Protein AF-A0A6J8B125-F1 (afdb_monomer)

Mean predicted aligned error: 13.73 Å

Structure (mmCIF, N/CA/C/O backbone):
data_AF-A0A6J8B125-F1
#
_entry.id   AF-A0A6J8B125-F1
#
loop_
_atom_site.group_PDB
_atom_site.id
_atom_site.type_symbol
_atom_site.label_atom_id
_atom_site.label_alt_id
_atom_site.label_comp_id
_atom_site.label_asym_id
_atom_site.label_entity_id
_atom_site.label_seq_id
_atom_site.pdbx_PDB_ins_code
_atom_site.Cartn_x
_atom_site.Cartn_y
_atom_site.Cartn_z
_atom_site.occupancy
_atom_site.B_iso_or_equiv
_atom_site.auth_seq_id
_atom_site.auth_comp_id
_atom_site.auth_asym_id
_atom_site.auth_atom_id
_atom_site.pdbx_PDB_model_num
ATOM 1 N N . MET A 1 1 ? -8.987 -16.196 17.591 1.00 28.66 1 MET A N 1
ATOM 2 C CA . MET A 1 1 ? -10.262 -15.625 17.096 1.00 28.66 1 MET A CA 1
ATOM 3 C C . MET A 1 1 ? -11.174 -16.755 16.632 1.00 28.66 1 MET A C 1
ATOM 5 O O . MET A 1 1 ? -11.034 -17.199 15.494 1.00 28.66 1 MET A O 1
ATOM 9 N N . ALA A 1 2 ? -12.038 -17.257 17.519 1.00 24.39 2 ALA A N 1
ATOM 10 C CA . ALA A 1 2 ? -13.106 -18.194 17.165 1.00 24.39 2 ALA A CA 1
ATOM 11 C C . ALA A 1 2 ? -14.279 -17.399 16.570 1.00 24.39 2 ALA A C 1
ATOM 13 O O . ALA A 1 2 ? -14.595 -16.312 17.055 1.00 24.39 2 ALA A O 1
ATOM 14 N N . ILE A 1 3 ? -14.826 -17.885 15.457 1.00 36.28 3 ILE A N 1
ATOM 15 C CA . ILE A 1 3 ? -15.785 -17.162 14.619 1.00 36.28 3 ILE A CA 1
ATOM 16 C C . ILE A 1 3 ? -17.214 -17.410 15.097 1.00 36.28 3 ILE A C 1
ATOM 18 O O . ILE A 1 3 ? -17.615 -18.524 15.412 1.00 36.28 3 ILE A O 1
ATOM 22 N N . VAL A 1 4 ? -17.960 -16.315 15.073 1.00 31.30 4 VAL A N 1
ATOM 23 C CA . VAL A 1 4 ? -19.402 -16.172 15.236 1.00 31.30 4 VAL A CA 1
ATOM 24 C C . VAL A 1 4 ? -20.141 -16.649 13.980 1.00 31.30 4 VAL A C 1
ATOM 26 O O . VAL A 1 4 ? -19.882 -16.142 12.886 1.00 31.30 4 VAL A O 1
ATOM 29 N N . SER A 1 5 ? -21.118 -17.549 14.126 1.00 31.08 5 SER A N 1
ATOM 30 C CA . SER A 1 5 ? -22.136 -17.819 13.094 1.00 31.08 5 SER A CA 1
ATOM 31 C C . SER A 1 5 ? -23.516 -18.044 13.741 1.00 31.08 5 SER A C 1
ATOM 33 O O . SER A 1 5 ? -23.588 -18.548 14.856 1.00 31.08 5 SER A O 1
ATOM 35 N N . ARG A 1 6 ? -24.581 -17.525 13.103 1.00 40.84 6 ARG A N 1
ATOM 36 C CA . ARG A 1 6 ? -25.879 -17.117 13.703 1.00 40.84 6 ARG A CA 1
ATOM 37 C C . ARG A 1 6 ? -27.047 -18.101 13.493 1.00 40.84 6 ARG A C 1
ATOM 39 O O . ARG A 1 6 ? -27.084 -18.773 12.464 1.00 40.84 6 ARG A O 1
ATOM 46 N N . TYR A 1 7 ? -28.053 -18.003 14.377 1.00 28.73 7 TYR A N 1
ATOM 47 C CA . TYR A 1 7 ? -29.488 -18.274 14.135 1.00 28.73 7 TYR A CA 1
ATOM 48 C C . TYR A 1 7 ? -30.240 -16.971 13.757 1.00 28.73 7 TYR A C 1
ATOM 50 O O . TYR A 1 7 ? -29.773 -15.877 14.079 1.00 28.73 7 TYR A O 1
ATOM 58 N N . LEU A 1 8 ? -31.393 -17.088 13.082 1.00 29.03 8 LEU A N 1
ATOM 59 C CA . LEU A 1 8 ? -32.349 -16.003 12.787 1.00 29.03 8 LEU A CA 1
ATOM 60 C C . LEU A 1 8 ? -33.582 -16.124 13.697 1.00 29.03 8 LEU A C 1
ATOM 62 O O . LEU A 1 8 ? -34.089 -17.225 13.885 1.00 29.03 8 LEU A O 1
ATOM 66 N N . SER A 1 9 ? -34.082 -14.992 14.188 1.00 28.72 9 SER A N 1
ATOM 67 C CA . SER A 1 9 ? -35.443 -14.806 14.704 1.00 28.72 9 SER A CA 1
ATOM 68 C C . SER A 1 9 ? -35.996 -13.559 14.019 1.00 28.72 9 SER A C 1
ATOM 70 O O . SER A 1 9 ? -35.243 -12.603 13.841 1.00 28.72 9 SER A O 1
ATOM 72 N N . GLY A 1 10 ? -37.253 -13.605 13.575 1.00 30.61 10 GLY A N 1
ATOM 73 C CA . GLY A 1 10 ? -37.905 -12.532 12.818 1.00 30.61 10 GLY A CA 1
ATOM 74 C C . GLY A 1 10 ? -37.852 -11.169 13.516 1.00 30.61 10 GLY A C 1
ATOM 75 O O . GLY A 1 10 ? -37.759 -11.109 14.739 1.00 30.61 10 GLY A O 1
ATOM 76 N N . ASP A 1 11 ? -37.920 -10.123 12.688 1.00 29.98 11 ASP A N 1
ATOM 77 C CA . ASP A 1 11 ? -37.755 -8.686 12.965 1.00 29.98 11 ASP A CA 1
ATOM 78 C C . ASP A 1 11 ? -36.318 -8.228 13.240 1.00 29.98 11 ASP A C 1
ATOM 80 O O . ASP A 1 11 ? -35.873 -8.231 14.382 1.00 29.98 11 ASP A O 1
ATOM 84 N N . ASP A 1 12 ? -35.607 -7.830 12.166 1.00 32.47 12 ASP A N 1
ATOM 85 C CA . ASP A 1 12 ? -34.405 -6.960 12.076 1.00 32.47 12 ASP A CA 1
ATOM 86 C C . ASP A 1 12 ? -33.351 -7.009 13.207 1.00 32.47 12 ASP A C 1
ATOM 88 O O . ASP A 1 12 ? -32.531 -6.104 13.390 1.00 32.47 12 ASP A O 1
ATOM 92 N N . THR A 1 13 ? -33.292 -8.116 13.932 1.00 28.55 13 THR A 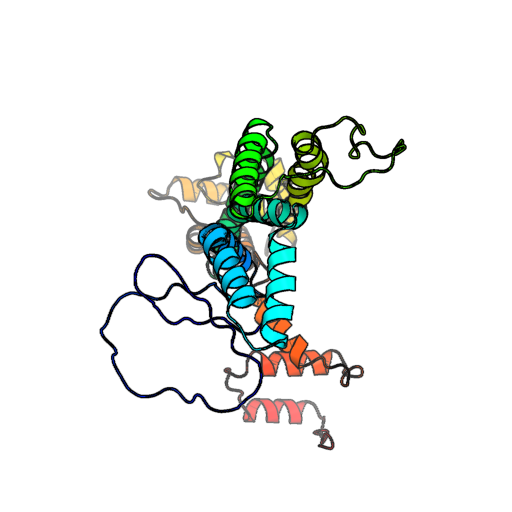N 1
ATOM 93 C CA . THR A 1 13 ? -32.411 -8.344 15.065 1.00 28.55 13 THR A CA 1
ATOM 94 C C . THR A 1 13 ? -31.529 -9.531 14.748 1.00 28.55 13 THR A C 1
ATOM 96 O O . THR A 1 13 ? -31.955 -10.609 14.333 1.00 28.55 13 THR A O 1
ATOM 99 N N . TYR A 1 14 ? -30.228 -9.320 14.894 1.00 33.59 14 TYR A N 1
ATOM 100 C CA . TYR A 1 14 ? -29.256 -10.348 14.606 1.00 33.59 14 TYR A CA 1
ATOM 101 C C . TYR A 1 14 ? -28.655 -10.883 15.906 1.00 33.59 14 TYR A C 1
ATOM 103 O O . TYR A 1 14 ? -27.796 -10.225 16.489 1.00 33.59 14 TYR A O 1
ATOM 111 N N . LYS A 1 15 ? -29.008 -12.105 16.314 1.00 31.30 15 LYS A N 1
ATOM 112 C CA . LYS A 1 15 ? -28.330 -12.784 17.429 1.00 31.30 15 LYS A CA 1
ATOM 113 C C . LYS A 1 15 ? -27.024 -13.427 16.960 1.00 31.30 15 LYS A C 1
ATOM 115 O O . LYS A 1 15 ? -26.988 -14.166 15.977 1.00 31.30 15 LYS A O 1
ATOM 120 N N . ILE A 1 16 ? -25.924 -13.110 17.638 1.00 35.91 16 ILE A N 1
ATOM 121 C CA . ILE A 1 16 ? -24.595 -13.700 17.428 1.00 35.91 16 ILE A CA 1
ATOM 122 C C . ILE A 1 16 ? -24.405 -14.814 18.457 1.00 35.91 16 ILE A C 1
ATOM 124 O O . ILE A 1 16 ? -24.471 -14.558 19.650 1.00 35.91 16 ILE A O 1
ATOM 128 N N . VAL A 1 17 ? -24.130 -16.038 18.002 1.00 32.31 17 VAL A N 1
ATOM 129 C CA . VAL A 1 17 ? -23.714 -17.141 18.880 1.00 32.31 17 VAL A CA 1
ATOM 130 C C . VAL A 1 17 ? -22.191 -17.264 18.811 1.00 32.31 17 VAL A C 1
ATOM 132 O O . VAL A 1 17 ? -21.610 -17.321 17.723 1.00 32.31 17 VAL A O 1
ATOM 135 N N . ILE A 1 18 ? -21.538 -17.261 19.975 1.00 32.06 18 ILE A N 1
ATOM 136 C CA . ILE A 1 18 ? -20.093 -17.476 20.120 1.00 32.06 18 ILE A CA 1
ATOM 137 C C . ILE A 1 18 ? -19.874 -18.968 20.388 1.00 32.06 18 ILE A C 1
ATOM 139 O O . ILE A 1 18 ? -20.187 -19.442 21.477 1.00 32.06 18 ILE A O 1
ATOM 143 N N . ALA A 1 19 ? -19.315 -19.700 19.421 1.00 30.91 19 ALA A N 1
ATOM 144 C CA . ALA A 1 19 ? -18.859 -21.067 19.658 1.00 30.91 19 ALA A CA 1
ATOM 145 C C . ALA A 1 19 ? -17.641 -21.043 20.599 1.00 30.91 19 ALA A C 1
ATOM 147 O O . ALA A 1 19 ? -16.635 -20.374 20.330 1.00 30.91 19 ALA A O 1
ATOM 148 N N . GLY A 1 20 ? -17.753 -21.733 21.733 1.00 27.06 20 GLY A N 1
ATOM 149 C CA . GLY A 1 20 ? -16.622 -22.015 22.607 1.00 27.06 20 GLY A CA 1
ATOM 150 C C . GLY A 1 20 ? -15.680 -23.007 21.931 1.00 27.06 20 GLY A C 1
ATOM 151 O O . GLY A 1 20 ? -16.131 -23.943 21.285 1.00 27.06 20 GLY A O 1
ATOM 152 N N . ASN A 1 21 ? -14.370 -22.799 22.072 1.00 29.66 21 ASN A N 1
ATOM 153 C CA . ASN A 1 21 ? -13.395 -23.852 21.807 1.00 29.66 21 ASN A CA 1
ATOM 154 C C . ASN A 1 21 ? -13.658 -24.967 22.823 1.00 29.66 21 ASN A C 1
ATOM 156 O O . ASN A 1 21 ? -13.294 -24.771 23.978 1.00 29.66 21 ASN A O 1
ATOM 160 N N . ASN A 1 22 ? -14.340 -26.034 22.424 1.00 30.44 22 ASN A N 1
ATOM 161 C CA . ASN A 1 22 ? -14.208 -27.396 22.937 1.00 30.44 22 ASN A CA 1
ATOM 162 C C . ASN A 1 22 ? -14.988 -28.307 21.981 1.00 30.44 22 ASN A C 1
ATOM 164 O O . ASN A 1 22 ? -16.115 -27.988 21.605 1.00 30.44 22 ASN A O 1
ATOM 168 N N . ASP A 1 23 ? -14.340 -29.385 21.555 1.00 33.09 23 ASP A N 1
ATOM 169 C CA . ASP A 1 23 ? -14.832 -30.378 20.602 1.00 33.09 23 ASP A CA 1
ATOM 170 C C . ASP A 1 23 ? -15.900 -31.297 21.229 1.00 33.09 23 ASP A C 1
ATOM 172 O O . ASP A 1 23 ? -15.680 -32.497 21.320 1.00 33.09 23 ASP A O 1
ATOM 176 N N . ASP A 1 24 ? -17.050 -30.758 21.649 1.00 31.30 24 ASP A N 1
ATOM 177 C CA . ASP A 1 24 ? -18.193 -31.570 22.092 1.00 31.30 24 ASP A CA 1
ATOM 178 C C . ASP A 1 24 ? -19.485 -31.173 21.345 1.00 31.30 24 ASP A C 1
ATOM 180 O O . ASP A 1 24 ? -19.774 -29.996 21.122 1.00 31.30 24 ASP A O 1
ATOM 184 N N . GLU A 1 25 ? -20.208 -32.203 20.900 1.00 29.05 25 GLU A N 1
ATOM 185 C CA . GLU A 1 25 ? -21.255 -32.258 19.866 1.00 29.05 25 GLU A CA 1
ATOM 186 C C . GLU A 1 25 ? -22.379 -31.196 19.909 1.00 29.05 25 GLU A C 1
ATOM 188 O O . GLU A 1 25 ? -22.825 -30.779 20.982 1.00 29.05 25 GLU A O 1
ATOM 193 N N . PRO A 1 26 ? -22.964 -30.824 18.747 1.00 31.64 26 PRO A N 1
ATOM 194 C CA . PRO A 1 26 ? -24.178 -30.026 18.713 1.00 31.64 26 PRO A CA 1
ATOM 195 C C . PRO A 1 26 ? -25.414 -30.921 18.890 1.00 31.64 26 PRO A C 1
ATOM 197 O O . PRO A 1 26 ? -25.858 -31.592 17.963 1.00 31.64 26 PRO A O 1
ATOM 200 N N . MET A 1 27 ? -26.031 -30.868 20.067 1.00 31.19 27 MET A N 1
ATOM 201 C CA . MET A 1 27 ? -27.439 -31.233 20.237 1.00 31.19 27 MET A CA 1
ATOM 202 C C . MET A 1 27 ? -28.306 -30.058 19.776 1.00 31.19 27 MET A C 1
ATOM 204 O O . MET A 1 27 ? -28.405 -29.066 20.492 1.00 31.19 27 MET A O 1
ATOM 208 N N . LEU A 1 28 ? -28.929 -30.150 18.597 1.00 29.59 28 LEU A N 1
ATOM 209 C CA . LEU A 1 28 ? -30.140 -29.390 18.265 1.00 29.59 28 LEU A CA 1
ATOM 210 C C . LEU A 1 28 ? -30.933 -30.104 17.164 1.00 29.59 28 LEU A C 1
ATOM 212 O O . LEU A 1 28 ? -30.423 -30.412 16.092 1.00 29.59 28 LEU A O 1
ATOM 216 N N . SER A 1 29 ? -32.183 -30.379 17.518 1.00 24.97 29 SER A N 1
ATOM 217 C CA . SER A 1 29 ? -33.208 -31.141 16.817 1.00 24.97 29 SER A CA 1
ATOM 218 C C . SER A 1 29 ? -33.551 -30.614 15.425 1.00 24.97 29 SER A C 1
ATOM 220 O O . SER A 1 29 ? -33.713 -29.409 15.229 1.00 24.97 29 SER A O 1
ATOM 222 N N . ASP A 1 30 ? -33.780 -31.555 14.509 1.00 26.84 30 ASP A N 1
ATOM 223 C CA . ASP A 1 30 ? -34.422 -31.361 13.213 1.00 26.84 30 ASP A CA 1
ATOM 224 C C . ASP A 1 30 ? -35.761 -30.639 13.368 1.00 26.84 30 ASP A C 1
ATOM 226 O O . ASP A 1 30 ? -36.723 -31.214 13.869 1.00 26.84 30 ASP A O 1
ATOM 230 N N . THR A 1 31 ? -35.861 -29.383 12.937 1.00 26.34 31 THR A N 1
ATOM 231 C CA . THR A 1 31 ? -37.096 -28.844 12.347 1.00 26.34 31 THR A CA 1
ATOM 232 C C . THR A 1 31 ? -36.856 -27.469 11.715 1.00 26.34 31 THR A C 1
ATOM 234 O O . THR A 1 31 ? -36.348 -26.553 12.350 1.00 26.34 31 THR A O 1
ATOM 237 N N . LEU A 1 32 ? -37.315 -27.346 10.460 1.00 26.14 32 LEU A N 1
ATOM 238 C CA . LEU A 1 32 ? -37.626 -26.113 9.716 1.00 26.14 32 LEU A CA 1
ATOM 239 C C . LEU A 1 32 ? -36.439 -25.328 9.117 1.00 26.14 32 LEU A C 1
ATOM 241 O O . LEU A 1 32 ? -35.976 -24.323 9.650 1.00 26.14 32 LEU A O 1
ATOM 245 N N . ILE A 1 33 ? -36.025 -25.734 7.910 1.00 25.50 33 ILE A N 1
ATOM 246 C CA . ILE A 1 33 ? -35.224 -24.906 6.994 1.00 25.50 33 ILE A CA 1
ATOM 247 C C . ILE A 1 33 ? -36.111 -24.492 5.812 1.00 25.50 33 ILE A C 1
ATOM 249 O O . ILE A 1 33 ? -36.265 -25.249 4.856 1.00 25.50 33 ILE A O 1
ATOM 253 N N . GLU A 1 34 ? -36.640 -23.267 5.843 1.00 23.72 34 GLU A N 1
ATOM 254 C CA . GLU A 1 34 ? -37.057 -22.553 4.631 1.00 23.72 34 GLU A CA 1
ATOM 255 C C . GLU A 1 34 ? -35.977 -21.548 4.199 1.00 23.72 34 GLU A C 1
ATOM 257 O O . GLU A 1 34 ? -35.346 -20.855 4.999 1.00 23.72 34 GLU A O 1
ATOM 262 N N . LYS A 1 35 ? -35.718 -21.534 2.888 1.00 35.72 35 LYS A N 1
ATOM 263 C CA . LYS A 1 35 ? -34.648 -20.798 2.203 1.00 35.72 35 LYS A CA 1
ATOM 264 C C . LYS A 1 35 ? -34.870 -19.281 2.248 1.00 35.72 35 LYS A C 1
ATOM 266 O O . LYS A 1 35 ? -35.669 -18.786 1.462 1.00 35.72 35 LYS A O 1
ATOM 271 N N . VAL A 1 36 ? -34.070 -18.520 3.008 1.00 26.28 36 VAL A N 1
ATOM 272 C CA . VAL A 1 36 ? -33.952 -17.057 2.807 1.00 26.28 36 VAL A CA 1
ATOM 273 C C . VAL A 1 36 ? -32.524 -16.531 3.079 1.00 26.28 36 VAL A C 1
ATOM 275 O O . VAL A 1 36 ? -32.018 -16.613 4.193 1.00 26.28 36 VAL A O 1
ATOM 278 N N . GLY A 1 37 ? -31.899 -15.939 2.046 1.00 29.59 37 GLY A N 1
ATOM 279 C CA . GLY A 1 37 ? -30.872 -14.880 2.145 1.00 29.59 37 GLY A CA 1
ATOM 280 C C . GLY A 1 37 ? -29.387 -15.270 2.312 1.00 29.59 37 GLY A C 1
ATOM 281 O O . GLY A 1 37 ? -29.001 -16.009 3.214 1.00 29.59 37 GLY A O 1
ATOM 282 N N . LYS A 1 38 ? -28.496 -14.694 1.479 1.00 32.03 38 LYS A N 1
ATOM 283 C CA . LYS A 1 38 ? -27.025 -14.804 1.619 1.00 32.03 38 LYS A CA 1
ATOM 284 C C . LYS A 1 38 ? -26.555 -14.201 2.957 1.00 32.03 38 LYS A C 1
ATOM 286 O O . LYS A 1 38 ? -26.651 -12.996 3.183 1.00 32.03 38 LYS A O 1
ATOM 291 N N . ARG A 1 39 ? -25.995 -15.046 3.828 1.00 39.94 39 ARG A N 1
ATOM 292 C CA . ARG A 1 39 ? -25.402 -14.684 5.128 1.00 39.94 39 ARG A CA 1
ATOM 293 C C . ARG A 1 39 ? -24.131 -13.843 4.930 1.00 39.94 39 ARG A C 1
ATOM 295 O O . ARG A 1 39 ? -23.147 -14.345 4.398 1.00 39.94 39 ARG A O 1
ATOM 302 N N . HIS A 1 40 ? -24.108 -12.597 5.402 1.00 46.53 40 HIS A N 1
ATOM 303 C CA . HIS A 1 40 ? -22.898 -11.761 5.387 1.00 46.53 40 HIS A CA 1
ATOM 304 C C . HIS A 1 40 ? -22.179 -11.848 6.743 1.00 46.53 40 HIS A C 1
ATOM 306 O O . HIS A 1 40 ? -22.463 -11.063 7.653 1.00 46.53 40 HIS A O 1
ATOM 312 N N . SER A 1 41 ? -21.243 -12.788 6.904 1.00 56.97 41 SER A N 1
ATOM 313 C CA . SER A 1 41 ? -20.406 -12.873 8.112 1.00 56.97 41 SER A CA 1
ATOM 314 C C . SER A 1 41 ? -19.467 -11.663 8.242 1.00 56.97 41 SER A C 1
ATOM 316 O O . SER A 1 41 ? -19.256 -10.903 7.292 1.00 56.97 41 SER A O 1
ATOM 318 N N . ILE A 1 42 ? -18.935 -11.427 9.443 1.00 63.03 42 ILE A N 1
ATOM 319 C CA . ILE A 1 42 ? -17.784 -10.531 9.617 1.00 63.03 42 ILE A CA 1
ATOM 320 C C . ILE A 1 42 ? -16.577 -11.270 9.042 1.00 63.03 42 ILE A C 1
ATOM 322 O O . ILE A 1 42 ? -16.336 -12.429 9.392 1.00 63.03 42 ILE A O 1
ATOM 326 N N . GLN A 1 43 ? -15.842 -10.627 8.138 1.00 65.69 43 GLN A N 1
ATOM 327 C CA . GLN A 1 43 ? -14.628 -11.220 7.593 1.00 65.69 43 GLN A CA 1
ATOM 328 C C . GLN A 1 43 ? -13.599 -11.415 8.711 1.00 65.69 43 GLN A C 1
ATOM 330 O O . GLN A 1 43 ? -13.412 -10.551 9.569 1.00 65.69 43 GLN A O 1
ATOM 335 N N . LYS A 1 44 ? -12.921 -12.564 8.712 1.00 67.81 44 LYS A N 1
ATOM 336 C CA . LYS A 1 44 ? -11.815 -12.802 9.641 1.00 67.81 44 LYS A CA 1
ATOM 337 C C . LYS A 1 44 ? -10.671 -11.860 9.273 1.00 67.81 44 LYS A C 1
ATOM 339 O O . LYS A 1 44 ? -10.275 -11.814 8.109 1.00 67.81 44 LYS A O 1
ATOM 344 N N . LEU A 1 45 ? -10.117 -11.156 10.262 1.00 69.62 45 LEU A N 1
ATOM 345 C CA . LEU A 1 45 ? -8.891 -10.389 10.064 1.00 69.62 45 LEU A CA 1
ATOM 346 C C . LEU A 1 45 ? -7.789 -11.340 9.593 1.00 69.62 45 LEU A C 1
ATOM 348 O O . LEU A 1 45 ? -7.418 -12.282 10.295 1.00 69.62 45 LEU A O 1
ATOM 352 N N . CYS A 1 46 ? -7.295 -11.110 8.381 1.00 68.25 46 CYS A N 1
ATOM 353 C CA . CYS A 1 46 ? -6.137 -11.820 7.872 1.00 68.25 46 CYS A CA 1
ATOM 354 C C . CYS A 1 46 ? -4.888 -11.061 8.319 1.00 68.25 46 CYS A C 1
ATOM 356 O O . CYS A 1 46 ? -4.629 -9.951 7.856 1.00 68.25 46 CYS A O 1
ATOM 358 N N . GLU A 1 47 ? -4.113 -11.654 9.225 1.00 61.19 47 GLU A N 1
ATOM 359 C CA . GLU A 1 47 ? -2.894 -11.029 9.750 1.00 61.19 47 GLU A CA 1
ATOM 360 C C . GLU A 1 47 ? -1.880 -10.729 8.639 1.00 61.19 47 GLU A C 1
ATOM 362 O O . GLU A 1 47 ? -1.189 -9.711 8.693 1.00 61.19 47 GLU A O 1
ATOM 367 N N . THR A 1 48 ? -1.841 -11.576 7.607 1.00 62.03 48 THR A N 1
ATOM 368 C CA . THR A 1 48 ? -0.843 -11.543 6.533 1.00 62.03 48 THR A CA 1
ATOM 369 C C . THR A 1 48 ? -1.264 -10.753 5.296 1.00 62.03 48 THR A C 1
ATOM 371 O O . THR A 1 48 ? -0.403 -10.428 4.487 1.00 62.03 48 THR A O 1
ATOM 374 N N . ARG A 1 49 ? -2.551 -10.414 5.122 1.00 67.00 49 ARG A N 1
ATOM 375 C CA . ARG A 1 49 ? -3.035 -9.690 3.931 1.00 67.00 49 ARG A CA 1
ATOM 376 C C . ARG A 1 49 ? -3.494 -8.286 4.287 1.00 67.00 49 ARG A C 1
ATOM 378 O O . ARG A 1 49 ? -4.565 -8.106 4.861 1.00 67.00 49 ARG A O 1
ATOM 385 N N . TRP A 1 50 ? -2.706 -7.293 3.886 1.00 70.50 50 TRP A N 1
ATOM 386 C CA . TRP A 1 50 ? -3.001 -5.876 4.114 1.00 70.50 50 TRP A CA 1
ATOM 387 C C . TRP A 1 50 ? -4.379 -5.451 3.587 1.00 70.50 50 TRP A C 1
ATOM 389 O O . TRP A 1 50 ? -5.147 -4.821 4.306 1.00 70.50 50 TRP A O 1
ATOM 399 N N . THR A 1 51 ? -4.745 -5.870 2.375 1.00 70.38 51 THR A N 1
ATOM 400 C CA . THR A 1 51 ? -6.035 -5.535 1.741 1.00 70.38 51 THR A CA 1
ATOM 401 C C . THR A 1 51 ? -7.240 -6.037 2.536 1.00 70.38 51 THR A C 1
ATOM 403 O O . THR A 1 51 ? -8.224 -5.315 2.683 1.00 70.38 51 THR A O 1
ATOM 406 N N . ALA A 1 52 ? -7.133 -7.220 3.150 1.00 68.38 52 ALA A N 1
ATOM 407 C CA . ALA A 1 52 ? -8.176 -7.762 4.018 1.00 68.38 52 ALA A CA 1
ATOM 408 C C . ALA A 1 52 ? -8.389 -6.912 5.283 1.00 68.38 52 ALA A C 1
ATOM 410 O O . ALA A 1 52 ? -9.457 -6.962 5.889 1.00 68.38 52 ALA A O 1
ATOM 411 N N . ARG A 1 53 ? -7.404 -6.102 5.697 1.00 78.94 53 ARG A N 1
ATOM 412 C CA . ARG A 1 53 ? -7.555 -5.189 6.839 1.00 78.94 53 ARG A CA 1
ATOM 413 C C . ARG A 1 53 ? -8.533 -4.061 6.519 1.00 78.94 53 ARG A C 1
ATOM 415 O O . ARG A 1 53 ? -9.389 -3.760 7.336 1.00 78.94 53 ARG A O 1
ATOM 422 N N . VAL A 1 54 ? -8.487 -3.495 5.315 1.00 84.25 54 VAL A N 1
ATOM 423 C CA . VAL A 1 54 ? -9.418 -2.422 4.916 1.00 84.25 54 VAL A CA 1
ATOM 424 C C . VAL A 1 54 ? -10.853 -2.936 4.834 1.00 84.25 54 VAL A C 1
ATOM 426 O O . VAL A 1 54 ? -11.772 -2.306 5.363 1.00 84.25 54 VAL A O 1
ATOM 429 N N . ASP A 1 55 ? -11.039 -4.112 4.231 1.00 83.69 55 ASP A N 1
ATOM 430 C CA . ASP A 1 55 ? -12.359 -4.730 4.081 1.00 83.69 55 ASP A CA 1
ATOM 431 C C . ASP A 1 55 ? -12.953 -5.121 5.4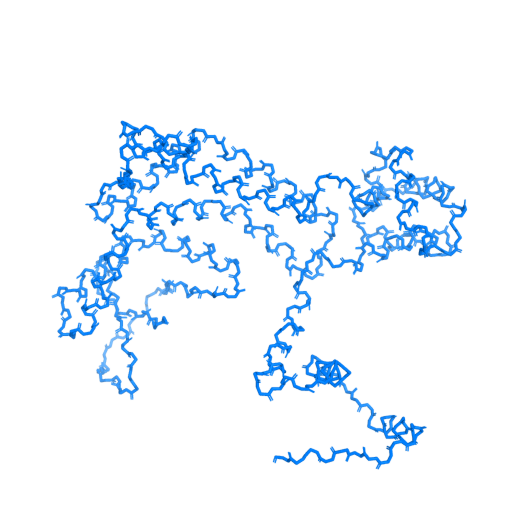51 1.00 83.69 55 ASP A C 1
ATOM 433 O O . ASP A 1 55 ? -14.137 -4.901 5.717 1.00 83.69 55 ASP A O 1
ATOM 437 N N . THR A 1 56 ? -12.120 -5.622 6.370 1.00 85.38 56 THR A N 1
ATOM 438 C CA . THR A 1 56 ? -12.552 -5.973 7.734 1.00 85.38 56 THR A CA 1
ATOM 439 C C . THR A 1 56 ? -12.895 -4.754 8.578 1.00 85.38 56 THR A C 1
ATOM 441 O O . THR A 1 56 ? -13.933 -4.772 9.240 1.00 85.38 56 THR A O 1
ATOM 444 N N . LEU A 1 57 ? -12.099 -3.680 8.523 1.00 88.75 57 LEU A N 1
ATOM 445 C CA . LEU A 1 57 ? -12.420 -2.419 9.201 1.00 88.75 57 LEU A CA 1
ATOM 446 C C . LEU A 1 57 ? -13.724 -1.821 8.657 1.00 88.75 57 LEU A C 1
ATOM 448 O O . LEU A 1 57 ? -14.598 -1.442 9.433 1.00 88.75 57 LEU A O 1
ATOM 452 N N . SER A 1 58 ? -13.901 -1.817 7.333 1.00 88.88 58 SER A N 1
ATOM 453 C CA . SER A 1 58 ? -15.123 -1.317 6.690 1.00 88.88 58 SER A CA 1
ATOM 454 C C . SER A 1 58 ? -16.350 -2.146 7.088 1.00 88.88 58 SER A C 1
ATOM 456 O O . SER A 1 58 ? -17.387 -1.589 7.447 1.00 88.88 58 SER A O 1
ATOM 458 N N . SER A 1 59 ? -16.232 -3.481 7.117 1.00 87.62 59 SER A N 1
ATOM 459 C CA . SER A 1 59 ? -17.310 -4.354 7.596 1.00 87.62 59 SER A CA 1
ATOM 460 C C . SER A 1 59 ? -17.593 -4.179 9.089 1.00 87.62 59 SER A C 1
ATOM 462 O O . SER A 1 59 ? -18.742 -4.370 9.492 1.00 87.62 59 SER A O 1
ATOM 464 N N . LEU A 1 60 ? -16.579 -3.889 9.909 1.00 88.25 60 LEU A N 1
ATOM 465 C CA . LEU A 1 60 ? -16.745 -3.648 11.341 1.00 88.25 60 LEU A CA 1
ATOM 466 C C . LEU A 1 60 ? -17.509 -2.345 11.580 1.00 88.25 60 LEU A C 1
ATOM 468 O O . LEU A 1 60 ? -18.465 -2.362 12.346 1.00 88.25 60 LEU A O 1
ATOM 472 N N . ILE A 1 61 ? -17.148 -1.262 10.884 1.00 90.62 61 ILE A N 1
ATOM 473 C CA . ILE A 1 61 ? -17.862 0.024 10.946 1.00 90.62 61 ILE A CA 1
ATOM 474 C C . ILE A 1 61 ? -19.317 -0.149 10.498 1.00 90.62 61 ILE A C 1
ATOM 476 O O . ILE A 1 61 ? -20.234 0.239 11.217 1.00 90.62 61 ILE A O 1
ATOM 480 N N . ALA A 1 62 ? -19.548 -0.796 9.352 1.00 89.75 62 ALA A N 1
ATOM 481 C CA . ALA A 1 62 ? -20.895 -0.978 8.808 1.00 89.75 62 ALA A CA 1
ATOM 482 C C . ALA A 1 62 ? -21.816 -1.798 9.730 1.00 89.75 62 ALA A C 1
ATOM 484 O O . ALA A 1 62 ? -23.022 -1.570 9.771 1.00 89.75 62 ALA A O 1
ATOM 485 N N . LYS A 1 63 ? -21.259 -2.762 10.472 1.00 88.56 63 LYS A N 1
ATOM 486 C CA . LYS A 1 63 ? -22.012 -3.656 11.370 1.00 88.56 63 LYS A CA 1
ATOM 487 C C . LYS A 1 63 ? -21.860 -3.285 12.842 1.00 88.56 63 LYS A C 1
ATOM 489 O O . LYS A 1 63 ? -22.256 -4.072 13.699 1.00 88.56 63 LYS A O 1
ATOM 494 N N . TYR A 1 64 ? -21.291 -2.121 13.143 1.00 90.12 64 TYR A N 1
ATOM 495 C CA . TYR A 1 64 ? -20.840 -1.773 14.485 1.00 90.12 64 TYR A CA 1
ATOM 496 C C . TYR A 1 64 ? -21.973 -1.859 15.516 1.00 90.12 64 TYR A C 1
ATOM 498 O O . TYR A 1 64 ? -21.851 -2.603 16.486 1.00 90.12 64 TYR A O 1
ATOM 506 N N . LYS A 1 65 ? -23.121 -1.224 15.230 1.00 88.81 65 LYS A N 1
ATOM 507 C CA . LYS A 1 65 ? -24.329 -1.277 16.073 1.00 88.81 65 LYS A CA 1
ATOM 508 C C . LYS A 1 65 ? -24.847 -2.702 16.284 1.00 88.81 65 LYS A C 1
ATOM 510 O O . LYS A 1 65 ? -25.200 -3.080 17.394 1.00 88.81 65 LYS A O 1
ATOM 515 N N . SER A 1 66 ? -24.900 -3.512 15.226 1.00 87.38 66 SER A N 1
ATOM 516 C CA . SER A 1 66 ? -25.368 -4.896 15.348 1.00 87.38 66 SER A CA 1
ATOM 517 C C . SER A 1 66 ? -24.421 -5.736 16.201 1.00 87.38 66 SER A C 1
ATOM 519 O O . SER A 1 66 ? -24.880 -6.577 16.958 1.00 87.38 66 SER A O 1
ATOM 521 N N . ILE A 1 67 ? -23.108 -5.521 16.087 1.00 88.81 67 ILE A N 1
ATOM 522 C CA . ILE A 1 67 ? -22.100 -6.250 16.866 1.00 88.81 67 ILE A CA 1
ATOM 523 C C . ILE A 1 67 ? -22.198 -5.889 18.346 1.00 88.81 67 ILE A C 1
ATOM 525 O O . ILE A 1 67 ? -22.163 -6.782 19.189 1.00 88.81 67 ILE A O 1
ATOM 529 N N . THR A 1 68 ? -22.319 -4.601 18.664 1.00 89.50 68 THR A N 1
ATOM 530 C CA . THR A 1 68 ? -22.418 -4.136 20.051 1.00 89.50 68 THR A CA 1
ATOM 531 C C . THR A 1 68 ? -23.710 -4.618 20.697 1.00 89.50 68 THR A C 1
ATOM 533 O O . THR A 1 68 ? -23.651 -5.131 21.811 1.00 89.50 68 THR A O 1
ATOM 536 N N . GLN A 1 69 ? -24.835 -4.568 19.974 1.00 89.00 69 GLN A N 1
ATOM 537 C CA . GLN A 1 69 ? -26.105 -5.113 20.454 1.00 89.00 69 GLN A CA 1
ATOM 538 C C . GLN A 1 69 ? -26.002 -6.611 20.730 1.00 89.00 69 GLN A C 1
ATOM 540 O O . GLN A 1 69 ? -26.338 -7.048 21.820 1.00 89.00 69 GLN A O 1
ATOM 545 N N . SER A 1 70 ? -25.455 -7.406 19.805 1.00 86.81 70 SER A N 1
ATOM 546 C CA . SER A 1 70 ? -25.377 -8.844 20.060 1.00 86.81 70 SER A CA 1
ATOM 547 C C . SER A 1 70 ? -24.449 -9.204 21.226 1.00 86.81 70 SER A C 1
ATOM 549 O O . SER A 1 70 ? -24.661 -10.216 21.885 1.00 86.81 70 SER A O 1
ATOM 551 N N . LEU A 1 71 ? -23.392 -8.421 21.477 1.00 87.38 71 LEU A N 1
ATOM 552 C CA . LEU A 1 71 ? -22.538 -8.621 22.652 1.00 87.38 71 LEU A CA 1
ATOM 553 C C . LEU A 1 71 ? -23.270 -8.272 23.952 1.00 87.38 71 LEU A C 1
ATOM 555 O O . LEU A 1 71 ? -23.033 -8.935 24.961 1.00 87.38 71 LEU A O 1
ATOM 559 N N . GLN A 1 72 ? -24.155 -7.274 23.913 1.00 89.44 72 GLN A N 1
ATOM 560 C CA . GLN A 1 72 ? -25.043 -6.941 25.020 1.00 89.44 72 GLN A CA 1
ATOM 561 C C . GLN A 1 72 ? -26.049 -8.074 25.268 1.00 89.44 72 GLN A C 1
ATOM 563 O O . GLN A 1 72 ? -26.124 -8.574 26.384 1.00 89.44 72 GLN A O 1
ATOM 568 N N . ASP A 1 73 ? -26.695 -8.588 24.217 1.00 87.44 73 ASP A N 1
ATOM 569 C CA . ASP A 1 73 ? -27.633 -9.713 24.321 1.00 87.44 73 ASP A CA 1
ATOM 570 C C . ASP A 1 73 ? -26.961 -10.955 24.942 1.00 87.44 73 ASP A C 1
ATOM 572 O O . ASP A 1 73 ? -27.538 -11.627 25.789 1.00 87.44 73 ASP A O 1
ATOM 576 N N . ILE A 1 74 ? -25.701 -11.252 24.589 1.00 86.69 74 ILE A N 1
ATOM 577 C CA . ILE A 1 74 ? -24.942 -12.358 25.208 1.00 86.69 74 ILE A CA 1
ATOM 578 C C . ILE A 1 74 ? -24.688 -12.103 26.698 1.00 86.69 74 ILE A C 1
ATOM 580 O O . ILE A 1 74 ? -24.689 -13.045 27.490 1.00 86.69 74 ILE A O 1
ATOM 584 N N . LEU A 1 75 ? -24.419 -10.857 27.089 1.00 88.00 75 LEU A N 1
ATOM 585 C CA . LEU A 1 75 ? -24.184 -10.500 28.486 1.00 88.00 75 LEU A CA 1
ATOM 586 C C . LEU A 1 75 ? -25.435 -10.743 29.347 1.00 88.00 75 LEU A C 1
ATOM 588 O O . LEU A 1 75 ? -25.302 -11.184 30.498 1.00 88.00 75 LEU A O 1
ATOM 592 N N . ASP A 1 76 ? -26.599 -10.465 28.759 1.00 86.25 76 ASP A N 1
ATOM 593 C CA . ASP A 1 76 ? -27.908 -10.479 29.405 1.00 86.25 76 ASP A CA 1
ATOM 594 C C . ASP A 1 76 ? -28.551 -11.878 29.388 1.00 86.25 76 ASP A C 1
ATOM 596 O O . ASP A 1 76 ? -29.093 -12.316 30.400 1.00 86.25 76 ASP A O 1
ATOM 600 N N . GLU A 1 77 ? -28.440 -12.615 28.277 1.00 88.50 77 GLU A N 1
ATOM 601 C CA . GLU A 1 77 ? -29.139 -13.894 28.065 1.00 88.50 77 GLU A CA 1
ATOM 602 C C . GLU A 1 77 ? -28.278 -15.141 28.339 1.00 88.50 77 GLU A C 1
ATOM 604 O O . GLU A 1 77 ? -28.813 -16.223 28.592 1.00 88.50 77 GLU A O 1
ATOM 609 N N . SER A 1 78 ? -26.943 -15.052 28.265 1.00 84.38 78 SER A N 1
ATOM 610 C CA . SER A 1 78 ? -26.091 -16.245 28.366 1.00 84.38 78 SER A CA 1
ATOM 611 C C . SER A 1 78 ? -25.951 -16.733 29.806 1.00 84.38 78 SER A C 1
ATOM 613 O O . SER A 1 78 ? -25.551 -15.988 30.696 1.00 84.38 78 SER A O 1
ATOM 615 N N . SER A 1 79 ? -26.169 -18.029 30.031 1.00 82.38 79 SER A N 1
ATOM 616 C CA . SER A 1 79 ? -25.868 -18.697 31.305 1.00 82.38 79 SER A CA 1
ATOM 617 C C . SER A 1 79 ? -24.384 -19.066 31.455 1.00 82.38 79 SER A C 1
ATOM 619 O O . SER A 1 79 ? -23.901 -19.299 32.565 1.00 82.38 79 SER A O 1
ATOM 621 N N . ALA A 1 80 ? -23.622 -19.089 30.356 1.00 88.19 80 ALA A N 1
ATOM 622 C CA . ALA A 1 80 ? -22.225 -19.503 30.352 1.00 88.19 80 ALA A CA 1
ATOM 623 C C . ALA A 1 80 ? -21.293 -18.361 30.792 1.00 88.19 80 ALA A C 1
ATOM 625 O O . ALA A 1 80 ? -21.010 -17.437 30.026 1.00 88.19 80 ALA A O 1
ATOM 626 N N . SER A 1 81 ? -20.729 -18.469 32.000 1.00 85.31 81 SER A N 1
ATOM 627 C CA . SER A 1 81 ? -19.810 -17.470 32.581 1.00 85.31 81 SER A CA 1
ATOM 628 C C . SER A 1 81 ? -18.680 -17.051 31.622 1.00 85.31 81 SER A C 1
ATOM 630 O O . SER A 1 81 ? -18.456 -15.863 31.390 1.00 85.31 81 SER A O 1
ATOM 632 N N . ASN A 1 82 ? -18.036 -18.015 30.954 1.00 85.50 82 ASN A N 1
ATOM 633 C CA . 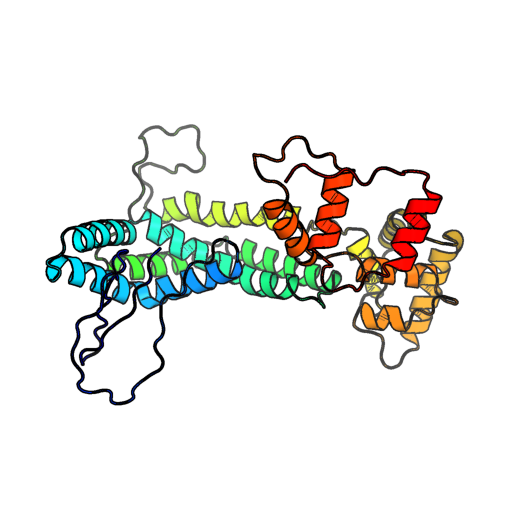ASN A 1 82 ? -16.964 -17.740 29.992 1.00 85.50 82 ASN A CA 1
ATOM 634 C C . ASN A 1 82 ? -17.415 -16.900 28.785 1.00 85.50 82 ASN A C 1
ATOM 636 O O . ASN A 1 82 ? -16.644 -16.073 28.294 1.00 85.50 82 ASN A O 1
ATOM 640 N N . ALA A 1 83 ? -18.638 -17.108 28.288 1.00 81.19 83 ALA A N 1
ATOM 641 C CA . ALA A 1 83 ? -19.179 -16.332 27.174 1.00 81.19 83 ALA A CA 1
ATOM 642 C C . ALA A 1 83 ? -19.465 -14.889 27.608 1.00 81.19 83 ALA A C 1
ATOM 644 O O . ALA A 1 83 ? -19.058 -13.956 26.916 1.00 81.19 83 ALA A O 1
ATOM 645 N N . ARG A 1 84 ? -20.057 -14.707 28.795 1.00 84.69 84 ARG A N 1
ATOM 646 C CA . ARG A 1 84 ? -20.335 -13.386 29.379 1.00 84.69 84 ARG A CA 1
ATOM 647 C C . ARG A 1 84 ? -19.062 -12.583 29.634 1.00 84.69 84 ARG A C 1
ATOM 649 O O . ARG A 1 84 ? -19.003 -11.412 29.273 1.00 84.69 84 ARG A O 1
ATOM 656 N N . ILE A 1 85 ? -18.021 -13.209 30.194 1.00 86.12 85 ILE A N 1
ATOM 657 C CA . ILE A 1 85 ? -16.727 -12.552 30.452 1.00 86.12 85 ILE A CA 1
ATOM 658 C C . ILE A 1 85 ? -16.108 -12.050 29.141 1.00 86.12 85 ILE A C 1
ATOM 660 O O . ILE A 1 85 ? -15.693 -10.893 29.049 1.00 86.12 85 ILE A O 1
ATOM 664 N N . LYS A 1 86 ? -16.075 -12.897 28.101 1.00 86.75 86 LYS A N 1
ATOM 665 C CA . LYS A 1 86 ? -15.547 -12.514 26.781 1.00 86.75 86 LYS A CA 1
ATOM 666 C C . LYS A 1 86 ? -16.383 -11.411 26.135 1.00 86.75 86 LYS A C 1
ATOM 668 O O . LYS A 1 86 ? -15.813 -10.459 25.604 1.00 86.75 86 LYS A O 1
ATOM 673 N N . ALA A 1 87 ? -17.710 -11.522 26.194 1.00 86.62 87 ALA A N 1
ATOM 674 C CA . ALA A 1 87 ? -18.614 -10.522 25.641 1.00 86.62 87 ALA A CA 1
ATOM 675 C C . ALA A 1 87 ? -18.431 -9.161 26.325 1.00 86.62 87 ALA A C 1
ATOM 677 O O . ALA A 1 87 ? -18.228 -8.164 25.637 1.00 86.62 87 ALA A O 1
ATOM 678 N N . SER A 1 88 ? -18.371 -9.140 27.660 1.00 90.06 88 SER A N 1
ATOM 679 C CA . SER A 1 88 ? -18.097 -7.939 28.455 1.00 90.06 88 SER A CA 1
ATOM 680 C C . SER A 1 88 ? -16.770 -7.278 28.071 1.00 90.06 88 SER A C 1
ATOM 682 O O . SER A 1 88 ? -16.722 -6.073 27.820 1.00 90.06 88 SER A O 1
ATOM 684 N N . ALA A 1 89 ? -15.692 -8.061 27.957 1.00 90.94 89 ALA A N 1
ATOM 685 C CA . ALA A 1 89 ? -14.379 -7.540 27.586 1.00 90.94 89 ALA A CA 1
ATOM 686 C C . ALA A 1 89 ? -14.374 -6.914 26.178 1.00 90.94 89 ALA A C 1
ATOM 688 O O . ALA A 1 89 ? -13.843 -5.817 25.987 1.00 90.94 89 ALA A O 1
ATOM 689 N N . HIS A 1 90 ? -14.986 -7.579 25.194 1.00 90.25 90 HIS A N 1
ATOM 690 C CA . HIS A 1 90 ? -15.077 -7.063 23.827 1.00 90.25 90 HIS A CA 1
ATOM 691 C C . HIS A 1 90 ? -15.989 -5.842 23.715 1.00 90.25 90 HIS A C 1
ATOM 693 O O . HIS A 1 90 ? -15.636 -4.890 23.021 1.00 90.25 90 HIS A O 1
ATOM 699 N N . LEU A 1 91 ? -17.121 -5.839 24.417 1.00 91.56 91 LEU A N 1
ATOM 700 C CA . LEU A 1 91 ? -18.050 -4.715 24.450 1.00 91.56 91 LEU A CA 1
ATOM 701 C C . LEU A 1 91 ? -17.386 -3.477 25.062 1.00 91.56 91 LEU A C 1
ATOM 703 O O . LEU A 1 91 ? -17.432 -2.407 24.461 1.00 91.56 91 LEU A O 1
ATOM 707 N N . ARG A 1 92 ? -16.644 -3.640 26.164 1.00 91.38 92 ARG A N 1
ATOM 708 C CA . ARG A 1 92 ? -15.850 -2.559 26.767 1.00 91.38 92 ARG A CA 1
ATOM 709 C C . ARG A 1 92 ? -14.786 -2.008 25.817 1.00 91.38 92 ARG A C 1
ATOM 711 O O . ARG A 1 92 ? -14.535 -0.807 25.802 1.00 91.38 92 ARG A O 1
ATOM 718 N N . MET A 1 93 ? -14.147 -2.874 25.030 1.00 91.19 93 MET A N 1
ATOM 719 C CA . MET A 1 93 ? -13.169 -2.456 24.024 1.00 91.19 93 MET A CA 1
ATOM 720 C C . MET A 1 93 ? -13.839 -1.653 22.902 1.00 91.19 93 MET A C 1
ATOM 722 O O . MET A 1 93 ? -13.328 -0.598 22.525 1.00 91.19 93 MET A O 1
ATOM 726 N N . LEU A 1 94 ? -14.990 -2.121 22.404 1.00 91.12 94 LEU A N 1
ATOM 727 C CA . LEU A 1 94 ? -15.779 -1.414 21.394 1.00 91.12 94 LEU A CA 1
ATOM 728 C C . LEU A 1 94 ? -16.240 -0.048 21.911 1.00 91.12 94 LEU A C 1
ATOM 730 O O . LEU A 1 94 ? -16.062 0.936 21.209 1.00 91.12 94 LEU A O 1
ATOM 734 N N . GLN A 1 95 ? -16.680 0.037 23.165 1.00 91.50 95 GLN A N 1
ATOM 735 C CA . GLN A 1 95 ? -17.062 1.272 23.861 1.00 91.50 95 GLN A CA 1
ATOM 736 C C . GLN A 1 95 ? -15.894 2.208 24.218 1.00 91.50 95 GLN A C 1
ATOM 738 O O . GLN A 1 95 ? -16.083 3.185 24.940 1.00 91.50 95 GLN A O 1
ATOM 743 N N . SER A 1 96 ? -14.673 1.942 23.755 1.00 91.31 96 SER A N 1
ATOM 744 C CA . SER A 1 96 ? -13.539 2.819 24.037 1.00 91.31 96 SER A CA 1
ATOM 745 C C . SER A 1 96 ? -13.385 3.898 22.960 1.00 91.31 96 SER A C 1
ATOM 747 O O . SER A 1 96 ? -13.259 3.597 21.771 1.00 91.31 96 SER A O 1
ATOM 749 N N . SER A 1 97 ? -13.320 5.166 23.384 1.00 90.44 97 SER A N 1
ATOM 750 C CA . SER A 1 97 ? -13.025 6.306 22.497 1.00 90.44 97 SER A CA 1
ATOM 751 C C . SER A 1 97 ? -11.768 6.073 21.631 1.00 90.44 97 SER A C 1
ATOM 753 O O . SER A 1 97 ? -11.862 6.218 20.410 1.00 90.44 97 SER A O 1
ATOM 755 N N . PRO A 1 98 ? -10.623 5.597 22.178 1.00 91.19 98 PRO A N 1
ATOM 756 C CA . PRO A 1 98 ? -9.432 5.329 21.370 1.00 91.19 98 PRO A CA 1
ATOM 757 C C . PRO A 1 98 ? -9.654 4.326 20.234 1.00 91.19 98 PRO A C 1
ATOM 759 O O . PRO A 1 98 ? -9.089 4.506 19.156 1.00 91.19 98 PRO A O 1
ATOM 762 N N . LEU A 1 99 ? -10.473 3.285 20.444 1.00 91.69 99 LEU A N 1
ATOM 763 C CA . LEU A 1 99 ? -10.759 2.317 19.388 1.00 91.69 99 LEU A CA 1
ATOM 764 C C . LEU A 1 99 ? -11.597 2.945 18.276 1.00 91.69 99 LEU A C 1
ATOM 766 O O . LEU A 1 99 ? -11.279 2.729 17.112 1.00 91.69 99 LEU A O 1
ATOM 770 N N . ILE A 1 100 ? -12.639 3.714 18.610 1.00 93.94 100 ILE A N 1
ATOM 771 C CA . ILE A 1 100 ? -13.488 4.373 17.604 1.00 93.94 100 ILE A CA 1
ATOM 772 C C . ILE A 1 100 ? -12.647 5.313 16.742 1.00 93.94 100 ILE A C 1
ATOM 774 O O . ILE A 1 100 ? -12.701 5.234 15.515 1.00 93.94 100 ILE A O 1
ATOM 778 N N . VAL A 1 101 ? -11.813 6.142 17.378 1.00 93.56 101 VAL A N 1
ATOM 779 C CA . VAL A 1 101 ? -10.897 7.043 16.670 1.00 93.56 101 VAL A CA 1
ATOM 780 C C . VAL A 1 101 ? -9.977 6.247 15.745 1.00 93.56 101 VAL A C 1
ATOM 782 O O . VAL A 1 101 ? -9.916 6.532 14.549 1.00 93.56 101 VAL A O 1
ATOM 785 N N . ALA A 1 102 ? -9.286 5.229 16.270 1.00 92.81 102 ALA A N 1
ATOM 786 C CA . ALA A 1 102 ? -8.355 4.428 15.482 1.00 92.81 102 ALA A CA 1
ATOM 787 C C . ALA A 1 102 ? -9.054 3.727 14.310 1.00 92.81 102 ALA A C 1
ATOM 789 O O . ALA A 1 102 ? -8.529 3.729 13.200 1.00 92.81 102 ALA A O 1
ATOM 790 N N . LEU A 1 103 ? -10.243 3.164 14.537 1.00 93.00 103 LEU A N 1
ATOM 791 C CA . LEU A 1 103 ? -11.042 2.462 13.537 1.00 93.00 103 LEU A CA 1
ATOM 792 C C . LEU A 1 103 ? -11.425 3.387 12.375 1.00 93.00 103 LEU A C 1
ATOM 794 O O . LEU A 1 103 ? -11.182 3.033 11.223 1.00 93.00 103 LEU A O 1
ATOM 798 N N . VAL A 1 104 ? -11.976 4.568 12.669 1.00 94.75 104 VAL A N 1
ATOM 799 C CA . VAL A 1 104 ? -12.438 5.519 11.645 1.00 94.75 104 VAL A CA 1
ATOM 800 C C . VAL A 1 104 ? -11.264 6.133 10.885 1.00 94.75 104 VAL A C 1
ATOM 802 O O . VAL A 1 104 ? -11.269 6.130 9.655 1.00 94.75 104 VAL A O 1
ATOM 805 N N . VAL A 1 105 ? -10.235 6.617 11.591 1.00 94.56 105 VAL A N 1
ATOM 806 C CA . VAL A 1 105 ? -9.058 7.244 10.961 1.00 94.56 105 VAL A CA 1
ATOM 807 C C . VAL A 1 105 ? -8.313 6.241 10.082 1.00 94.56 105 VAL A C 1
ATOM 809 O O . VAL A 1 105 ? -7.996 6.535 8.929 1.00 94.56 105 VAL A O 1
ATOM 812 N N . THR A 1 106 ? -8.077 5.033 10.603 1.00 92.62 106 THR A N 1
ATOM 813 C CA . THR A 1 106 ? -7.356 3.991 9.865 1.00 92.62 106 THR A CA 1
ATOM 814 C C . THR A 1 106 ? -8.160 3.541 8.652 1.00 92.62 106 THR A C 1
ATOM 816 O O . THR A 1 106 ? -7.610 3.451 7.561 1.00 92.62 106 THR A O 1
ATOM 819 N N . GLN A 1 107 ? -9.467 3.297 8.794 1.00 92.88 107 GLN A N 1
ATOM 820 C CA . GLN A 1 107 ? -10.294 2.892 7.657 1.00 92.88 107 GLN A CA 1
ATOM 821 C C . GLN A 1 107 ? -10.322 3.963 6.558 1.00 92.88 107 GLN A C 1
ATOM 823 O O . GLN A 1 107 ? -10.199 3.608 5.384 1.00 92.88 107 GLN A O 1
ATOM 828 N N . HIS A 1 108 ? -10.420 5.247 6.921 1.00 93.12 108 HIS A N 1
ATOM 829 C CA . HIS A 1 108 ? -10.438 6.357 5.963 1.00 93.12 108 HIS A CA 1
ATOM 830 C C . HIS A 1 108 ? -9.156 6.403 5.128 1.00 93.12 108 HIS A C 1
ATOM 832 O O . HIS A 1 108 ? -9.208 6.300 3.906 1.00 93.12 108 HIS A O 1
ATOM 838 N N . ILE A 1 109 ? -7.994 6.471 5.781 1.00 91.38 109 ILE A N 1
ATOM 839 C CA . ILE A 1 109 ? -6.708 6.590 5.080 1.00 91.38 109 ILE A CA 1
ATOM 840 C C . ILE A 1 109 ? -6.358 5.312 4.313 1.00 91.38 109 ILE A C 1
ATOM 842 O O . ILE A 1 109 ? -5.944 5.372 3.155 1.00 91.38 109 ILE A O 1
ATOM 846 N N . LEU A 1 110 ? -6.580 4.132 4.905 1.00 88.75 110 LEU A N 1
ATOM 847 C CA . LEU A 1 110 ? -6.262 2.881 4.220 1.00 88.75 110 LEU A CA 1
ATOM 848 C C . LEU A 1 110 ? -7.129 2.642 2.979 1.00 88.75 110 LEU A C 1
ATOM 850 O O . LEU A 1 110 ? -6.680 1.954 2.058 1.00 88.75 110 LEU A O 1
ATOM 854 N N . SER A 1 111 ? -8.326 3.231 2.912 1.00 90.56 111 SER A N 1
ATOM 855 C CA . SER A 1 111 ? -9.188 3.138 1.730 1.00 90.56 111 SER A CA 1
ATOM 856 C C . SER A 1 111 ? -8.538 3.741 0.479 1.00 90.56 111 SER A C 1
ATOM 858 O O . SER A 1 111 ? -8.723 3.185 -0.602 1.00 90.56 111 SER A O 1
ATOM 860 N N . PHE A 1 112 ? -7.702 4.779 0.612 1.00 90.25 112 PHE A N 1
ATOM 861 C CA . PHE A 1 112 ? -6.922 5.330 -0.509 1.00 90.25 112 PHE A CA 1
ATOM 862 C C . PHE A 1 112 ? -5.809 4.385 -0.972 1.00 90.25 112 PHE A C 1
ATOM 864 O O . PHE A 1 112 ? -5.540 4.272 -2.164 1.00 90.25 112 PHE A O 1
ATOM 871 N N . THR A 1 113 ? -5.186 3.656 -0.042 1.00 87.94 113 THR A N 1
ATOM 872 C CA . THR A 1 113 ? -4.084 2.727 -0.360 1.00 87.94 113 THR A CA 1
ATOM 873 C C . THR A 1 113 ? -4.561 1.398 -0.953 1.00 87.94 113 THR A C 1
ATOM 875 O O . THR A 1 113 ? -3.769 0.648 -1.530 1.00 87.94 113 THR A O 1
ATOM 878 N N . ARG A 1 114 ? -5.854 1.072 -0.811 1.00 87.94 114 ARG A N 1
ATOM 879 C CA . ARG A 1 114 ? -6.415 -0.225 -1.214 1.00 87.94 114 ARG A CA 1
ATOM 880 C C . ARG A 1 114 ? -6.293 -0.488 -2.723 1.00 87.94 114 ARG A C 1
ATOM 882 O O . ARG A 1 114 ? -5.776 -1.557 -3.054 1.00 87.94 114 ARG A O 1
ATOM 889 N N . PRO A 1 115 ? -6.712 0.416 -3.635 1.00 88.00 115 PRO A N 1
ATOM 890 C CA . PRO A 1 115 ? -6.573 0.190 -5.075 1.00 88.00 115 PRO A CA 1
ATOM 891 C C . PRO A 1 115 ? -5.110 0.051 -5.495 1.00 88.00 115 PRO A C 1
ATOM 893 O O . PRO A 1 115 ? -4.768 -0.895 -6.200 1.00 88.00 115 PRO A O 1
ATOM 896 N N . LEU A 1 116 ? -4.238 0.925 -4.977 1.00 87.56 116 LEU A N 1
ATOM 897 C CA . LEU A 1 116 ? -2.802 0.871 -5.240 1.00 87.56 116 LEU A CA 1
ATOM 898 C C . LEU A 1 116 ? -2.222 -0.489 -4.832 1.00 87.56 116 LEU A C 1
ATOM 900 O O . LEU A 1 116 ? -1.572 -1.154 -5.630 1.00 87.56 116 LEU A O 1
ATOM 904 N N . THR A 1 117 ? -2.535 -0.961 -3.623 1.00 85.69 117 THR A N 1
ATOM 905 C CA . THR A 1 117 ? -2.067 -2.271 -3.141 1.00 85.69 117 THR A CA 1
ATOM 906 C C . THR A 1 117 ? -2.509 -3.413 -4.061 1.00 85.69 117 THR A C 1
ATOM 908 O O . THR A 1 117 ? -1.741 -4.340 -4.297 1.00 85.69 117 THR A O 1
ATOM 911 N N . GLN A 1 118 ? -3.738 -3.366 -4.585 1.00 84.81 118 GLN A N 1
ATOM 912 C CA . GLN A 1 118 ? -4.249 -4.397 -5.491 1.00 84.81 118 GLN A CA 1
ATOM 913 C C . GLN A 1 118 ? -3.544 -4.379 -6.847 1.00 84.81 118 GLN A C 1
ATOM 915 O O . GLN A 1 118 ? -3.257 -5.447 -7.376 1.00 84.81 118 GLN A O 1
ATOM 920 N N . VAL A 1 119 ? -3.260 -3.195 -7.396 1.00 84.56 119 VAL A N 1
ATOM 921 C CA . VAL A 1 119 ? -2.539 -3.045 -8.670 1.00 84.56 119 VAL A CA 1
ATOM 922 C C . VAL A 1 119 ? -1.098 -3.534 -8.539 1.00 84.56 119 VAL A C 1
ATOM 924 O O . VAL A 1 119 ? -0.673 -4.360 -9.338 1.00 84.56 119 VAL A O 1
ATOM 927 N N . LEU A 1 120 ? -0.393 -3.127 -7.479 1.00 82.12 120 LEU A N 1
ATOM 928 C CA . LEU A 1 120 ? 0.998 -3.524 -7.220 1.00 82.12 120 LEU A CA 1
ATOM 929 C C . LEU A 1 120 ? 1.181 -5.031 -6.964 1.00 82.12 120 LEU A C 1
ATOM 931 O O . LEU A 1 120 ? 2.301 -5.533 -7.003 1.00 82.12 120 LEU A O 1
ATOM 935 N N . GLN A 1 121 ? 0.099 -5.750 -6.653 1.00 79.88 121 GLN A N 1
ATOM 936 C CA . GLN A 1 121 ? 0.105 -7.201 -6.444 1.00 79.88 121 GLN A CA 1
ATOM 937 C C . GLN A 1 121 ? -0.180 -8.009 -7.710 1.00 79.88 121 GLN A C 1
ATOM 939 O O . GLN A 1 121 ? -0.078 -9.237 -7.670 1.00 79.88 121 GLN A O 1
ATOM 944 N N . LYS A 1 122 ? -0.552 -7.362 -8.818 1.00 81.00 122 LYS A N 1
ATOM 945 C CA . LYS A 1 122 ? -0.790 -8.074 -10.071 1.00 81.00 122 LYS A CA 1
ATOM 946 C C . LYS A 1 122 ? 0.527 -8.500 -10.715 1.00 81.00 122 LYS A C 1
ATOM 948 O O . LYS A 1 122 ? 1.552 -7.840 -10.574 1.00 81.00 122 LYS A O 1
ATOM 953 N N . THR A 1 123 ? 0.483 -9.610 -11.442 1.00 72.19 123 THR A N 1
ATOM 954 C CA . THR A 1 123 ? 1.642 -10.168 -12.153 1.00 72.19 123 THR A CA 1
ATOM 955 C C . THR A 1 123 ? 2.028 -9.365 -13.394 1.00 72.19 123 THR A C 1
ATOM 957 O O . THR A 1 123 ? 3.160 -9.463 -13.842 1.00 72.19 123 THR A O 1
ATOM 960 N N . ASP A 1 124 ? 1.098 -8.583 -13.940 1.00 73.06 124 ASP A N 1
ATOM 961 C CA . ASP A 1 124 ? 1.242 -7.736 -15.128 1.00 73.06 124 ASP A CA 1
ATOM 962 C C . ASP A 1 124 ? 1.480 -6.254 -14.771 1.00 73.06 124 ASP A C 1
ATOM 964 O O . ASP A 1 124 ? 1.155 -5.351 -15.540 1.00 73.06 124 ASP A O 1
ATOM 968 N N . CYS A 1 125 ? 2.008 -5.980 -13.574 1.00 72.94 125 CYS A N 1
ATOM 969 C CA . CYS A 1 125 ? 2.194 -4.615 -13.096 1.00 72.94 125 CYS A CA 1
ATOM 970 C C . CYS A 1 125 ? 3.358 -3.912 -13.821 1.00 72.94 125 CYS A C 1
ATOM 972 O O . CYS A 1 125 ? 4.522 -4.191 -13.546 1.00 72.94 125 CYS A O 1
ATOM 974 N N . ASP A 1 126 ? 3.040 -2.946 -14.688 1.00 74.56 126 ASP A N 1
ATOM 975 C CA . ASP A 1 126 ? 4.015 -2.025 -15.290 1.00 74.56 126 ASP A CA 1
ATOM 976 C C . ASP A 1 126 ? 4.585 -1.079 -14.219 1.00 74.56 126 ASP A C 1
ATOM 978 O O . ASP A 1 126 ? 3.839 -0.389 -13.514 1.00 74.56 126 ASP A O 1
ATOM 982 N N . ILE A 1 127 ? 5.914 -1.032 -14.105 1.00 77.00 127 ILE A N 1
ATOM 983 C CA . ILE A 1 127 ? 6.621 -0.220 -13.113 1.00 77.00 127 ILE A CA 1
ATOM 984 C C . ILE A 1 127 ? 6.373 1.280 -13.268 1.00 77.00 127 ILE A C 1
ATOM 986 O O . ILE A 1 127 ? 6.259 2.000 -12.277 1.00 77.00 127 ILE A O 1
ATOM 990 N N . THR A 1 128 ? 6.215 1.752 -14.501 1.00 75.50 128 THR A N 1
ATOM 991 C CA . THR A 1 128 ? 5.931 3.153 -14.809 1.00 75.50 128 THR A CA 1
ATOM 992 C C . THR A 1 128 ? 4.553 3.539 -14.301 1.00 75.50 128 THR A C 1
ATOM 994 O O . THR A 1 128 ? 4.384 4.573 -13.651 1.00 75.50 128 THR A O 1
ATOM 997 N N . LYS A 1 129 ? 3.562 2.691 -14.590 1.00 78.50 129 LYS A N 1
ATOM 998 C CA . LYS A 1 129 ? 2.177 2.901 -14.174 1.00 78.50 129 LYS A CA 1
ATOM 999 C C . LYS A 1 129 ? 2.042 2.814 -12.658 1.00 78.50 129 LYS A C 1
ATOM 1001 O O . LYS A 1 129 ? 1.432 3.686 -12.051 1.00 78.50 129 LYS A O 1
ATOM 1006 N N . ALA A 1 130 ? 2.687 1.827 -12.042 1.00 81.31 130 ALA A N 1
ATOM 1007 C CA . ALA A 1 130 ? 2.762 1.692 -10.592 1.00 81.31 130 ALA A CA 1
ATOM 1008 C C . ALA A 1 130 ? 3.280 2.963 -9.912 1.00 81.31 130 ALA A C 1
ATOM 1010 O O . ALA A 1 130 ? 2.737 3.390 -8.895 1.00 81.31 130 ALA A O 1
ATOM 1011 N N . TYR A 1 131 ? 4.303 3.584 -10.498 1.00 81.50 131 TYR A N 1
ATOM 1012 C CA . TYR A 1 131 ? 4.880 4.822 -9.996 1.00 81.50 131 TYR A CA 1
ATOM 1013 C C . TYR A 1 131 ? 3.916 6.009 -10.087 1.00 81.50 131 TYR A C 1
ATOM 1015 O O . TYR A 1 131 ? 3.774 6.788 -9.145 1.00 81.50 131 TYR A O 1
ATOM 1023 N N . GLN A 1 132 ? 3.223 6.134 -11.220 1.00 81.00 132 GLN A N 1
ATOM 1024 C CA . GLN A 1 132 ? 2.207 7.166 -11.439 1.00 81.00 132 GLN A CA 1
ATOM 1025 C C . GLN A 1 132 ? 1.019 7.003 -10.482 1.00 81.00 132 GLN A C 1
ATOM 1027 O O . GLN A 1 132 ? 0.596 7.975 -9.850 1.00 81.00 132 GLN A O 1
ATOM 1032 N N . ASP A 1 133 ? 0.524 5.775 -10.323 1.00 86.75 133 ASP A N 1
ATOM 1033 C CA . ASP A 1 133 ? -0.564 5.443 -9.402 1.00 86.75 133 ASP A CA 1
ATOM 1034 C C . ASP A 1 133 ? -0.148 5.711 -7.944 1.00 86.75 133 ASP A C 1
ATOM 1036 O O . ASP A 1 133 ? -0.927 6.262 -7.162 1.00 86.75 133 ASP A O 1
ATOM 1040 N N . ALA A 1 134 ? 1.098 5.385 -7.573 1.00 87.50 134 ALA A N 1
ATOM 1041 C CA . ALA A 1 134 ? 1.645 5.672 -6.249 1.00 87.50 134 ALA A CA 1
ATOM 1042 C C . ALA A 1 134 ? 1.757 7.179 -5.985 1.00 87.50 134 ALA A C 1
ATOM 1044 O O . ALA A 1 134 ? 1.336 7.639 -4.925 1.00 87.50 134 ALA A O 1
ATOM 1045 N N . ASN A 1 135 ? 2.261 7.959 -6.948 1.00 86.12 135 ASN A N 1
ATOM 1046 C CA . ASN A 1 135 ? 2.323 9.419 -6.847 1.00 86.12 135 ASN A CA 1
ATOM 1047 C C . ASN A 1 135 ? 0.933 10.037 -6.686 1.00 86.12 135 ASN A C 1
ATOM 1049 O O . ASN A 1 135 ? 0.726 10.834 -5.778 1.00 86.12 135 ASN A O 1
ATOM 1053 N N . THR A 1 136 ? -0.035 9.594 -7.486 1.00 88.88 136 THR A N 1
ATOM 1054 C CA . THR A 1 136 ? -1.431 10.039 -7.369 1.00 88.88 136 THR A CA 1
ATOM 1055 C C . THR A 1 136 ? -1.995 9.729 -5.980 1.00 88.88 136 THR A C 1
ATOM 1057 O O . THR A 1 136 ? -2.607 10.585 -5.345 1.00 88.88 136 THR A O 1
ATOM 1060 N N . CYS A 1 137 ? -1.748 8.519 -5.467 1.00 91.56 137 CYS A N 1
ATOM 1061 C CA . CYS A 1 137 ? -2.171 8.121 -4.125 1.00 91.56 137 CYS A CA 1
ATOM 1062 C C . CYS A 1 137 ? -1.546 9.013 -3.038 1.00 91.56 137 CYS A C 1
ATOM 1064 O O . CYS A 1 137 ? -2.262 9.455 -2.140 1.00 91.56 137 CYS A O 1
ATOM 1066 N N . LYS A 1 138 ? -0.247 9.330 -3.143 1.00 89.62 138 LYS A N 1
ATOM 1067 C CA . LYS A 1 138 ? 0.450 10.247 -2.224 1.00 89.62 138 LYS A CA 1
ATOM 1068 C C . LYS A 1 138 ? -0.179 11.638 -2.232 1.00 89.62 138 LYS A C 1
ATOM 1070 O O . LYS A 1 138 ? -0.514 12.147 -1.166 1.00 89.62 138 LYS A O 1
ATOM 1075 N N . THR A 1 139 ? -0.394 12.220 -3.414 1.00 90.12 139 THR A N 1
ATOM 1076 C CA . THR A 1 139 ? -1.021 13.543 -3.554 1.00 90.12 139 THR A CA 1
ATOM 1077 C C . THR A 1 139 ? -2.379 13.577 -2.858 1.00 90.12 139 THR A C 1
ATOM 1079 O O . THR A 1 139 ? -2.602 14.417 -1.989 1.00 90.12 139 THR A O 1
ATOM 1082 N N . VAL A 1 140 ? -3.243 12.598 -3.139 1.00 92.44 140 VAL A N 1
ATOM 1083 C CA . VAL A 1 140 ? -4.592 12.534 -2.554 1.00 92.44 140 VAL A CA 1
ATOM 1084 C C . VAL A 1 140 ? -4.560 12.327 -1.035 1.00 92.44 140 VAL A C 1
ATOM 1086 O O . VAL A 1 140 ? -5.391 12.898 -0.326 1.00 92.44 140 VAL A O 1
ATOM 1089 N N . ILE A 1 141 ? -3.622 11.527 -0.510 1.00 92.56 141 ILE A N 1
ATOM 1090 C CA . ILE A 1 141 ? -3.450 11.330 0.940 1.00 92.56 141 ILE A CA 1
ATOM 1091 C C . ILE A 1 141 ? -2.985 12.627 1.612 1.00 92.56 141 ILE A C 1
ATOM 1093 O O . ILE A 1 141 ? -3.542 13.002 2.643 1.00 92.56 141 ILE A O 1
ATOM 1097 N N . ASN A 1 142 ? -2.028 13.340 1.019 1.00 91.38 142 ASN A N 1
ATOM 1098 C CA . ASN A 1 142 ? -1.533 14.611 1.551 1.00 91.38 142 ASN A CA 1
ATOM 1099 C C . ASN A 1 142 ? -2.628 15.691 1.553 1.00 91.38 142 ASN A C 1
ATOM 1101 O O . ASN A 1 142 ? -2.747 16.452 2.514 1.00 91.38 142 ASN A O 1
ATOM 1105 N N . GLU A 1 143 ? -3.501 15.703 0.544 1.00 93.06 143 GLU A N 1
ATOM 1106 C CA . GLU A 1 143 ? -4.687 16.569 0.496 1.00 93.06 143 GLU A CA 1
ATOM 1107 C C . GLU A 1 143 ? -5.711 16.266 1.607 1.00 93.06 143 GLU A C 1
ATOM 1109 O O . GLU A 1 143 ? -6.484 17.150 1.985 1.00 93.06 143 GLU A O 1
ATOM 1114 N N . GLN A 1 144 ? -5.698 15.060 2.202 1.00 93.88 144 GLN A N 1
ATOM 1115 C CA . GLN A 1 144 ? -6.548 14.746 3.363 1.00 93.88 144 GLN A CA 1
ATOM 1116 C C . GLN A 1 144 ? -6.154 15.532 4.614 1.00 93.88 144 GLN A C 1
ATOM 1118 O O . GLN A 1 144 ? -6.931 15.576 5.571 1.00 93.88 144 GLN A O 1
ATOM 1123 N N . ARG A 1 145 ? -4.970 16.160 4.635 1.00 93.44 145 ARG A N 1
ATOM 1124 C CA . ARG A 1 145 ? -4.495 17.007 5.733 1.00 93.44 145 ARG A CA 1
ATOM 1125 C C . ARG A 1 145 ? -5.202 18.370 5.723 1.00 93.44 145 ARG A C 1
ATOM 1127 O O . ARG A 1 145 ? -4.579 19.425 5.627 1.00 93.44 145 ARG A O 1
ATOM 1134 N N . ASN A 1 146 ? -6.524 18.330 5.826 1.00 93.88 146 ASN A N 1
ATOM 1135 C CA . ASN A 1 146 ? -7.430 19.460 5.712 1.00 93.88 146 ASN A CA 1
ATOM 1136 C C . ASN A 1 146 ? -8.428 19.449 6.881 1.00 93.88 146 ASN A C 1
ATOM 1138 O O . ASN A 1 146 ? -8.936 18.397 7.275 1.00 93.88 146 ASN A O 1
ATOM 1142 N N . ASP A 1 147 ? -8.719 20.629 7.424 1.00 94.00 147 ASP A N 1
ATOM 1143 C CA . ASP A 1 147 ? -9.641 20.799 8.547 1.00 94.00 147 ASP A CA 1
ATOM 1144 C C . ASP A 1 147 ? -11.072 20.341 8.218 1.00 94.00 147 ASP A C 1
ATOM 1146 O O . ASP A 1 147 ? -11.662 19.608 9.005 1.00 94.00 147 ASP A O 1
ATOM 1150 N N . ALA A 1 148 ? -11.593 20.656 7.029 1.00 95.69 148 ALA A N 1
ATOM 1151 C CA . ALA A 1 148 ? -12.932 20.238 6.606 1.00 95.69 148 ALA A CA 1
ATOM 1152 C C . ALA A 1 148 ? -13.039 18.712 6.432 1.00 95.69 148 ALA A C 1
ATOM 1154 O O . ALA A 1 148 ? -14.075 18.108 6.723 1.00 95.69 148 ALA A O 1
ATOM 1155 N N . VAL A 1 149 ? -11.953 18.068 5.985 1.00 95.62 149 VAL A N 1
ATOM 1156 C CA . VAL A 1 149 ? -11.874 16.601 5.929 1.00 95.62 149 VAL A CA 1
ATOM 1157 C C . VAL A 1 149 ? -11.933 16.033 7.343 1.00 95.62 149 VAL A C 1
ATOM 1159 O O . VAL A 1 149 ? -12.702 15.105 7.595 1.00 95.62 149 VAL A O 1
ATOM 1162 N N . PHE A 1 150 ? -11.177 16.612 8.281 1.00 96.75 150 PHE A N 1
ATOM 1163 C CA . PHE A 1 150 ? -11.232 16.188 9.675 1.00 96.75 150 PHE A CA 1
ATOM 1164 C C . PHE A 1 150 ? -12.631 16.359 10.278 1.00 96.75 150 PHE A C 1
ATOM 1166 O O . PHE A 1 150 ? -13.086 15.442 10.954 1.00 96.75 150 PHE A O 1
ATOM 1173 N N . ASP A 1 151 ? -13.339 17.454 10.003 1.00 96.06 151 ASP A N 1
ATOM 1174 C CA . ASP A 1 151 ? -14.699 17.675 10.515 1.00 96.06 151 ASP A CA 1
ATOM 1175 C C . ASP A 1 151 ? -15.677 16.583 10.042 1.00 96.06 151 ASP A C 1
ATOM 1177 O O . ASP A 1 151 ? -16.466 16.057 10.828 1.00 96.06 151 ASP A O 1
ATOM 1181 N N . SER A 1 152 ? -15.568 16.146 8.781 1.00 96.25 152 SER A N 1
ATOM 1182 C CA . SER A 1 152 ? -16.348 15.010 8.268 1.00 96.25 152 SER A CA 1
ATOM 1183 C C . SER A 1 152 ? -16.014 13.694 8.981 1.00 96.25 152 SER A C 1
ATOM 1185 O O . SER A 1 152 ? -16.897 12.886 9.281 1.00 96.25 152 SER A O 1
ATOM 1187 N N . ILE A 1 153 ? -14.732 13.459 9.264 1.00 96.19 153 ILE A N 1
ATOM 1188 C CA . ILE A 1 153 ? -14.278 12.265 9.986 1.00 96.19 153 ILE A CA 1
ATOM 1189 C C . ILE A 1 153 ? -14.745 12.325 11.445 1.00 96.19 153 ILE A C 1
ATOM 1191 O O . ILE A 1 153 ? -15.214 11.316 11.967 1.00 96.19 153 ILE A O 1
ATOM 1195 N N . TRP A 1 154 ? -14.672 13.491 12.085 1.00 96.31 154 TRP A N 1
ATOM 1196 C CA . TRP A 1 154 ? -15.164 13.730 13.438 1.00 96.31 154 TRP A CA 1
ATOM 1197 C C . TRP A 1 154 ? -16.648 13.382 13.561 1.00 96.31 154 TRP A C 1
ATOM 1199 O O . TRP A 1 154 ? -17.032 12.655 14.476 1.00 96.31 154 TRP A O 1
ATOM 1209 N N . GLU A 1 155 ? -17.464 13.792 12.590 1.00 96.19 155 GLU A N 1
ATOM 1210 C CA . GLU A 1 155 ? -18.885 13.445 12.568 1.00 96.19 155 GLU A CA 1
ATOM 1211 C C . GLU A 1 155 ? -19.111 11.931 12.464 1.00 96.19 155 GLU A C 1
ATOM 1213 O O . GLU A 1 155 ? -19.890 11.358 13.227 1.00 96.19 155 GLU A O 1
ATOM 1218 N N . LYS A 1 156 ? -18.352 11.233 11.606 1.00 95.44 156 LYS A N 1
ATOM 1219 C CA . LYS A 1 156 ? -18.396 9.759 11.535 1.00 95.44 156 LYS A CA 1
ATOM 1220 C C . LYS A 1 156 ? -18.030 9.103 12.872 1.00 95.44 156 LYS A C 1
ATOM 1222 O O . LYS A 1 156 ? -18.636 8.095 13.239 1.00 95.44 156 LYS A O 1
ATOM 1227 N N . MET A 1 157 ? -17.054 9.653 13.600 1.00 95.94 157 MET A N 1
ATOM 1228 C CA . MET A 1 157 ? -16.696 9.153 14.931 1.00 95.94 157 MET A CA 1
ATOM 1229 C C . MET A 1 157 ? -17.839 9.363 15.931 1.00 95.94 157 MET A C 1
ATOM 1231 O O . MET A 1 157 ? -18.143 8.442 16.688 1.00 95.94 157 MET A O 1
ATOM 1235 N N . ASN A 1 158 ? -18.499 10.527 15.917 1.00 95.38 158 ASN A N 1
ATOM 1236 C CA . ASN A 1 158 ? -19.633 10.816 16.802 1.00 95.38 158 ASN A CA 1
ATOM 1237 C C . ASN A 1 158 ? -20.827 9.900 16.529 1.00 95.38 158 ASN A C 1
ATOM 1239 O O . ASN A 1 158 ? -21.429 9.392 17.472 1.00 95.38 158 ASN A O 1
ATOM 1243 N N . VAL A 1 159 ? -21.132 9.612 15.260 1.00 94.69 159 VAL A N 1
ATOM 1244 C CA . VAL A 1 159 ? -22.191 8.659 14.885 1.00 94.69 159 VAL A CA 1
ATOM 1245 C C . VAL A 1 159 ? -21.911 7.264 15.459 1.00 94.69 159 VAL A C 1
ATOM 1247 O O . VAL A 1 159 ? -22.805 6.629 16.025 1.00 94.69 159 VAL A O 1
ATOM 1250 N N . LEU A 1 160 ? -20.667 6.782 15.368 1.00 93.69 160 LEU A N 1
ATOM 1251 C CA . LEU A 1 160 ? -20.268 5.500 15.963 1.00 93.69 160 LEU A CA 1
ATOM 1252 C C . LEU A 1 160 ? -20.302 5.530 17.496 1.00 93.69 160 LEU A C 1
ATOM 1254 O O . LEU A 1 160 ? -20.760 4.567 18.108 1.00 93.69 160 LEU A O 1
ATOM 1258 N N . ALA A 1 161 ? -19.860 6.625 18.114 1.00 94.19 161 ALA A N 1
ATOM 1259 C CA . ALA A 1 161 ? -19.883 6.803 19.564 1.00 94.19 161 ALA A CA 1
ATOM 1260 C C . ALA A 1 161 ? -21.319 6.833 20.119 1.00 94.19 161 ALA A C 1
ATOM 1262 O O . ALA A 1 161 ? -21.613 6.187 21.128 1.00 94.19 161 ALA A O 1
ATOM 1263 N N . ALA A 1 162 ? -22.243 7.480 19.404 1.00 93.56 162 ALA A N 1
ATOM 1264 C CA . ALA A 1 162 ? -23.663 7.501 19.734 1.00 93.56 162 ALA A CA 1
ATOM 1265 C C . ALA A 1 162 ? -24.296 6.100 19.681 1.00 93.56 162 ALA A C 1
ATOM 1267 O O . ALA A 1 162 ? -25.138 5.783 20.516 1.00 93.56 162 ALA A O 1
ATOM 1268 N N . CYS A 1 163 ? -23.848 5.217 18.777 1.00 89.88 163 CYS A N 1
ATOM 1269 C CA . CYS A 1 163 ? -24.332 3.828 18.716 1.00 89.88 163 CYS A CA 1
ATOM 1270 C C . CYS A 1 163 ? -24.046 3.021 19.993 1.00 89.88 163 CYS A C 1
ATOM 1272 O O . CYS A 1 163 ? -24.667 1.981 20.207 1.00 89.88 163 CYS A O 1
ATOM 1274 N N . VAL A 1 164 ? -23.093 3.467 20.810 1.00 90.06 164 VAL A N 1
ATOM 1275 C CA . VAL A 1 164 ? -22.694 2.813 22.060 1.00 90.06 164 VAL A CA 1
ATOM 1276 C C . VAL A 1 164 ? -22.869 3.713 23.286 1.00 90.06 164 VAL A C 1
ATOM 1278 O O . VAL A 1 164 ? -22.397 3.360 24.364 1.00 90.06 164 VAL A O 1
ATOM 1281 N N . ASN A 1 165 ? -23.572 4.843 23.134 1.00 89.75 165 ASN A N 1
ATOM 1282 C CA . ASN A 1 165 ? -23.842 5.826 24.187 1.00 89.75 165 ASN A CA 1
ATOM 1283 C C . ASN A 1 165 ? -22.582 6.351 24.896 1.00 89.75 165 ASN A C 1
ATOM 1285 O O . ASN A 1 165 ? -22.599 6.577 26.106 1.00 89.75 165 ASN A O 1
ATOM 1289 N N . ILE A 1 166 ? -21.491 6.559 24.154 1.00 90.88 166 ILE A N 1
ATOM 1290 C CA . ILE A 1 166 ? -20.281 7.196 24.690 1.00 90.88 166 ILE A CA 1
ATOM 1291 C C . ILE A 1 166 ? -20.074 8.576 24.074 1.00 90.88 166 ILE A C 1
ATOM 1293 O O . ILE A 1 166 ? -20.492 8.840 22.948 1.00 90.88 166 ILE A O 1
ATOM 1297 N N . GLN A 1 167 ? -19.376 9.440 24.804 1.00 89.25 167 GLN A N 1
ATOM 1298 C CA . GLN A 1 167 ? -18.862 10.704 24.287 1.00 89.25 167 GLN A CA 1
ATOM 1299 C C . GLN A 1 167 ? -17.368 10.562 23.993 1.00 89.25 167 GLN A C 1
ATOM 1301 O O . GLN A 1 167 ? -16.632 9.895 24.726 1.00 89.25 167 GLN A O 1
ATOM 1306 N N . LEU A 1 168 ? -16.912 11.167 22.898 1.00 89.31 168 LEU A N 1
ATOM 1307 C CA . LEU A 1 168 ? -15.498 11.153 22.542 1.00 89.31 168 LEU A CA 1
ATOM 1308 C C . LEU A 1 168 ? -14.739 12.147 23.414 1.00 89.31 168 LEU A C 1
ATOM 1310 O O . LEU A 1 168 ? -14.884 13.361 23.285 1.00 89.31 168 LEU A O 1
ATOM 1314 N N . GLU A 1 169 ? -13.895 11.615 24.289 1.00 82.44 169 GLU A N 1
ATOM 1315 C CA . GLU A 1 169 ? -13.114 12.416 25.223 1.00 82.44 169 GLU A CA 1
ATOM 1316 C C . GLU A 1 169 ? -11.636 12.488 24.845 1.00 82.44 169 GLU A C 1
ATOM 1318 O O . GLU A 1 169 ? -11.056 11.570 24.255 1.00 82.44 169 GLU A O 1
ATOM 1323 N N . LYS A 1 170 ? -11.010 13.594 25.253 1.00 80.88 170 LYS A N 1
ATOM 1324 C CA . LYS A 1 170 ? -9.560 13.764 25.220 1.00 80.88 170 LYS A CA 1
ATOM 1325 C C . LYS A 1 170 ? -8.917 12.818 26.249 1.00 80.88 170 LYS A C 1
ATOM 1327 O O . LYS A 1 170 ? -9.328 12.829 27.411 1.00 80.88 170 LYS A O 1
ATOM 1332 N N . PRO A 1 171 ? -7.871 12.053 25.886 1.00 77.25 171 PRO A N 1
ATOM 1333 C CA . PRO A 1 171 ? -7.099 11.279 26.850 1.00 77.25 171 PRO A CA 1
ATOM 1334 C C . PRO A 1 171 ? -6.560 12.155 27.984 1.00 77.25 171 PRO A C 1
ATOM 1336 O O . PRO A 1 171 ? -6.139 13.298 27.771 1.00 77.25 171 PRO A O 1
ATOM 1339 N N . ARG A 1 172 ? -6.512 11.603 29.200 1.00 70.69 172 ARG A N 1
ATOM 1340 C CA . ARG A 1 172 ? -5.990 12.318 30.370 1.00 70.69 172 ARG A CA 1
ATOM 1341 C C . ARG A 1 172 ? -4.565 12.804 30.095 1.00 70.69 172 ARG A C 1
ATOM 1343 O O . ARG A 1 172 ? -3.634 12.012 29.988 1.00 70.69 172 ARG A O 1
ATOM 1350 N N . THR A 1 173 ? -4.403 14.120 30.006 1.00 65.31 173 THR A N 1
ATOM 1351 C CA . THR A 1 173 ? -3.115 14.766 29.732 1.00 65.31 173 THR A CA 1
ATOM 1352 C C . THR A 1 173 ? -2.562 15.368 31.028 1.00 65.31 173 THR A C 1
ATOM 1354 O O . THR A 1 173 ? -3.319 15.864 31.865 1.00 65.31 173 THR A O 1
ATOM 1357 N N . ALA A 1 174 ? -1.247 15.303 31.242 1.00 62.41 174 ALA A N 1
ATOM 1358 C CA . ALA A 1 174 ? -0.616 15.921 32.409 1.00 62.41 174 ALA A CA 1
ATOM 1359 C C . ALA A 1 174 ? -0.640 17.458 32.291 1.00 62.41 174 ALA A C 1
ATOM 1361 O O . ALA A 1 174 ? -0.383 17.995 31.218 1.00 62.41 174 ALA A O 1
ATOM 1362 N N . LYS A 1 175 ? -0.887 18.171 33.402 1.00 58.56 175 LYS A N 1
ATOM 1363 C CA . LYS A 1 175 ? -1.043 19.645 33.438 1.00 58.56 175 LYS A CA 1
ATOM 1364 C C . LYS A 1 175 ? 0.173 20.448 32.941 1.00 58.56 175 LYS A C 1
ATOM 1366 O O . LYS A 1 175 ? 0.028 21.616 32.609 1.00 58.56 175 LYS A O 1
ATOM 1371 N N . ARG A 1 176 ? 1.372 19.858 32.908 1.00 57.75 176 ARG A N 1
ATOM 1372 C CA . ARG A 1 176 ? 2.589 20.471 32.350 1.00 57.75 176 ARG A CA 1
ATOM 1373 C C . ARG A 1 176 ? 3.204 19.521 31.327 1.00 57.75 176 ARG A C 1
ATOM 1375 O O . ARG A 1 176 ? 3.937 18.608 31.688 1.00 57.75 176 ARG A O 1
ATOM 1382 N N . MET A 1 177 ? 2.924 19.760 30.051 1.00 59.41 177 MET A N 1
ATOM 1383 C CA . MET A 1 177 ? 3.651 19.167 28.925 1.00 59.41 177 MET A CA 1
ATOM 1384 C C . MET A 1 177 ? 4.300 20.294 28.113 1.00 59.41 177 MET A C 1
ATOM 1386 O O . MET A 1 177 ? 3.859 20.631 27.026 1.00 59.41 177 MET A O 1
ATOM 1390 N N . THR A 1 178 ? 5.348 20.918 28.656 1.00 52.22 178 THR A N 1
ATOM 1391 C CA . THR A 1 178 ? 5.986 22.120 28.077 1.00 52.22 178 THR A CA 1
ATOM 1392 C C . THR A 1 178 ? 6.946 21.842 26.914 1.00 52.22 178 THR A C 1
ATOM 1394 O O . THR A 1 178 ? 7.497 22.778 26.348 1.00 52.22 178 THR A O 1
ATOM 1397 N N . ARG A 1 179 ? 7.176 20.571 26.553 1.00 56.78 179 ARG A N 1
ATOM 1398 C CA . ARG A 1 179 ? 8.162 20.168 25.527 1.00 56.78 179 ARG A CA 1
ATOM 1399 C C . ARG A 1 179 ? 7.584 19.348 24.366 1.00 56.78 179 ARG A C 1
ATOM 1401 O O . ARG A 1 179 ? 8.346 18.734 23.630 1.00 56.78 179 ARG A O 1
ATOM 1408 N N . ARG A 1 180 ? 6.257 19.296 24.198 1.00 57.72 180 ARG A N 1
ATOM 1409 C CA . ARG A 1 180 ? 5.617 18.644 23.041 1.00 57.72 180 ARG A CA 1
ATOM 1410 C C . ARG A 1 180 ? 4.732 19.649 22.318 1.00 57.72 180 ARG A C 1
ATOM 1412 O O . ARG A 1 180 ? 3.690 20.014 22.850 1.00 57.72 180 ARG A O 1
ATOM 1419 N N . SER A 1 181 ? 5.119 20.042 21.106 1.00 53.84 181 SER A N 1
ATOM 1420 C CA . SER A 1 181 ? 4.305 20.885 20.215 1.00 53.84 181 SER A CA 1
ATOM 1421 C C . SER A 1 181 ? 2.920 20.284 19.940 1.00 53.84 181 SER A C 1
ATOM 1423 O O . SER A 1 181 ? 1.959 21.015 19.732 1.00 53.84 181 SER A O 1
ATOM 1425 N N . THR A 1 182 ? 2.804 18.956 20.003 1.00 54.88 182 THR A N 1
ATOM 1426 C CA . THR A 1 182 ? 1.580 18.195 19.733 1.00 54.88 182 THR A CA 1
ATOM 1427 C C . THR A 1 182 ? 0.622 18.102 20.926 1.00 54.88 182 THR A C 1
ATOM 1429 O O . THR A 1 182 ? -0.571 17.948 20.715 1.00 54.88 182 THR A O 1
ATOM 1432 N N . ALA A 1 183 ? 1.075 18.250 22.181 1.00 57.78 183 ALA A N 1
ATOM 1433 C CA . ALA A 1 183 ? 0.259 17.916 23.364 1.00 57.78 183 ALA A CA 1
ATOM 1434 C C . ALA A 1 183 ? -1.032 18.751 23.525 1.00 57.78 183 ALA A C 1
ATOM 1436 O O . ALA A 1 183 ? -1.958 18.318 24.222 1.00 57.78 183 ALA A O 1
ATOM 1437 N N . GLY A 1 184 ? -1.099 19.908 22.859 1.00 60.34 184 GLY A N 1
ATOM 1438 C CA . GLY A 1 184 ? -2.187 20.870 22.999 1.00 60.34 184 GLY A CA 1
ATOM 1439 C C . GLY A 1 184 ? -2.231 21.499 24.394 1.00 60.34 184 GLY A C 1
ATOM 1440 O O . GLY A 1 184 ? -1.501 21.104 25.307 1.00 60.34 184 GLY A O 1
ATOM 1441 N N . ASP A 1 185 ? -3.107 22.480 24.571 1.00 65.00 185 ASP A N 1
ATOM 1442 C CA . ASP A 1 185 ? -3.404 23.037 25.890 1.00 65.00 185 ASP A CA 1
ATOM 1443 C C . ASP A 1 185 ? -4.358 22.094 26.650 1.00 65.00 185 ASP A C 1
ATOM 1445 O O . ASP A 1 185 ? -5.135 21.340 26.058 1.00 65.00 185 ASP A O 1
ATOM 1449 N N . ALA A 1 186 ? -4.330 22.110 27.982 1.00 64.81 186 ALA A N 1
ATOM 1450 C CA . ALA A 1 186 ? -5.287 21.380 28.813 1.00 64.81 186 ALA A CA 1
ATOM 1451 C C . ALA A 1 186 ? -6.744 21.795 28.524 1.00 64.81 186 ALA A C 1
ATOM 1453 O O . ALA A 1 186 ? -7.646 20.987 28.722 1.00 64.81 186 ALA A O 1
ATOM 1454 N N . SER A 1 187 ? -6.944 23.018 28.025 1.00 69.31 187 SER A N 1
ATOM 1455 C CA . SER A 1 187 ? -8.228 23.601 27.624 1.00 69.31 187 SER A CA 1
ATOM 1456 C C . SER A 1 187 ? -8.733 23.154 26.240 1.00 69.31 187 SER A C 1
ATOM 1458 O O . SER A 1 187 ? -9.879 23.439 25.893 1.00 69.31 187 SER A O 1
ATOM 1460 N N . ASP A 1 188 ? -7.917 22.451 25.443 1.00 78.75 188 ASP A N 1
ATOM 1461 C CA . ASP A 1 188 ? -8.310 22.042 24.091 1.00 78.75 188 ASP A CA 1
ATOM 1462 C C . ASP A 1 188 ? -9.457 21.021 24.096 1.00 78.75 188 ASP A C 1
ATOM 1464 O O . ASP A 1 188 ? -9.466 20.060 24.872 1.00 78.75 188 ASP A O 1
ATOM 1468 N N . THR A 1 189 ? -10.381 21.181 23.146 1.00 87.00 189 THR A N 1
ATOM 1469 C CA . THR A 1 189 ? -11.471 20.229 22.901 1.00 87.00 189 THR A CA 1
ATOM 1470 C C . THR A 1 189 ? -10.941 18.869 22.430 1.00 87.00 189 THR A C 1
ATOM 1472 O O . THR A 1 189 ? -9.863 18.770 21.836 1.00 87.00 189 THR A O 1
ATOM 1475 N N . ALA A 1 190 ? -11.719 17.801 22.653 1.00 88.25 190 ALA A N 1
ATOM 1476 C CA . ALA A 1 190 ? -11.373 16.452 22.189 1.00 88.25 190 ALA A CA 1
ATOM 1477 C C . ALA A 1 190 ? -11.151 16.403 20.667 1.00 88.25 190 ALA A C 1
ATOM 1479 O O . ALA A 1 190 ? -10.158 15.840 20.210 1.00 88.25 190 ALA A O 1
ATOM 1480 N N . SER A 1 191 ? -12.015 17.083 19.907 1.00 91.69 191 SER A N 1
ATOM 1481 C CA . SER A 1 191 ? -11.897 17.258 18.455 1.00 91.69 191 SER A CA 1
ATOM 1482 C C . SER A 1 191 ? -10.540 17.854 18.056 1.00 91.69 191 SER A C 1
ATOM 1484 O O . SER A 1 191 ? -9.768 17.225 17.328 1.00 91.69 191 SER A O 1
ATOM 1486 N N . LYS A 1 192 ? -10.175 19.018 18.617 1.00 89.75 192 LYS A N 1
ATOM 1487 C CA . LYS A 1 192 ? -8.897 19.680 18.316 1.00 89.75 192 LYS A CA 1
ATOM 1488 C C . LYS A 1 192 ? -7.698 18.811 18.699 1.00 89.75 192 LYS A C 1
ATOM 1490 O O . LYS A 1 192 ? -6.743 18.712 17.929 1.00 89.75 192 LYS A O 1
ATOM 1495 N N . TYR A 1 193 ? -7.757 18.157 19.859 1.00 89.44 193 TYR A N 1
ATOM 1496 C CA . TYR A 1 193 ? -6.696 17.261 20.307 1.00 89.44 193 TYR A CA 1
ATOM 1497 C C . TYR A 1 193 ? -6.479 16.104 19.328 1.00 89.44 193 TYR A C 1
ATOM 1499 O O . TYR A 1 193 ? -5.343 15.860 18.921 1.00 89.44 193 TYR A O 1
ATOM 1507 N N . LEU A 1 194 ? -7.548 15.411 18.928 1.00 91.50 194 LEU A N 1
ATOM 1508 C CA . LEU A 1 194 ? -7.474 14.248 18.042 1.00 91.50 194 LEU A CA 1
ATOM 1509 C C . LEU A 1 194 ? -7.045 14.629 16.622 1.00 91.50 194 LEU A C 1
ATOM 1511 O O . LEU A 1 194 ? -6.283 13.884 16.006 1.00 91.50 194 LEU A O 1
ATOM 1515 N N . LYS A 1 195 ? -7.433 15.813 16.136 1.00 92.62 195 LYS A N 1
ATOM 1516 C CA . LYS A 1 195 ? -6.941 16.357 14.864 1.00 92.62 195 LYS A CA 1
ATOM 1517 C C . LYS A 1 195 ? -5.416 16.462 14.845 1.00 92.62 195 LYS A C 1
ATOM 1519 O O . LYS A 1 195 ? -4.762 15.912 13.964 1.00 92.62 195 LYS A O 1
ATOM 1524 N N . ILE A 1 196 ? -4.860 17.131 15.857 1.00 89.69 196 ILE A N 1
ATOM 1525 C CA . ILE A 1 196 ? -3.431 17.466 15.937 1.00 89.69 196 ILE A CA 1
ATOM 1526 C C . ILE A 1 196 ? -2.576 16.255 16.331 1.00 89.69 196 ILE A C 1
ATOM 1528 O O . ILE A 1 196 ? -1.446 16.138 15.871 1.00 89.69 196 ILE A O 1
ATOM 1532 N N . ASN A 1 197 ? -3.086 15.361 17.184 1.00 88.38 197 ASN A N 1
ATOM 1533 C CA . ASN A 1 197 ? -2.293 14.268 17.762 1.00 88.38 197 ASN A CA 1
ATOM 1534 C C . ASN A 1 197 ? -2.499 12.912 17.098 1.00 88.38 197 ASN A C 1
ATOM 1536 O O . ASN A 1 197 ? -1.662 12.031 17.279 1.00 88.38 197 ASN A O 1
ATOM 1540 N N . VAL A 1 198 ? -3.609 12.716 16.387 1.00 91.38 198 VAL A N 1
ATOM 1541 C CA . VAL A 1 198 ? -3.941 11.420 15.791 1.00 91.38 198 VAL A CA 1
ATOM 1542 C C . VAL A 1 198 ? -4.073 11.548 14.286 1.00 91.38 198 VAL A C 1
ATOM 1544 O O . VAL A 1 198 ? -3.327 10.895 13.567 1.00 91.38 198 VAL A O 1
ATOM 1547 N N . PHE A 1 199 ? -4.974 12.400 13.798 1.00 94.00 199 PHE A N 1
ATOM 1548 C CA . PHE A 1 199 ? -5.294 12.437 12.373 1.00 94.00 199 PHE A CA 1
ATOM 1549 C C . PHE A 1 199 ? -4.144 12.969 11.509 1.00 94.00 199 PHE A C 1
ATOM 1551 O O . PHE A 1 199 ? -3.673 12.248 10.631 1.00 94.00 199 PHE A O 1
ATOM 1558 N N . PHE A 1 200 ? -3.645 14.181 11.778 1.00 93.06 200 PHE A N 1
ATOM 1559 C CA . PHE A 1 200 ? -2.531 14.737 11.002 1.00 93.06 200 PHE A CA 1
ATOM 1560 C C . PHE A 1 200 ? -1.249 13.909 11.131 1.00 93.06 200 PHE A C 1
ATOM 1562 O O . PHE A 1 200 ? -0.715 13.542 10.090 1.00 93.06 200 PHE A O 1
ATOM 1569 N N . PRO A 1 201 ? -0.809 13.478 12.332 1.00 92.31 201 PRO A N 1
ATOM 1570 C CA . PRO A 1 201 ? 0.366 12.617 12.433 1.00 92.31 201 PRO A CA 1
ATOM 1571 C C . PRO A 1 201 ? 0.204 11.280 11.706 1.00 92.31 201 PRO A C 1
ATOM 1573 O O . PRO A 1 201 ? 1.187 10.710 11.244 1.00 92.31 201 PRO A O 1
ATOM 1576 N N . PHE A 1 202 ? -1.013 10.739 11.602 1.00 92.06 202 PHE A N 1
ATOM 1577 C CA . PHE A 1 202 ? -1.241 9.510 10.845 1.00 92.06 202 PHE A CA 1
ATOM 1578 C C . PHE A 1 202 ? -1.098 9.724 9.332 1.00 92.06 202 PHE A C 1
ATOM 1580 O O . PHE A 1 202 ? -0.513 8.875 8.661 1.00 92.06 202 PHE A O 1
ATOM 1587 N N . ILE A 1 203 ? -1.555 10.867 8.808 1.00 92.31 203 ILE A N 1
ATOM 1588 C CA . ILE A 1 203 ? -1.296 11.272 7.417 1.00 92.31 203 ILE A CA 1
ATOM 1589 C C . ILE A 1 203 ? 0.199 11.518 7.203 1.00 92.31 203 ILE A C 1
ATOM 1591 O O . ILE A 1 203 ? 0.761 10.980 6.258 1.00 92.31 203 ILE A O 1
ATOM 1595 N N . ASP A 1 204 ? 0.860 12.237 8.111 1.00 90.06 204 ASP A N 1
ATOM 1596 C CA . ASP A 1 204 ? 2.293 12.528 8.011 1.00 90.06 204 ASP A CA 1
ATOM 1597 C C . ASP A 1 204 ? 3.124 11.225 8.002 1.00 90.06 204 ASP A C 1
ATOM 1599 O O . ASP A 1 204 ? 4.099 11.106 7.270 1.00 90.06 204 ASP A O 1
ATOM 1603 N N . ASN A 1 205 ? 2.704 10.186 8.737 1.00 88.38 205 ASN A N 1
ATOM 1604 C CA . ASN A 1 205 ? 3.338 8.860 8.678 1.00 88.38 205 ASN A CA 1
ATOM 1605 C C . ASN A 1 205 ? 3.124 8.133 7.339 1.00 88.38 205 ASN A C 1
ATOM 1607 O O . ASN A 1 205 ? 3.895 7.233 7.000 1.00 88.38 205 ASN A O 1
ATOM 1611 N N . CYS A 1 206 ? 2.105 8.501 6.557 1.00 84.25 206 CYS A N 1
ATOM 1612 C CA . CYS A 1 206 ? 1.934 7.969 5.206 1.00 84.25 206 CYS A CA 1
ATOM 1613 C C . CYS A 1 206 ? 3.015 8.476 4.238 1.00 84.25 206 CYS A C 1
ATOM 1615 O O . CYS A 1 206 ? 3.173 7.874 3.176 1.00 84.25 206 CYS A O 1
ATOM 1617 N N . ALA A 1 207 ? 3.829 9.468 4.631 1.00 72.06 207 ALA A N 1
ATOM 1618 C CA . ALA A 1 207 ? 5.061 9.838 3.931 1.00 72.06 207 ALA A CA 1
ATOM 1619 C C . ALA A 1 207 ? 6.060 8.670 3.819 1.00 72.06 207 ALA A C 1
ATOM 1621 O O . ALA A 1 207 ? 6.932 8.692 2.963 1.00 72.06 207 ALA A O 1
ATOM 1622 N N . ALA A 1 208 ? 5.903 7.579 4.579 1.00 76.88 208 ALA A N 1
ATOM 1623 C CA . ALA A 1 208 ? 6.650 6.341 4.329 1.00 76.88 208 ALA A CA 1
ATOM 1624 C C . ALA A 1 208 ? 6.451 5.784 2.897 1.00 76.88 208 ALA A C 1
ATOM 1626 O O . ALA A 1 208 ? 7.285 5.027 2.400 1.00 76.88 208 ALA A O 1
ATOM 1627 N N . LEU A 1 209 ? 5.366 6.156 2.199 1.00 77.88 209 LEU A N 1
ATOM 1628 C CA . LEU A 1 209 ? 5.208 5.867 0.768 1.00 77.88 209 LEU A CA 1
ATOM 1629 C C . LEU A 1 209 ? 6.235 6.610 -0.101 1.00 77.88 209 LEU A C 1
ATOM 1631 O O . LEU A 1 209 ? 6.587 6.096 -1.160 1.00 77.88 209 LEU A O 1
ATOM 1635 N N . GLU A 1 210 ? 6.730 7.772 0.329 1.00 77.56 210 GLU A N 1
ATOM 1636 C CA . GLU A 1 210 ? 7.782 8.532 -0.360 1.00 77.56 210 GLU A CA 1
ATOM 1637 C C . GLU A 1 210 ? 9.122 7.802 -0.313 1.00 77.56 210 GLU A C 1
ATOM 1639 O O . GLU A 1 210 ? 9.830 7.792 -1.310 1.00 77.56 210 GLU A O 1
ATOM 1644 N N . GLU A 1 211 ? 9.446 7.111 0.783 1.00 79.06 211 GLU A N 1
ATOM 1645 C CA . GLU A 1 211 ? 10.670 6.301 0.858 1.00 79.06 211 GLU A CA 1
ATOM 1646 C C . GLU A 1 211 ? 10.659 5.170 -0.183 1.00 79.06 211 GLU A C 1
ATOM 1648 O O . GLU A 1 211 ? 11.678 4.848 -0.792 1.00 79.06 211 GLU A O 1
ATOM 1653 N N . ARG A 1 212 ? 9.483 4.575 -0.425 1.00 76.69 212 ARG A N 1
ATOM 1654 C CA . ARG A 1 212 ? 9.323 3.468 -1.377 1.00 76.69 212 ARG A CA 1
ATOM 1655 C C . ARG A 1 212 ? 9.147 3.930 -2.826 1.00 76.69 212 ARG A C 1
ATOM 1657 O O . ARG A 1 212 ? 9.528 3.204 -3.741 1.00 76.69 212 ARG A O 1
ATOM 1664 N N . PHE A 1 213 ? 8.564 5.108 -3.026 1.00 77.69 213 PHE A N 1
ATOM 1665 C CA . PHE A 1 213 ? 8.350 5.742 -4.326 1.00 77.69 213 PHE A CA 1
ATOM 1666 C C .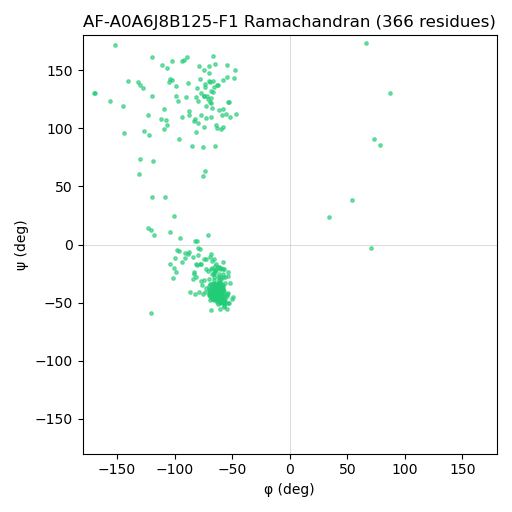 PHE A 1 213 ? 8.854 7.201 -4.266 1.00 77.69 213 PHE A C 1
ATOM 1668 O O . PHE A 1 213 ? 8.034 8.123 -4.180 1.00 77.69 213 PHE A O 1
ATOM 1675 N N . PRO A 1 214 ? 10.185 7.420 -4.264 1.00 74.88 214 PRO A N 1
ATOM 1676 C CA . PRO A 1 214 ? 10.792 8.745 -4.074 1.00 74.88 214 PRO A CA 1
ATOM 1677 C C . PRO A 1 214 ? 10.586 9.676 -5.270 1.00 74.88 214 PRO A C 1
ATOM 1679 O O . PRO A 1 214 ? 11.014 9.356 -6.361 1.00 74.88 214 PRO A O 1
ATOM 1682 N N . GLU A 1 215 ? 10.025 10.874 -5.085 1.00 65.69 215 GLU A N 1
ATOM 1683 C CA . GLU A 1 215 ? 9.737 11.797 -6.208 1.00 65.69 215 GLU A CA 1
ATOM 1684 C C . GLU A 1 215 ? 10.927 12.107 -7.125 1.00 65.69 215 GLU A C 1
ATOM 1686 O O . GLU A 1 215 ? 10.727 12.465 -8.291 1.00 65.69 215 GLU A O 1
ATOM 1691 N N . ASP A 1 216 ? 12.151 11.950 -6.615 1.00 63.38 216 ASP A N 1
ATOM 1692 C CA . ASP A 1 216 ? 13.347 11.999 -7.433 1.00 63.38 216 ASP A CA 1
ATOM 1693 C C . ASP A 1 216 ? 13.209 11.015 -8.592 1.00 63.38 216 ASP A C 1
ATOM 1695 O O . ASP A 1 216 ? 12.970 9.820 -8.404 1.00 63.38 216 ASP A O 1
ATOM 1699 N N . LYS A 1 217 ? 13.322 11.540 -9.816 1.00 62.12 217 LYS A N 1
ATOM 1700 C CA . LYS A 1 217 ? 13.142 10.764 -11.041 1.00 62.12 217 LYS A CA 1
ATOM 1701 C C . LYS A 1 217 ? 14.257 9.725 -11.115 1.00 62.12 217 LYS A C 1
ATOM 1703 O O . LYS A 1 217 ? 15.296 9.969 -11.726 1.00 62.12 217 LYS A O 1
ATOM 1708 N N . SER A 1 218 ? 14.047 8.582 -10.461 1.00 70.12 218 SER A N 1
ATOM 1709 C CA . SER A 1 218 ? 14.928 7.427 -10.554 1.00 70.12 218 SER A CA 1
ATOM 1710 C C . SER A 1 218 ? 15.196 7.178 -12.032 1.00 70.12 218 SER A C 1
ATOM 1712 O O . SER A 1 218 ? 14.313 7.387 -12.870 1.00 70.12 218 SER A O 1
ATOM 1714 N N . ALA A 1 219 ? 16.411 6.763 -12.375 1.00 71.12 219 ALA A N 1
ATOM 1715 C CA . ALA A 1 219 ? 16.764 6.527 -13.769 1.00 71.12 219 ALA A CA 1
ATOM 1716 C C . ALA A 1 219 ? 15.777 5.572 -14.463 1.00 71.12 219 ALA A C 1
ATOM 1718 O O . ALA A 1 219 ? 15.517 5.729 -15.648 1.00 71.12 219 ALA A O 1
ATOM 1719 N N . MET A 1 220 ? 15.130 4.677 -13.709 1.00 75.12 220 MET A N 1
ATOM 1720 C CA . MET A 1 220 ? 14.001 3.867 -14.172 1.00 75.12 220 MET A CA 1
ATOM 1721 C C . MET A 1 220 ? 12.759 4.676 -14.569 1.00 75.12 220 MET A C 1
ATOM 1723 O O . MET A 1 220 ? 12.190 4.450 -15.636 1.00 75.12 220 MET A O 1
ATOM 1727 N N . PHE A 1 221 ? 12.320 5.630 -13.741 1.00 74.12 221 PHE A N 1
ATOM 1728 C CA . PHE A 1 221 ? 11.210 6.515 -14.106 1.00 74.12 221 PHE A CA 1
ATOM 1729 C C . PHE A 1 221 ? 11.573 7.383 -15.316 1.00 74.12 221 PHE A C 1
ATOM 1731 O O . PHE A 1 221 ? 10.742 7.571 -16.205 1.00 74.12 221 PHE A O 1
ATOM 1738 N N . LEU A 1 222 ? 12.817 7.863 -15.389 1.00 77.19 222 LEU A N 1
ATOM 1739 C CA . LEU A 1 222 ? 13.319 8.580 -16.561 1.00 77.19 222 LEU A CA 1
ATOM 1740 C C . LEU A 1 222 ? 13.344 7.687 -17.796 1.00 77.19 222 LEU A C 1
ATOM 1742 O O . LEU A 1 222 ? 12.858 8.098 -18.838 1.00 77.19 222 LEU A O 1
ATOM 1746 N N . ALA A 1 223 ? 13.804 6.448 -17.693 1.00 79.81 223 ALA A N 1
ATOM 1747 C CA . ALA A 1 223 ? 13.816 5.509 -18.805 1.00 79.81 223 ALA A CA 1
ATOM 1748 C C . ALA A 1 223 ? 12.408 5.216 -19.345 1.00 79.81 223 ALA A C 1
ATOM 1750 O O . ALA A 1 223 ? 12.246 5.011 -20.544 1.00 79.81 223 ALA A O 1
ATOM 1751 N N . SER A 1 224 ? 11.363 5.322 -18.514 1.00 76.75 224 SER A N 1
ATOM 1752 C CA . SER A 1 224 ? 9.974 5.259 -18.994 1.00 76.75 224 SER A CA 1
ATOM 1753 C C . SER A 1 224 ? 9.605 6.367 -19.992 1.00 76.75 224 SER A C 1
ATOM 1755 O O . SER A 1 224 ? 8.638 6.228 -20.739 1.00 76.75 224 SER A O 1
ATOM 1757 N N . THR A 1 225 ? 10.350 7.478 -20.021 1.00 77.44 225 THR A N 1
ATOM 1758 C CA . THR A 1 225 ? 10.139 8.575 -20.980 1.00 77.44 225 THR A CA 1
ATOM 1759 C C . THR A 1 225 ? 10.614 8.244 -22.396 1.00 77.44 225 THR A C 1
ATOM 1761 O O . THR A 1 225 ? 10.196 8.911 -23.338 1.00 77.44 225 THR A O 1
ATOM 1764 N N . LEU A 1 226 ? 11.380 7.157 -22.564 1.00 80.75 226 LEU A N 1
ATOM 1765 C CA . LEU A 1 226 ? 11.705 6.580 -23.871 1.00 80.75 226 LEU A CA 1
ATOM 1766 C C . LEU A 1 226 ? 10.478 5.960 -24.561 1.00 80.75 226 LEU A C 1
ATOM 1768 O O . LEU A 1 226 ? 10.559 5.579 -25.727 1.00 80.75 226 LEU A O 1
ATOM 1772 N N . MET A 1 227 ? 9.335 5.853 -23.877 1.00 80.44 227 MET A N 1
ATOM 1773 C CA . MET A 1 227 ? 8.074 5.511 -24.529 1.00 80.44 227 MET A CA 1
ATOM 1774 C C . MET A 1 227 ? 7.551 6.703 -25.350 1.00 80.44 227 MET A C 1
ATOM 1776 O O . MET A 1 227 ? 7.532 7.827 -24.839 1.00 80.44 227 MET A O 1
ATOM 1780 N N . PRO A 1 228 ? 7.029 6.485 -26.569 1.00 72.75 228 PRO A N 1
ATOM 1781 C CA . PRO A 1 228 ? 6.669 7.564 -27.496 1.00 72.75 228 PRO A CA 1
ATOM 1782 C C . PRO A 1 228 ? 5.693 8.609 -26.970 1.00 72.75 228 PRO A C 1
ATOM 1784 O O . PRO A 1 228 ? 5.831 9.795 -27.265 1.00 72.75 228 PRO A O 1
ATOM 1787 N N . LEU A 1 229 ? 4.757 8.203 -26.109 1.00 64.94 229 LEU A N 1
ATOM 1788 C CA . LEU A 1 229 ? 3.823 9.114 -25.440 1.00 64.94 229 LEU A CA 1
ATOM 1789 C C . LEU A 1 229 ? 4.512 10.216 -24.610 1.00 64.94 229 LEU A C 1
ATOM 1791 O O . LEU A 1 229 ? 3.889 11.234 -24.308 1.00 64.94 229 LEU A O 1
ATOM 1795 N N . LYS A 1 230 ? 5.776 10.029 -24.217 1.00 65.19 230 LYS A N 1
ATOM 1796 C CA . LYS A 1 230 ? 6.501 10.883 -23.264 1.00 65.19 230 LYS A CA 1
ATOM 1797 C C . LYS A 1 230 ? 7.733 11.580 -23.852 1.00 65.19 230 LYS A C 1
ATOM 1799 O O . LYS A 1 230 ? 8.455 12.243 -23.112 1.00 65.19 230 LYS A O 1
ATOM 1804 N N . PHE A 1 231 ? 7.956 11.515 -25.168 1.00 71.50 231 PHE A N 1
ATOM 1805 C CA . PHE A 1 231 ? 9.135 12.139 -25.790 1.00 71.50 231 PHE A CA 1
ATOM 1806 C C . PHE A 1 231 ? 9.248 13.647 -25.541 1.00 71.50 231 PHE A C 1
ATOM 1808 O O . PHE A 1 231 ? 10.344 14.164 -25.348 1.00 71.50 231 PHE A O 1
ATOM 1815 N N . HIS A 1 232 ? 8.120 14.357 -25.479 1.00 66.00 232 HIS A N 1
ATOM 1816 C CA . HIS A 1 232 ? 8.081 15.798 -25.209 1.00 66.00 232 HIS A CA 1
ATOM 1817 C C . HIS A 1 232 ? 8.557 16.175 -23.793 1.00 66.00 232 HIS A C 1
ATOM 1819 O O . HIS A 1 232 ? 8.764 17.351 -23.508 1.00 66.00 232 HIS A O 1
ATOM 1825 N N . THR A 1 233 ? 8.702 15.195 -22.898 1.00 63.00 233 THR A N 1
ATOM 1826 C CA . THR A 1 233 ? 9.110 15.393 -21.506 1.00 63.00 233 THR A CA 1
ATOM 1827 C C . THR A 1 233 ? 10.607 15.146 -21.283 1.00 63.00 233 THR A C 1
ATOM 1829 O O . THR A 1 233 ? 11.067 15.369 -20.170 1.00 63.00 233 THR A O 1
ATOM 1832 N N . MET A 1 234 ? 11.360 14.701 -22.301 1.00 70.00 234 MET A N 1
ATOM 1833 C CA . MET A 1 234 ? 12.790 14.380 -22.187 1.00 70.00 234 MET A CA 1
ATOM 1834 C C . MET A 1 234 ? 13.695 15.592 -22.416 1.00 70.00 234 MET A C 1
ATOM 1836 O O . MET A 1 234 ? 13.817 16.110 -23.525 1.00 70.00 234 MET A O 1
ATOM 1840 N N . SER A 1 235 ? 14.419 15.990 -21.375 1.00 79.00 235 SER A N 1
ATOM 1841 C CA . SER A 1 235 ? 15.552 16.913 -21.461 1.00 79.00 235 SER A CA 1
ATOM 1842 C C . SER A 1 235 ? 16.882 16.180 -21.696 1.00 79.00 235 SER A C 1
ATOM 1844 O O . SER A 1 235 ? 17.035 14.986 -21.413 1.00 79.00 235 SER A O 1
ATOM 1846 N N . GLN A 1 236 ? 17.901 16.912 -22.161 1.00 81.38 236 GLN A N 1
ATOM 1847 C CA . GLN A 1 236 ? 19.267 16.378 -22.278 1.00 81.38 236 GLN A CA 1
ATOM 1848 C C . GLN A 1 236 ? 19.819 15.896 -20.926 1.00 81.38 236 GLN A C 1
ATOM 1850 O O . GLN A 1 236 ? 20.495 14.873 -20.867 1.00 81.38 236 GLN A O 1
ATOM 1855 N N . ILE A 1 237 ? 19.478 16.592 -19.836 1.00 83.25 237 ILE A N 1
ATOM 1856 C CA . ILE A 1 237 ? 19.897 16.236 -18.472 1.00 83.25 237 ILE A CA 1
ATOM 1857 C C . ILE A 1 237 ? 19.309 14.881 -18.066 1.00 83.25 237 ILE A C 1
ATOM 1859 O O . ILE A 1 237 ? 20.001 14.043 -17.496 1.00 83.25 237 ILE A O 1
ATOM 1863 N N . GLU A 1 238 ? 18.035 14.642 -18.369 1.00 82.69 238 GLU A N 1
ATOM 1864 C CA . GLU A 1 238 ? 17.381 13.365 -18.068 1.00 82.69 238 GLU A CA 1
ATOM 1865 C C . GLU A 1 238 ? 17.944 12.227 -18.912 1.00 82.69 238 GLU A C 1
ATOM 1867 O O . GLU A 1 238 ? 18.159 11.135 -18.397 1.00 82.69 238 GLU A O 1
ATOM 1872 N N . THR A 1 239 ? 18.259 12.503 -20.176 1.00 86.25 239 THR A N 1
ATOM 1873 C CA . THR A 1 239 ? 18.895 11.528 -21.069 1.00 86.25 239 THR A CA 1
ATOM 1874 C C . THR A 1 239 ? 20.269 11.105 -20.546 1.00 86.25 239 THR A C 1
ATOM 1876 O O . THR A 1 239 ? 20.582 9.917 -20.534 1.00 86.25 239 THR A O 1
ATOM 1879 N N . ALA A 1 240 ? 21.059 12.056 -20.038 1.00 87.94 240 ALA A N 1
ATOM 1880 C CA . ALA A 1 240 ? 22.351 11.768 -19.420 1.00 87.94 240 ALA A CA 1
ATOM 1881 C C . ALA A 1 240 ? 22.215 10.897 -18.158 1.00 87.94 240 ALA A C 1
ATOM 1883 O O . ALA A 1 240 ? 22.987 9.961 -17.981 1.00 87.94 240 ALA A O 1
ATOM 1884 N N . LYS A 1 241 ? 21.196 11.143 -17.322 1.00 88.06 241 LYS A N 1
ATOM 1885 C CA . LYS A 1 241 ? 20.907 10.306 -16.141 1.00 88.06 241 LYS A CA 1
ATOM 1886 C C . LYS A 1 241 ? 20.505 8.875 -16.510 1.00 88.06 241 LYS A C 1
ATOM 1888 O O . LYS A 1 241 ? 20.864 7.941 -15.801 1.00 88.06 241 LYS A O 1
ATOM 1893 N N . ILE A 1 242 ? 19.756 8.695 -17.603 1.00 88.62 242 ILE A N 1
ATOM 1894 C CA . ILE A 1 242 ? 19.429 7.357 -18.123 1.00 88.62 242 ILE A CA 1
ATOM 1895 C C . ILE A 1 242 ? 20.718 6.661 -18.569 1.00 88.62 242 ILE A C 1
ATOM 1897 O O . ILE A 1 242 ? 20.958 5.523 -18.175 1.00 88.62 242 ILE A O 1
ATOM 1901 N N . TYR A 1 243 ? 21.564 7.350 -19.338 1.00 90.31 243 TYR A N 1
ATOM 1902 C CA . TYR A 1 243 ? 22.840 6.796 -19.787 1.00 90.31 243 TYR A CA 1
ATOM 1903 C C . TYR A 1 243 ? 23.724 6.366 -18.612 1.00 90.31 243 TYR A C 1
ATOM 1905 O O . TYR A 1 243 ? 24.180 5.230 -18.572 1.00 90.31 243 TYR A O 1
ATOM 1913 N N . GLU A 1 244 ? 23.922 7.242 -17.626 1.00 90.81 244 GLU A N 1
ATOM 1914 C CA . GLU A 1 244 ? 24.751 6.959 -16.450 1.00 90.81 244 GLU A CA 1
ATOM 1915 C C . GLU A 1 244 ? 24.308 5.679 -15.730 1.00 90.81 244 GLU A C 1
ATOM 1917 O O . GLU A 1 244 ? 25.141 4.852 -15.369 1.00 90.81 244 GLU A O 1
ATOM 1922 N N . TRP A 1 245 ? 22.998 5.481 -15.582 1.00 89.31 245 TRP A N 1
ATOM 1923 C CA . TRP A 1 245 ? 22.452 4.333 -14.866 1.00 89.31 245 TRP A CA 1
ATOM 1924 C C . TRP A 1 245 ? 22.528 3.016 -15.640 1.00 89.31 245 TRP A C 1
ATOM 1926 O O . TRP A 1 245 ? 22.832 1.986 -15.048 1.00 89.31 245 TRP A O 1
ATOM 1936 N N . TYR A 1 246 ? 22.221 3.041 -16.940 1.00 90.69 246 TYR A N 1
ATOM 1937 C CA . TYR A 1 246 ? 22.072 1.831 -17.757 1.00 90.69 246 TYR A CA 1
ATOM 1938 C C . TYR A 1 246 ? 23.304 1.495 -18.606 1.00 90.69 246 TYR A C 1
ATOM 1940 O O . TYR A 1 246 ? 23.401 0.383 -19.117 1.00 90.69 246 TYR A O 1
ATOM 1948 N N . SER A 1 247 ? 24.270 2.414 -18.724 1.00 91.94 247 SER A N 1
ATOM 1949 C CA . SER A 1 247 ? 25.517 2.187 -19.467 1.00 91.94 247 SER A CA 1
ATOM 1950 C C . SER A 1 247 ? 26.284 0.912 -19.094 1.00 91.94 247 SER A C 1
ATOM 1952 O O . SER A 1 247 ? 26.863 0.327 -20.010 1.00 91.94 247 SER A O 1
ATOM 1954 N N . PRO A 1 248 ? 26.281 0.416 -17.835 1.00 92.75 248 PRO A N 1
ATOM 1955 C CA . PRO A 1 248 ? 26.961 -0.838 -17.506 1.00 92.75 248 PRO A CA 1
ATOM 1956 C C . PRO A 1 248 ? 26.365 -2.075 -18.191 1.00 92.75 248 PRO A C 1
ATOM 1958 O O . PRO A 1 248 ? 27.064 -3.076 -18.328 1.00 92.75 248 PRO A O 1
ATOM 1961 N N . ASP A 1 249 ? 25.094 -2.017 -18.599 1.00 91.69 249 ASP A N 1
ATOM 1962 C CA . ASP A 1 249 ? 24.367 -3.133 -19.212 1.00 91.69 249 ASP A CA 1
ATOM 1963 C C . ASP A 1 249 ? 24.367 -3.071 -20.753 1.00 91.69 249 ASP A C 1
ATOM 1965 O O . ASP A 1 249 ? 23.886 -3.993 -21.414 1.00 91.69 249 ASP A O 1
ATOM 1969 N N . PHE A 1 250 ? 24.892 -1.995 -21.349 1.00 91.88 250 PHE A N 1
ATOM 1970 C CA . PHE A 1 250 ? 24.909 -1.796 -22.800 1.00 91.88 250 PHE A CA 1
ATOM 1971 C C . PHE A 1 250 ? 26.006 -2.613 -23.488 1.00 91.88 250 PHE A C 1
ATOM 1973 O O . PHE A 1 250 ? 27.126 -2.722 -22.991 1.00 91.88 250 PHE A O 1
ATOM 1980 N N . LEU A 1 251 ? 25.705 -3.136 -24.685 1.00 81.56 251 LEU A N 1
ATOM 1981 C CA . LEU A 1 251 ? 26.729 -3.733 -25.553 1.00 81.56 251 LEU A CA 1
ATOM 1982 C C . LEU A 1 251 ? 27.666 -2.663 -26.130 1.00 81.56 251 LEU A C 1
ATOM 1984 O O . LEU A 1 251 ? 28.875 -2.872 -26.180 1.00 81.56 251 LEU A O 1
ATOM 1988 N N . ASP A 1 252 ? 27.098 -1.537 -26.571 1.00 85.88 252 ASP A N 1
ATOM 1989 C CA . ASP A 1 252 ? 27.827 -0.384 -27.100 1.00 85.88 252 ASP A CA 1
ATOM 1990 C C . ASP A 1 252 ? 27.121 0.916 -26.689 1.00 85.88 252 ASP A C 1
ATOM 1992 O O . ASP A 1 252 ? 26.162 1.369 -27.324 1.00 85.88 252 ASP A O 1
ATOM 1996 N N . GLY A 1 253 ? 27.600 1.512 -25.596 1.00 87.19 253 GLY A N 1
ATOM 1997 C CA . GLY A 1 253 ? 27.026 2.733 -25.039 1.00 87.19 253 GLY A CA 1
ATOM 1998 C C . GLY A 1 253 ? 27.273 3.988 -25.878 1.00 87.19 253 GLY A C 1
ATOM 1999 O O . GLY A 1 253 ? 26.477 4.926 -25.801 1.00 87.19 253 GLY A O 1
ATOM 2000 N N . ASP A 1 254 ? 28.301 4.015 -26.732 1.00 87.81 254 ASP A N 1
ATOM 2001 C CA . ASP A 1 254 ? 28.671 5.221 -27.486 1.00 87.81 254 ASP A CA 1
ATOM 2002 C C . ASP A 1 254 ? 27.582 5.621 -28.496 1.00 87.81 254 ASP A C 1
ATOM 2004 O O . ASP A 1 254 ? 27.414 6.797 -28.840 1.00 87.81 254 ASP A O 1
ATOM 2008 N N . THR A 1 255 ? 26.774 4.653 -28.936 1.00 89.38 255 THR A N 1
ATOM 2009 C CA . THR A 1 255 ? 25.683 4.867 -29.896 1.00 89.38 255 THR A CA 1
ATOM 2010 C C . THR A 1 255 ? 24.351 5.266 -29.255 1.00 89.38 255 THR A C 1
ATOM 2012 O O . THR A 1 255 ? 23.433 5.663 -29.981 1.00 89.38 255 THR A O 1
ATOM 2015 N N . PHE A 1 256 ? 24.243 5.252 -27.921 1.00 91.25 256 PHE A N 1
ATOM 2016 C CA . PHE A 1 256 ? 22.990 5.444 -27.181 1.00 91.25 256 PHE A CA 1
ATOM 2017 C C . PHE A 1 256 ? 22.228 6.720 -27.570 1.00 91.25 256 PHE A C 1
ATOM 2019 O O . PHE A 1 256 ? 21.041 6.680 -27.894 1.00 91.25 256 PHE A O 1
ATOM 2026 N N . TYR A 1 257 ? 22.907 7.871 -27.595 1.00 90.06 257 TYR A N 1
ATOM 2027 C CA . TYR A 1 257 ? 22.260 9.152 -27.908 1.00 90.06 257 TYR A CA 1
ATOM 2028 C C . TYR A 1 257 ? 21.725 9.208 -29.345 1.00 90.06 257 TYR A C 1
ATOM 2030 O O . TYR A 1 257 ? 20.668 9.791 -29.594 1.00 90.06 257 TYR A O 1
ATOM 2038 N N . MET A 1 258 ? 22.438 8.592 -30.292 1.00 90.31 258 MET A N 1
ATOM 2039 C CA . MET A 1 258 ? 22.006 8.509 -31.691 1.00 90.31 258 MET A CA 1
ATOM 2040 C C . MET A 1 258 ? 20.845 7.529 -31.840 1.00 90.31 258 MET A C 1
ATOM 2042 O O . MET A 1 258 ? 19.915 7.772 -32.607 1.00 90.31 258 MET A O 1
ATOM 2046 N N . GLU A 1 259 ? 20.877 6.431 -31.090 1.00 92.50 259 GLU A N 1
ATOM 2047 C CA . GLU A 1 259 ? 19.810 5.439 -31.045 1.00 92.50 259 GLU A CA 1
ATOM 2048 C C . GLU A 1 259 ? 18.500 6.032 -30.520 1.00 92.50 259 GLU A C 1
ATOM 2050 O O . GLU A 1 259 ? 17.463 5.818 -31.142 1.00 92.50 259 GLU A O 1
ATOM 2055 N N . ILE A 1 260 ? 18.545 6.870 -29.477 1.00 89.88 260 ILE A N 1
ATOM 2056 C CA . ILE A 1 260 ? 17.375 7.621 -28.995 1.00 89.88 260 ILE A CA 1
ATOM 2057 C C . ILE A 1 260 ? 16.762 8.472 -30.108 1.00 89.88 260 ILE A C 1
ATOM 2059 O O . ILE A 1 260 ? 15.549 8.438 -30.307 1.00 89.88 260 ILE A O 1
ATOM 2063 N N . GLN A 1 261 ? 17.578 9.217 -30.859 1.00 88.62 261 GLN A N 1
ATOM 2064 C CA . GLN A 1 261 ? 17.073 10.046 -31.959 1.00 88.62 261 GLN A CA 1
ATOM 2065 C C . GLN A 1 261 ? 16.422 9.193 -33.053 1.00 88.62 261 GLN A C 1
ATOM 2067 O O . GLN A 1 261 ? 15.343 9.535 -33.542 1.00 88.62 261 GLN A O 1
ATOM 2072 N N . ARG A 1 262 ? 17.040 8.056 -33.410 1.00 91.25 262 ARG A N 1
ATOM 2073 C CA . ARG A 1 262 ? 16.464 7.105 -34.373 1.00 91.25 262 ARG A CA 1
ATOM 2074 C C . ARG A 1 262 ? 15.153 6.515 -33.867 1.00 91.25 262 ARG A C 1
ATOM 2076 O O . ARG A 1 262 ? 14.207 6.422 -34.640 1.00 91.25 262 ARG A O 1
ATOM 2083 N N . TRP A 1 263 ? 15.085 6.145 -32.593 1.00 91.31 263 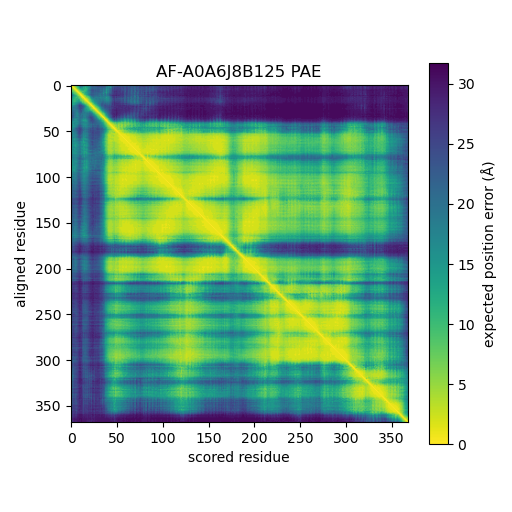TRP A N 1
ATOM 2084 C CA . TRP A 1 263 ? 13.889 5.587 -31.968 1.00 91.31 263 TRP A CA 1
ATOM 2085 C C . TRP A 1 263 ? 12.739 6.590 -31.929 1.00 91.31 263 TRP A C 1
ATOM 2087 O O . TRP A 1 263 ? 11.618 6.261 -32.319 1.00 91.31 263 TRP A O 1
ATOM 2097 N N . MET A 1 264 ? 13.024 7.836 -31.544 1.00 88.06 264 MET A N 1
ATOM 2098 C CA . MET A 1 264 ? 12.049 8.925 -31.578 1.00 88.06 264 MET A CA 1
ATOM 2099 C C . MET A 1 264 ? 11.517 9.151 -32.991 1.00 88.06 264 MET A C 1
ATOM 2101 O O . MET A 1 264 ? 10.306 9.227 -33.195 1.00 88.06 264 MET A O 1
ATOM 2105 N N . ALA A 1 265 ? 12.413 9.212 -33.981 1.00 88.62 265 ALA A N 1
ATOM 2106 C CA . ALA A 1 265 ? 12.025 9.343 -35.376 1.00 88.62 265 ALA A CA 1
ATOM 2107 C C . ALA A 1 265 ? 11.165 8.154 -35.824 1.00 88.62 265 ALA A C 1
ATOM 2109 O O . ALA A 1 265 ? 10.086 8.372 -36.364 1.00 88.62 265 ALA A O 1
ATOM 2110 N N . PHE A 1 266 ? 11.591 6.918 -35.561 1.00 90.19 266 PHE A N 1
ATOM 2111 C CA . PHE A 1 266 ? 10.850 5.702 -35.901 1.00 90.19 266 PHE A CA 1
ATOM 2112 C C . PHE A 1 266 ? 9.422 5.736 -35.349 1.00 90.19 266 PHE A C 1
ATOM 2114 O O . PHE A 1 266 ? 8.462 5.586 -36.102 1.00 90.19 266 PHE A O 1
ATOM 2121 N N . CYS A 1 267 ? 9.275 6.037 -34.061 1.00 88.12 267 CYS A N 1
ATOM 2122 C CA . CYS A 1 267 ? 7.978 6.079 -33.401 1.00 88.12 267 CYS A CA 1
ATOM 2123 C C . CYS A 1 267 ? 7.074 7.209 -33.911 1.00 88.12 267 CYS A C 1
ATOM 2125 O O . CYS A 1 267 ? 5.870 7.008 -34.024 1.00 88.12 267 CYS A O 1
ATOM 2127 N N . ASN A 1 268 ? 7.633 8.366 -34.282 1.00 86.38 268 ASN A N 1
ATOM 2128 C CA . ASN A 1 268 ? 6.868 9.469 -34.879 1.00 86.38 268 ASN A CA 1
ATOM 2129 C C . ASN A 1 268 ? 6.317 9.143 -36.280 1.00 86.38 268 ASN A C 1
ATOM 2131 O O . ASN A 1 268 ? 5.382 9.800 -36.731 1.00 86.38 268 ASN A O 1
ATOM 2135 N N . HIS A 1 269 ? 6.886 8.153 -36.977 1.00 87.81 269 HIS A N 1
ATOM 2136 C CA . HIS A 1 269 ? 6.371 7.676 -38.265 1.00 87.81 269 HIS A CA 1
ATOM 2137 C C . HIS A 1 269 ? 5.320 6.563 -38.113 1.00 87.81 269 HIS A C 1
ATOM 2139 O O . HIS A 1 269 ? 4.691 6.179 -39.104 1.00 87.81 269 HIS A O 1
ATOM 2145 N N . LEU A 1 270 ? 5.106 6.039 -36.900 1.00 86.69 270 LEU A N 1
ATOM 2146 C CA . LEU A 1 270 ? 4.042 5.074 -36.635 1.00 86.69 270 LEU A CA 1
ATOM 2147 C C . LEU A 1 270 ? 2.688 5.788 -36.637 1.00 86.69 270 LEU A C 1
ATOM 2149 O O . LEU A 1 270 ? 2.527 6.847 -36.036 1.00 86.69 270 LEU A O 1
ATOM 2153 N N . LYS A 1 271 ? 1.694 5.182 -37.297 1.00 83.56 271 LYS A N 1
ATOM 2154 C CA . LYS A 1 271 ? 0.304 5.669 -37.247 1.00 83.56 271 LYS A CA 1
ATOM 2155 C C . LYS A 1 271 ? -0.272 5.557 -35.835 1.00 83.56 271 LYS A C 1
ATOM 2157 O O . LYS A 1 271 ? -0.913 6.491 -35.372 1.00 83.56 271 LYS A O 1
ATOM 2162 N N . ASP A 1 272 ? 0.018 4.434 -35.179 1.00 84.31 272 ASP A N 1
ATOM 2163 C CA . ASP A 1 272 ? -0.403 4.117 -33.818 1.00 84.31 272 ASP A CA 1
ATOM 2164 C C . ASP A 1 272 ? 0.855 3.858 -32.965 1.00 84.31 272 ASP A C 1
ATOM 2166 O O . ASP A 1 272 ? 1.411 2.756 -33.008 1.00 84.31 272 ASP A O 1
ATOM 2170 N N . PRO A 1 273 ? 1.381 4.872 -32.253 1.00 83.19 273 PRO A N 1
ATOM 2171 C CA . PRO A 1 273 ? 2.565 4.704 -31.418 1.00 83.19 273 PRO A CA 1
ATOM 2172 C C . PRO A 1 273 ? 2.260 3.841 -30.178 1.00 83.19 273 PRO A C 1
ATOM 2174 O O . PRO A 1 273 ? 1.153 3.917 -29.638 1.00 83.19 273 PRO A O 1
ATOM 2177 N N . PRO A 1 274 ? 3.236 3.054 -29.681 1.00 83.81 274 PRO A N 1
ATOM 2178 C CA . PRO A 1 274 ? 3.040 2.201 -28.514 1.00 83.81 274 PRO A CA 1
ATOM 2179 C C . PRO A 1 274 ? 2.708 3.019 -27.262 1.00 83.81 274 PRO A C 1
ATOM 2181 O O . PRO A 1 274 ? 3.318 4.056 -26.978 1.00 83.81 274 PRO A O 1
ATOM 2184 N N . THR A 1 275 ? 1.737 2.519 -26.499 1.00 80.31 275 THR A N 1
ATOM 2185 C CA . THR A 1 275 ? 1.199 3.185 -25.304 1.00 80.31 275 THR A CA 1
ATOM 2186 C C . THR A 1 275 ? 1.684 2.568 -23.997 1.00 80.31 275 THR A C 1
ATOM 2188 O O . THR A 1 275 ? 1.603 3.201 -22.943 1.00 80.31 275 THR A O 1
ATOM 2191 N N . SER A 1 276 ? 2.211 1.345 -24.067 1.00 81.31 276 SER A N 1
ATOM 2192 C CA . SER A 1 276 ? 2.751 0.608 -22.928 1.00 81.31 276 SER A CA 1
ATOM 2193 C C . SER A 1 276 ? 4.227 0.264 -23.111 1.00 81.31 276 SER A C 1
ATOM 2195 O O . SER A 1 276 ? 4.760 0.234 -24.229 1.00 81.31 276 SER A O 1
ATOM 2197 N N . LEU A 1 277 ? 4.892 -0.044 -21.996 1.00 83.56 277 LEU A N 1
ATOM 2198 C CA . LEU A 1 277 ? 6.279 -0.499 -22.006 1.00 83.56 277 LEU A CA 1
ATOM 2199 C C . LEU A 1 277 ? 6.427 -1.827 -22.764 1.00 83.56 277 LEU A C 1
ATOM 2201 O O . LEU A 1 277 ? 7.386 -2.010 -23.507 1.00 83.56 277 LEU A O 1
ATOM 2205 N N . SER A 1 278 ? 5.456 -2.735 -22.625 1.00 84.69 278 SER A N 1
ATOM 2206 C CA . SER A 1 278 ? 5.454 -4.031 -23.313 1.00 84.69 278 SER A CA 1
ATOM 2207 C C . SER A 1 278 ? 5.344 -3.889 -24.832 1.00 84.69 278 SER A C 1
ATOM 2209 O O . SER A 1 278 ? 6.083 -4.548 -25.556 1.00 84.69 278 SER A O 1
ATOM 2211 N N . GLU A 1 279 ? 4.469 -3.009 -25.324 1.00 87.12 279 GLU A N 1
ATOM 2212 C CA . GLU A 1 279 ? 4.374 -2.710 -26.761 1.00 87.12 279 GLU A CA 1
ATOM 2213 C C . GLU A 1 279 ? 5.665 -2.068 -27.284 1.00 87.12 279 GLU A C 1
ATOM 2215 O O . GLU A 1 279 ? 6.161 -2.448 -28.343 1.00 87.12 279 GLU A O 1
ATOM 2220 N N . SER A 1 280 ? 6.239 -1.136 -26.515 1.00 89.06 280 SER A N 1
ATOM 2221 C CA . SER A 1 280 ? 7.499 -0.471 -26.867 1.00 89.06 280 SER A CA 1
ATOM 2222 C C . SER A 1 280 ? 8.660 -1.468 -26.952 1.00 89.06 280 SER A C 1
ATOM 2224 O O . SER A 1 280 ? 9.460 -1.393 -27.879 1.00 89.06 280 SER A O 1
ATOM 2226 N N . PHE A 1 281 ? 8.714 -2.444 -26.040 1.00 90.38 281 PHE A N 1
ATOM 2227 C CA . PHE A 1 281 ? 9.702 -3.524 -26.056 1.00 90.38 281 PHE A CA 1
ATOM 2228 C C . PHE A 1 281 ? 9.583 -4.422 -27.292 1.00 90.38 281 PHE A C 1
ATOM 2230 O O . PHE A 1 281 ? 10.597 -4.769 -27.885 1.00 90.38 281 PHE A O 1
ATOM 2237 N N . ILE A 1 282 ? 8.360 -4.772 -27.708 1.00 90.19 282 ILE A N 1
ATOM 2238 C CA . ILE A 1 282 ? 8.127 -5.611 -28.897 1.00 90.19 282 ILE A CA 1
ATOM 2239 C C . ILE A 1 282 ? 8.574 -4.897 -30.183 1.00 90.19 282 ILE A C 1
ATOM 2241 O O . ILE A 1 282 ? 9.050 -5.547 -31.110 1.00 90.19 282 ILE A O 1
ATOM 2245 N N . LEU A 1 283 ? 8.415 -3.572 -30.246 1.00 91.19 283 LEU A N 1
ATOM 2246 C CA . LEU A 1 283 ? 8.787 -2.762 -31.411 1.00 91.19 283 LEU A CA 1
ATOM 2247 C C . LEU A 1 283 ? 10.271 -2.382 -31.452 1.00 91.19 283 LEU A C 1
ATOM 2249 O O . LEU A 1 283 ? 10.799 -2.108 -32.530 1.00 91.19 283 LEU A O 1
ATOM 2253 N N . ALA A 1 284 ? 10.937 -2.329 -30.299 1.00 91.75 284 ALA A N 1
ATOM 2254 C CA . ALA A 1 284 ? 12.365 -2.059 -30.211 1.00 91.75 284 ALA A CA 1
ATOM 2255 C C . ALA A 1 284 ? 13.159 -3.304 -30.636 1.00 91.75 284 ALA A C 1
ATOM 2257 O O . ALA A 1 284 ? 13.562 -4.103 -29.795 1.00 91.75 284 ALA A O 1
ATOM 2258 N N . ASP A 1 285 ? 13.357 -3.476 -31.945 1.00 91.81 285 ASP A N 1
ATOM 2259 C CA . ASP A 1 285 ? 14.170 -4.555 -32.515 1.00 91.81 285 ASP A CA 1
ATOM 2260 C C . ASP A 1 285 ? 15.573 -4.576 -31.866 1.00 91.81 285 ASP A C 1
ATOM 2262 O O . ASP A 1 285 ? 16.260 -3.553 -31.914 1.00 91.81 285 ASP A O 1
ATOM 2266 N N . PRO A 1 286 ? 16.011 -5.692 -31.253 1.00 92.44 286 PRO A N 1
ATOM 2267 C CA . PRO A 1 286 ? 17.303 -5.772 -30.573 1.00 92.44 286 PRO A CA 1
ATOM 2268 C C . PRO A 1 286 ? 18.505 -5.545 -31.500 1.00 92.44 286 PRO A C 1
ATOM 2270 O O . PRO A 1 286 ? 19.540 -5.091 -31.020 1.00 92.44 286 PRO A O 1
ATOM 2273 N N . ASP A 1 287 ? 18.385 -5.805 -32.805 1.00 91.19 287 ASP A N 1
ATOM 2274 C CA . ASP A 1 287 ? 19.479 -5.597 -33.760 1.00 91.19 287 ASP A CA 1
ATOM 2275 C C . ASP A 1 287 ? 19.583 -4.127 -34.202 1.00 91.19 287 ASP A C 1
ATOM 2277 O O . ASP A 1 287 ? 20.664 -3.639 -34.538 1.00 91.19 287 ASP A O 1
ATOM 2281 N N . TYR A 1 288 ? 18.464 -3.395 -34.195 1.00 91.69 288 TYR A N 1
ATOM 2282 C CA . TYR A 1 288 ? 18.399 -2.004 -34.662 1.00 91.69 288 TYR A CA 1
ATOM 2283 C C . TYR A 1 288 ? 18.399 -0.968 -33.518 1.00 91.69 288 TYR A C 1
ATOM 2285 O O . TYR A 1 288 ? 18.907 0.153 -33.677 1.00 91.69 288 TYR A O 1
ATOM 2293 N N . PHE A 1 289 ? 17.867 -1.358 -32.355 1.00 93.25 289 PHE A N 1
ATOM 2294 C CA . PHE A 1 289 ? 17.767 -0.585 -31.115 1.00 93.25 289 PHE A CA 1
ATOM 2295 C C . PHE A 1 289 ? 18.274 -1.389 -29.889 1.00 93.25 289 PHE A C 1
ATOM 2297 O O . PHE A 1 289 ? 17.506 -1.640 -28.951 1.00 93.25 289 PHE A O 1
ATOM 2304 N N . PRO A 1 290 ? 19.552 -1.816 -29.866 1.00 93.38 290 PRO A N 1
ATOM 2305 C CA . PRO A 1 290 ? 20.086 -2.697 -28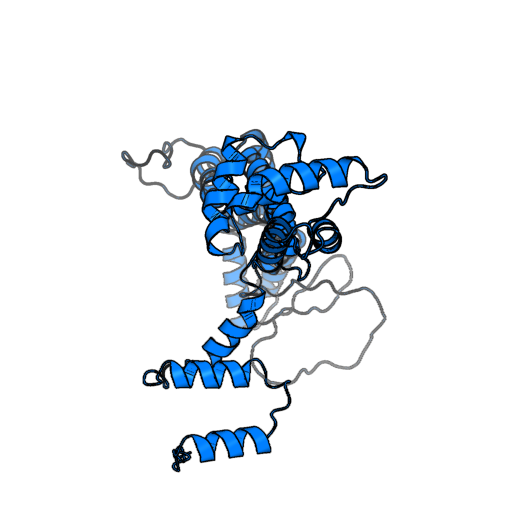.824 1.00 93.38 290 PRO A CA 1
ATOM 2306 C C . PRO A 1 290 ? 20.049 -2.085 -27.414 1.00 93.38 290 PRO A C 1
ATOM 2308 O O . PRO A 1 290 ? 19.670 -2.764 -26.453 1.00 93.38 290 PRO A O 1
ATOM 2311 N N . ASN A 1 291 ? 20.404 -0.805 -27.259 1.00 93.31 291 ASN A N 1
ATOM 2312 C CA . ASN A 1 291 ? 20.466 -0.163 -25.945 1.00 93.31 291 ASN A CA 1
ATOM 2313 C C . ASN A 1 291 ? 19.058 0.117 -25.407 1.00 93.31 291 ASN A C 1
ATOM 2315 O O . ASN A 1 291 ? 18.775 -0.119 -24.234 1.00 93.31 291 ASN A O 1
ATOM 2319 N N . ILE A 1 292 ? 18.140 0.566 -26.265 1.00 92.25 292 ILE A N 1
ATOM 2320 C CA . ILE A 1 292 ? 16.743 0.821 -25.892 1.00 92.25 292 ILE A CA 1
ATOM 2321 C C . ILE A 1 292 ? 16.023 -0.491 -25.572 1.00 92.25 292 ILE A C 1
ATOM 2323 O O . ILE A 1 292 ? 15.301 -0.554 -24.574 1.00 92.25 292 ILE A O 1
ATOM 2327 N N . ASN A 1 293 ? 16.257 -1.552 -26.355 1.00 93.31 293 ASN A N 1
ATOM 2328 C CA . ASN A 1 293 ? 15.734 -2.883 -26.053 1.00 93.31 293 ASN A CA 1
ATOM 2329 C C . ASN A 1 293 ? 16.225 -3.365 -24.680 1.00 93.31 293 ASN A C 1
ATOM 2331 O O . ASN A 1 293 ? 15.413 -3.800 -23.864 1.00 93.31 293 ASN A O 1
ATOM 2335 N N . THR A 1 294 ? 17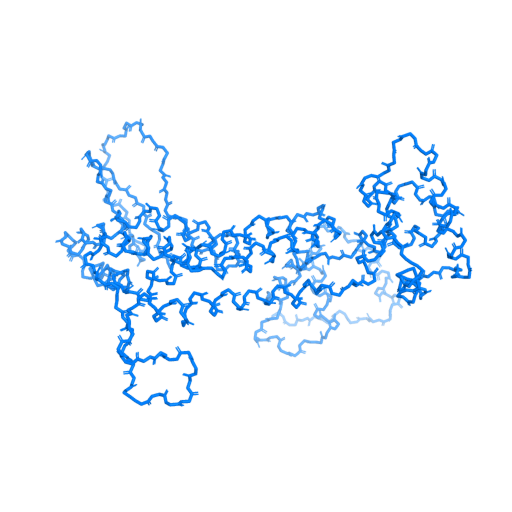.519 -3.191 -24.388 1.00 92.56 294 THR A N 1
ATOM 2336 C CA . THR A 1 294 ? 18.116 -3.527 -23.085 1.00 92.56 294 THR A CA 1
ATOM 2337 C C . THR A 1 294 ? 17.435 -2.775 -21.942 1.00 92.56 294 THR A C 1
ATOM 2339 O O . THR A 1 294 ? 17.013 -3.390 -20.961 1.00 92.56 294 THR A O 1
ATOM 2342 N N . ILE A 1 295 ? 17.236 -1.460 -22.081 1.00 91.88 295 ILE A N 1
ATOM 2343 C CA . ILE A 1 295 ? 16.536 -0.651 -21.074 1.00 91.88 295 ILE A CA 1
ATOM 2344 C C . ILE A 1 295 ? 15.108 -1.159 -20.857 1.00 91.88 295 ILE A C 1
ATOM 2346 O O . ILE A 1 295 ? 14.690 -1.360 -19.715 1.00 91.88 295 ILE A O 1
ATOM 2350 N N . PHE A 1 296 ? 14.347 -1.379 -21.931 1.00 90.56 296 PHE A N 1
ATOM 2351 C CA . PHE A 1 296 ? 12.975 -1.872 -21.828 1.00 90.56 296 PHE A CA 1
ATOM 2352 C C . PHE A 1 296 ? 12.913 -3.270 -21.207 1.00 90.56 296 PHE A C 1
ATOM 2354 O O . PHE A 1 296 ? 12.039 -3.526 -20.377 1.00 90.56 296 PHE A O 1
ATOM 2361 N N . HIS A 1 297 ? 13.868 -4.143 -21.525 1.00 90.06 297 HIS A N 1
ATOM 2362 C CA . HIS A 1 297 ? 13.987 -5.459 -20.911 1.00 90.06 297 HIS A CA 1
ATOM 2363 C C . HIS A 1 297 ? 14.233 -5.365 -19.400 1.00 90.06 297 HIS A C 1
ATOM 2365 O O . HIS A 1 297 ? 13.552 -6.025 -18.612 1.00 90.06 297 HIS A O 1
ATOM 2371 N N . LEU A 1 298 ? 15.161 -4.503 -18.975 1.00 88.94 298 LEU A N 1
ATOM 2372 C CA . LEU A 1 298 ? 15.447 -4.263 -17.560 1.00 88.94 298 LEU A CA 1
ATOM 2373 C C . LEU A 1 298 ? 14.231 -3.683 -16.831 1.00 88.94 298 LEU A C 1
ATOM 2375 O O . LEU A 1 298 ? 13.883 -4.142 -15.744 1.00 88.94 298 LEU A O 1
ATOM 2379 N N . LEU A 1 299 ? 13.523 -2.727 -17.437 1.00 85.38 299 LEU A N 1
ATOM 2380 C CA . LEU A 1 299 ? 12.304 -2.164 -16.853 1.00 85.38 299 LEU A CA 1
ATOM 2381 C C . LEU A 1 299 ? 11.193 -3.213 -16.691 1.00 85.38 299 LEU A C 1
ATOM 2383 O O . LEU A 1 299 ? 10.538 -3.236 -15.651 1.00 85.38 299 LEU A O 1
ATOM 2387 N N . LEU A 1 300 ? 10.999 -4.095 -17.679 1.00 83.19 300 LEU A N 1
ATOM 2388 C CA . LEU A 1 300 ? 9.992 -5.165 -17.631 1.00 83.19 300 LEU A CA 1
ATOM 2389 C C . LEU A 1 300 ? 10.335 -6.271 -16.626 1.00 83.19 300 LEU A C 1
ATOM 2391 O O . LEU A 1 300 ? 9.436 -6.914 -16.086 1.00 83.19 300 LEU A O 1
ATOM 2395 N N . THR A 1 301 ? 11.622 -6.511 -16.381 1.00 82.69 301 THR A N 1
ATOM 2396 C CA . THR A 1 301 ? 12.092 -7.544 -15.446 1.00 82.69 301 THR A CA 1
ATOM 2397 C C . THR A 1 301 ? 12.274 -7.025 -14.022 1.00 82.69 301 THR A C 1
ATOM 2399 O O . THR A 1 301 ? 12.399 -7.826 -13.092 1.00 82.69 301 THR A O 1
ATOM 2402 N N . THR A 1 302 ? 12.235 -5.704 -13.814 1.00 78.81 302 THR A N 1
ATOM 2403 C CA . THR A 1 302 ? 12.370 -5.117 -12.482 1.00 78.81 302 THR A CA 1
ATOM 2404 C C . THR A 1 302 ? 11.100 -5.354 -11.661 1.00 78.81 302 THR A C 1
ATOM 2406 O O . THR A 1 302 ? 10.020 -4.881 -12.026 1.00 78.81 302 THR A O 1
ATOM 2409 N N . PRO A 1 303 ? 11.185 -6.053 -10.516 1.00 70.25 303 PRO A N 1
ATOM 2410 C CA . PRO A 1 303 ? 10.015 -6.293 -9.690 1.00 70.25 303 PRO A CA 1
ATOM 2411 C C . PRO A 1 303 ? 9.536 -4.989 -9.037 1.00 70.25 303 PRO A C 1
ATOM 2413 O O . PRO A 1 303 ? 10.250 -4.367 -8.256 1.00 70.25 303 PRO A O 1
ATOM 2416 N N . VAL A 1 304 ? 8.279 -4.617 -9.287 1.00 71.06 304 VAL A N 1
ATOM 2417 C CA . VAL A 1 304 ? 7.619 -3.456 -8.655 1.00 71.06 304 VAL A CA 1
ATOM 2418 C C . VAL A 1 304 ? 7.386 -3.674 -7.147 1.00 71.06 304 VAL A C 1
ATOM 2420 O O . VAL A 1 304 ? 7.292 -2.735 -6.354 1.00 71.06 304 VAL A O 1
ATOM 2423 N N . GLY A 1 305 ? 7.291 -4.933 -6.714 1.00 68.88 305 GLY A N 1
ATOM 2424 C CA . GLY A 1 305 ? 7.017 -5.288 -5.327 1.00 68.88 305 GLY A CA 1
ATOM 2425 C C . GLY A 1 305 ? 7.597 -6.636 -4.919 1.00 68.88 305 GLY A C 1
ATOM 2426 O O . GLY A 1 305 ? 8.063 -7.423 -5.733 1.00 68.88 305 GLY A O 1
ATOM 2427 N N . SER A 1 306 ? 7.525 -6.925 -3.621 1.00 65.19 306 SER A N 1
ATOM 2428 C CA . SER A 1 306 ? 8.033 -8.160 -3.009 1.00 65.19 306 SER A CA 1
ATOM 2429 C C . SER A 1 306 ? 7.095 -9.363 -3.157 1.00 65.19 306 SER A C 1
ATOM 2431 O O . SER A 1 306 ? 7.380 -10.425 -2.610 1.00 65.19 306 SER A O 1
ATOM 2433 N N . VAL A 1 307 ? 5.971 -9.204 -3.857 1.00 64.38 307 VAL A N 1
ATOM 2434 C CA . VAL A 1 307 ? 4.913 -10.218 -3.996 1.00 64.38 307 VAL A CA 1
ATOM 2435 C C . VAL A 1 307 ? 5.430 -11.503 -4.653 1.00 64.38 307 VAL A C 1
ATOM 2437 O O . VAL A 1 307 ? 5.182 -12.573 -4.093 1.00 64.38 307 VAL A O 1
ATOM 2440 N N . PRO A 1 308 ? 6.241 -11.453 -5.734 1.00 61.69 308 PRO A N 1
ATOM 2441 C CA . PRO A 1 308 ? 6.861 -12.660 -6.287 1.00 61.69 308 PRO A CA 1
ATOM 2442 C C . PRO A 1 308 ? 7.754 -13.384 -5.266 1.00 61.69 308 PRO A C 1
ATOM 2444 O O . PRO A 1 308 ? 7.872 -14.608 -5.281 1.00 61.69 308 PRO A O 1
ATOM 2447 N N . CYS A 1 309 ? 8.342 -12.640 -4.325 1.00 64.75 309 CYS A N 1
ATOM 2448 C CA . CYS A 1 309 ? 9.236 -13.167 -3.299 1.00 64.75 309 CYS A CA 1
ATOM 2449 C C . CYS A 1 309 ? 8.498 -13.735 -2.069 1.00 64.75 309 CYS A C 1
ATOM 2451 O O . CYS A 1 309 ? 9.127 -14.412 -1.253 1.00 64.75 309 CYS A O 1
ATOM 2453 N N . GLU A 1 310 ? 7.183 -13.524 -1.907 1.00 68.19 310 GLU A N 1
ATOM 2454 C CA . GLU A 1 310 ? 6.415 -14.039 -0.755 1.00 68.19 310 GLU A CA 1
ATOM 2455 C C . GLU A 1 310 ? 6.448 -15.572 -0.662 1.00 68.19 310 GLU A C 1
ATOM 2457 O O . GLU A 1 310 ? 6.502 -16.137 0.441 1.00 68.19 310 GLU A O 1
ATOM 2462 N N . GLY A 1 311 ? 6.477 -16.252 -1.815 1.00 68.88 311 GLY A N 1
ATOM 2463 C CA . GLY A 1 311 ? 6.664 -17.701 -1.900 1.00 68.88 311 GLY A CA 1
ATOM 2464 C C . GLY A 1 311 ? 7.992 -18.139 -1.280 1.00 68.88 311 GLY A C 1
ATOM 2465 O O . GLY A 1 311 ? 8.021 -19.059 -0.453 1.00 68.88 311 GLY A O 1
ATOM 2466 N N . SER A 1 312 ? 9.067 -17.414 -1.595 1.00 74.19 312 SER A N 1
ATOM 2467 C CA . SER A 1 312 ? 10.410 -17.638 -1.059 1.00 74.19 312 SER A CA 1
ATOM 2468 C C . SER A 1 312 ? 10.487 -17.351 0.438 1.00 74.19 312 SER A C 1
ATOM 2470 O O . SER A 1 312 ? 10.992 -18.184 1.188 1.00 74.19 312 SER A O 1
ATOM 2472 N N . PHE A 1 313 ? 9.912 -16.247 0.925 1.00 72.50 313 PHE A N 1
ATOM 2473 C CA . PHE A 1 313 ? 9.873 -15.950 2.364 1.00 72.50 313 PHE A CA 1
ATOM 2474 C C . PHE A 1 313 ? 9.073 -16.989 3.156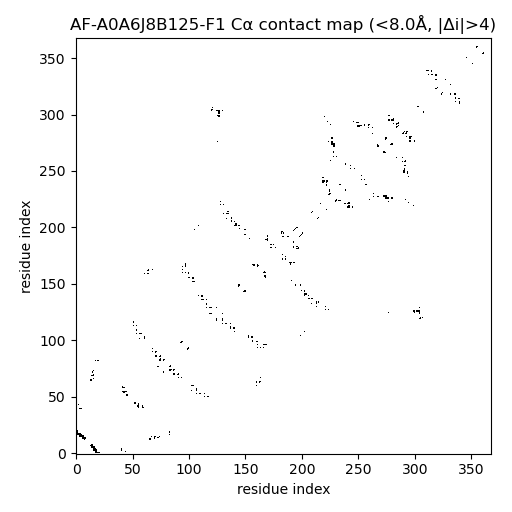 1.00 72.50 313 PHE A C 1
ATOM 2476 O O . PHE A 1 313 ? 9.496 -17.429 4.227 1.00 72.50 313 PHE A O 1
ATOM 2483 N N . SER A 1 314 ? 7.943 -17.444 2.612 1.00 77.69 314 SER A N 1
ATOM 2484 C CA . SER A 1 314 ? 7.136 -18.504 3.221 1.00 77.69 314 SER A CA 1
ATOM 2485 C C . SER A 1 314 ? 7.875 -19.844 3.246 1.00 77.69 314 SER A C 1
ATOM 2487 O O . SER A 1 314 ? 7.769 -20.597 4.216 1.00 77.69 314 SER A O 1
ATOM 2489 N N . ALA A 1 315 ? 8.628 -20.162 2.188 1.00 82.06 315 ALA A N 1
ATOM 2490 C CA . ALA A 1 315 ? 9.508 -21.327 2.148 1.00 82.06 315 ALA A CA 1
ATOM 2491 C C . ALA A 1 315 ? 10.618 -21.218 3.200 1.00 82.06 315 ALA A C 1
ATOM 2493 O O . ALA A 1 315 ? 10.776 -22.122 4.018 1.00 82.06 315 ALA A O 1
ATOM 2494 N N . LEU A 1 316 ? 11.311 -20.080 3.251 1.00 82.62 316 LEU A N 1
ATOM 2495 C CA . LEU A 1 316 ? 12.370 -19.814 4.219 1.00 82.62 316 LEU A CA 1
ATOM 2496 C C . LEU A 1 316 ? 11.868 -19.901 5.660 1.00 82.62 316 LEU A C 1
ATOM 2498 O O . LEU A 1 316 ? 12.540 -20.516 6.478 1.00 82.62 316 LEU A O 1
ATOM 2502 N N . ARG A 1 317 ? 10.672 -19.388 5.974 1.00 81.69 317 ARG A N 1
ATOM 2503 C CA . ARG A 1 317 ? 10.076 -19.506 7.316 1.00 81.69 317 ARG A CA 1
ATOM 2504 C C . ARG A 1 317 ? 9.830 -20.957 7.739 1.00 81.69 317 ARG A C 1
ATOM 2506 O O . ARG A 1 317 ? 9.943 -21.274 8.916 1.00 81.69 317 ARG A O 1
ATOM 2513 N N . ARG A 1 318 ? 9.495 -21.844 6.797 1.00 82.44 318 ARG A N 1
ATOM 2514 C CA . ARG A 1 318 ? 9.339 -23.285 7.068 1.00 82.44 318 ARG A CA 1
ATOM 2515 C C . ARG A 1 318 ? 10.683 -24.004 7.188 1.00 82.44 318 ARG A C 1
ATOM 2517 O O . ARG A 1 318 ? 10.788 -24.983 7.920 1.00 82.44 318 ARG A O 1
ATOM 2524 N N . LEU A 1 319 ? 11.698 -23.537 6.464 1.00 84.44 319 LEU A N 1
ATOM 2525 C CA . LEU A 1 319 ? 13.025 -24.152 6.437 1.00 84.44 319 LEU A CA 1
ATOM 2526 C C . LEU A 1 319 ? 13.904 -23.719 7.618 1.00 84.44 319 LEU A C 1
ATOM 2528 O O . LEU A 1 319 ? 14.560 -24.575 8.216 1.00 84.44 319 LEU A O 1
ATOM 2532 N N . LYS A 1 320 ? 13.888 -22.428 7.974 1.00 80.25 320 LYS A N 1
ATOM 2533 C CA . LYS A 1 320 ? 14.571 -21.840 9.134 1.00 80.25 320 LYS A CA 1
ATOM 2534 C C . LYS A 1 320 ? 13.707 -21.977 10.386 1.00 80.25 320 LYS A C 1
ATOM 2536 O O . LYS A 1 320 ? 12.973 -21.069 10.764 1.00 80.25 320 LYS A O 1
ATOM 2541 N N . LEU A 1 321 ? 13.815 -23.131 11.034 1.00 80.19 321 LEU A N 1
ATOM 2542 C CA . LEU A 1 321 ? 13.281 -23.351 12.378 1.00 80.19 321 LEU A CA 1
ATOM 2543 C C . LEU A 1 321 ? 14.356 -23.049 13.424 1.00 80.19 321 LEU A C 1
ATOM 2545 O O . LEU A 1 321 ? 15.547 -23.119 13.129 1.00 80.19 321 LEU A O 1
ATOM 2549 N N . TRP A 1 322 ? 13.940 -22.777 14.660 1.00 77.81 322 TRP A N 1
ATOM 2550 C CA . TRP A 1 322 ? 14.855 -22.493 15.773 1.00 77.81 322 TRP A CA 1
ATOM 2551 C C . TRP A 1 322 ? 15.862 -23.632 16.039 1.00 77.81 322 TRP A C 1
ATOM 2553 O O . TRP A 1 322 ? 16.988 -23.375 16.438 1.00 77.81 322 TRP A O 1
ATOM 2563 N N . ASN A 1 323 ? 15.494 -24.877 15.714 1.00 79.06 323 ASN A N 1
ATOM 2564 C CA . ASN A 1 323 ? 16.367 -26.056 15.791 1.00 79.06 323 ASN A CA 1
ATOM 2565 C C . ASN A 1 323 ? 17.374 -26.181 14.630 1.00 79.06 323 ASN A C 1
ATOM 2567 O O . ASN A 1 323 ? 18.168 -27.115 14.603 1.00 79.06 323 ASN A O 1
ATOM 2571 N N . ARG A 1 324 ? 17.325 -25.294 13.628 1.00 76.56 324 ARG A N 1
ATOM 2572 C CA . ARG A 1 324 ? 18.135 -25.352 12.394 1.00 76.56 324 ARG A CA 1
ATOM 2573 C C . ARG A 1 324 ? 19.033 -24.121 12.241 1.00 76.56 324 ARG A C 1
ATOM 2575 O O . ARG A 1 324 ? 19.169 -23.578 11.147 1.00 76.56 324 ARG A O 1
ATOM 2582 N N . THR A 1 325 ? 19.635 -23.673 13.337 1.00 72.88 325 THR A N 1
ATOM 2583 C CA . THR A 1 325 ? 20.503 -22.482 13.389 1.00 72.88 325 THR A CA 1
ATOM 2584 C C . THR A 1 325 ? 21.909 -22.711 12.833 1.00 72.88 325 THR A C 1
ATOM 2586 O O . THR A 1 325 ? 22.583 -21.746 12.498 1.00 72.88 325 THR A O 1
ATOM 2589 N N . THR A 1 326 ? 22.345 -23.965 12.682 1.00 79.62 326 THR A N 1
ATOM 2590 C CA . THR A 1 326 ? 23.6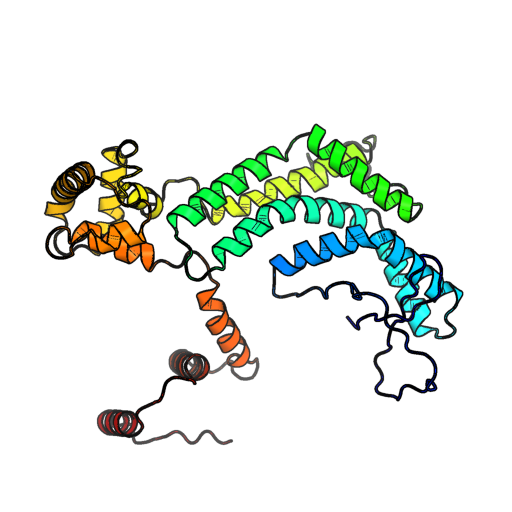94 -24.338 12.207 1.00 79.62 326 THR A CA 1
ATOM 2591 C C . THR A 1 326 ? 23.770 -24.629 10.704 1.00 79.62 326 THR A C 1
ATOM 2593 O O . THR A 1 326 ? 24.799 -25.076 10.201 1.00 79.62 326 THR A O 1
ATOM 2596 N N . MET A 1 327 ? 22.678 -24.420 9.964 1.00 84.25 327 MET A N 1
ATOM 2597 C CA . MET A 1 327 ? 22.639 -24.696 8.531 1.00 84.25 327 MET A CA 1
ATOM 2598 C C . MET A 1 327 ? 23.418 -23.638 7.744 1.00 84.25 327 MET A C 1
ATOM 2600 O O . MET A 1 327 ? 23.149 -22.448 7.875 1.00 84.25 327 MET A O 1
ATOM 2604 N N . THR A 1 328 ? 24.338 -24.082 6.886 1.00 86.12 328 THR A N 1
ATOM 2605 C CA . THR A 1 328 ? 25.092 -23.199 5.988 1.00 86.12 328 THR A CA 1
ATOM 2606 C C . THR A 1 328 ? 24.204 -22.619 4.886 1.00 86.12 328 THR A C 1
ATOM 2608 O O . THR A 1 328 ? 23.226 -23.249 4.465 1.00 86.12 328 THR A O 1
ATOM 2611 N N . ASP A 1 329 ? 24.580 -21.449 4.364 1.00 83.44 329 ASP A N 1
ATOM 2612 C CA . ASP A 1 329 ? 23.815 -20.751 3.322 1.00 83.44 329 ASP A CA 1
ATOM 2613 C C . ASP A 1 329 ? 23.626 -21.601 2.064 1.00 83.44 329 ASP A C 1
ATOM 2615 O O . ASP A 1 329 ? 22.532 -21.653 1.507 1.00 83.44 329 ASP A O 1
ATOM 2619 N N . HIS A 1 330 ? 24.643 -22.368 1.663 1.00 83.44 330 HIS A N 1
ATOM 2620 C CA . HIS A 1 330 ? 24.546 -23.258 0.505 1.00 83.44 330 HIS A CA 1
ATOM 2621 C C . HIS A 1 330 ? 23.441 -24.315 0.675 1.00 83.44 330 HIS A C 1
ATOM 2623 O O . HIS A 1 330 ? 22.643 -24.562 -0.232 1.00 83.44 330 HIS A O 1
ATOM 2629 N N . ARG A 1 331 ? 23.352 -24.932 1.861 1.00 83.62 331 ARG A N 1
ATOM 2630 C CA . ARG A 1 331 ? 22.320 -25.935 2.154 1.00 83.62 331 ARG A CA 1
ATOM 2631 C C . ARG A 1 331 ? 20.937 -25.299 2.267 1.00 83.62 331 ARG A C 1
ATOM 2633 O O . ARG A 1 331 ? 19.967 -25.876 1.776 1.00 83.62 331 ARG A O 1
ATOM 2640 N N . LEU A 1 332 ? 20.845 -24.126 2.890 1.00 86.25 332 LEU A N 1
ATOM 2641 C CA . LEU A 1 332 ? 19.603 -23.365 2.989 1.00 86.25 332 LEU A CA 1
ATOM 2642 C C . LEU A 1 332 ? 19.046 -23.039 1.599 1.00 86.25 332 LEU A C 1
ATOM 2644 O O . LEU A 1 332 ? 17.878 -23.317 1.337 1.00 86.25 332 LEU A O 1
ATOM 2648 N N . THR A 1 333 ? 19.883 -22.485 0.722 1.00 86.25 333 THR A N 1
ATOM 2649 C CA . THR A 1 333 ? 19.503 -22.102 -0.641 1.00 86.25 333 THR A CA 1
ATOM 2650 C C . THR A 1 333 ? 19.069 -23.318 -1.451 1.00 86.25 333 THR A C 1
ATOM 2652 O O . THR A 1 333 ? 18.005 -23.286 -2.065 1.00 86.25 333 THR A O 1
ATOM 2655 N N . GLY A 1 334 ? 19.809 -24.431 -1.380 1.00 85.88 334 GLY A N 1
ATOM 2656 C CA . GLY A 1 334 ? 19.425 -25.676 -2.054 1.00 85.88 334 GLY A CA 1
ATOM 2657 C C . GLY A 1 334 ? 18.063 -26.213 -1.596 1.00 85.88 334 GLY A C 1
ATOM 2658 O O . GLY A 1 334 ? 17.210 -26.535 -2.423 1.00 85.88 334 GLY A O 1
ATOM 2659 N N . LEU A 1 335 ? 17.811 -26.253 -0.282 1.00 86.31 335 LEU A N 1
ATOM 2660 C CA . LEU A 1 335 ? 16.515 -26.675 0.264 1.00 86.31 335 LEU A CA 1
ATOM 2661 C C . LEU A 1 335 ? 15.381 -25.711 -0.108 1.00 86.31 335 LEU A C 1
ATOM 2663 O O . LEU A 1 335 ? 14.267 -26.159 -0.381 1.00 86.31 335 LEU A O 1
ATOM 2667 N N . ALA A 1 336 ? 15.649 -24.403 -0.126 1.00 87.00 336 ALA A N 1
ATOM 2668 C CA . ALA A 1 336 ? 14.679 -23.394 -0.535 1.00 87.00 336 ALA A CA 1
ATOM 2669 C C . ALA A 1 336 ? 14.280 -23.572 -2.000 1.00 87.00 336 ALA A C 1
ATOM 2671 O O . ALA A 1 336 ? 13.088 -23.627 -2.285 1.00 87.00 336 ALA A O 1
ATOM 2672 N N . LEU A 1 337 ? 15.249 -23.753 -2.900 1.00 87.06 337 LEU A N 1
ATOM 2673 C CA . LEU A 1 337 ? 14.993 -23.986 -4.322 1.00 87.06 337 LEU A CA 1
ATOM 2674 C C . LEU A 1 337 ? 14.159 -25.251 -4.552 1.00 87.06 337 LEU A C 1
ATOM 2676 O O . LEU A 1 337 ? 13.157 -25.187 -5.259 1.00 87.06 337 LEU A O 1
ATOM 2680 N N . MET A 1 338 ? 14.503 -26.366 -3.896 1.00 84.75 338 MET A N 1
ATOM 2681 C CA . MET A 1 338 ? 13.716 -27.605 -3.988 1.00 84.75 338 MET A CA 1
ATOM 2682 C C . MET A 1 338 ? 12.293 -27.440 -3.439 1.00 84.75 338 MET A C 1
ATOM 2684 O O . MET A 1 338 ? 11.343 -27.985 -3.993 1.00 84.75 338 MET A O 1
ATOM 2688 N N . HIS A 1 339 ? 12.120 -26.684 -2.349 1.00 85.69 339 HIS A N 1
ATOM 2689 C CA . HIS A 1 339 ? 10.797 -26.441 -1.766 1.00 85.69 339 HIS A CA 1
ATOM 2690 C C . HIS A 1 339 ? 9.956 -25.452 -2.582 1.00 85.69 339 HIS A C 1
ATOM 2692 O O . HIS A 1 339 ? 8.731 -25.527 -2.548 1.00 85.69 339 HIS A O 1
ATOM 2698 N N . ILE A 1 340 ? 10.569 -24.492 -3.269 1.00 85.88 340 ILE A N 1
ATOM 2699 C CA . ILE A 1 340 ? 9.846 -23.516 -4.094 1.00 85.88 340 ILE A CA 1
ATOM 2700 C C . ILE A 1 340 ? 9.452 -24.145 -5.435 1.00 85.88 340 ILE A C 1
ATOM 2702 O O . ILE A 1 340 ? 8.317 -23.965 -5.860 1.00 85.88 340 ILE A O 1
ATOM 2706 N N . HIS A 1 341 ? 10.343 -24.928 -6.050 1.00 85.94 341 HIS A N 1
ATOM 2707 C CA . HIS A 1 341 ? 10.189 -25.487 -7.399 1.00 85.94 341 HIS A CA 1
ATOM 2708 C C . HIS A 1 341 ? 9.929 -27.000 -7.414 1.00 85.94 341 HIS A C 1
ATOM 2710 O O . HIS A 1 341 ? 10.485 -27.730 -8.231 1.00 85.94 341 HIS A O 1
ATOM 2716 N N . LYS A 1 342 ? 9.102 -27.491 -6.491 1.00 82.88 342 LYS A N 1
ATOM 2717 C CA . LYS A 1 342 ? 8.755 -28.926 -6.370 1.00 82.88 342 LYS A CA 1
ATOM 2718 C C . LYS A 1 342 ? 7.975 -29.474 -7.569 1.00 82.88 342 LYS A C 1
ATOM 2720 O O . LYS A 1 342 ? 7.857 -30.682 -7.721 1.00 82.88 342 LYS A O 1
ATOM 2725 N N . ASP A 1 343 ? 7.387 -28.579 -8.349 1.00 85.25 343 ASP A N 1
ATOM 2726 C CA . ASP A 1 343 ? 6.638 -28.826 -9.575 1.00 85.25 343 ASP A CA 1
ATOM 2727 C C . ASP A 1 343 ? 7.539 -29.015 -10.804 1.00 85.25 343 ASP A C 1
ATOM 2729 O O . ASP A 1 343 ? 7.085 -29.547 -11.814 1.00 85.25 343 ASP A O 1
ATOM 2733 N N . LYS A 1 344 ? 8.815 -28.612 -10.728 1.00 84.50 344 LYS A N 1
ATOM 2734 C CA . LYS A 1 344 ? 9.778 -28.848 -11.804 1.00 84.50 344 LYS A CA 1
ATOM 2735 C C . LYS A 1 344 ? 10.289 -30.279 -11.730 1.00 84.50 344 LYS A C 1
ATOM 2737 O O . LYS A 1 344 ? 10.847 -30.686 -10.712 1.00 84.50 344 LYS A O 1
ATOM 2742 N N . ASP A 1 345 ? 10.129 -31.018 -12.823 1.00 85.25 345 ASP A N 1
ATOM 2743 C CA . ASP A 1 345 ? 10.711 -32.351 -12.926 1.00 85.25 345 ASP A CA 1
ATOM 2744 C C . ASP A 1 345 ? 12.241 -32.256 -12.938 1.00 85.25 345 ASP A C 1
ATOM 2746 O O . ASP A 1 345 ? 12.832 -31.381 -13.579 1.00 85.25 345 ASP A O 1
ATOM 2750 N N . ILE A 1 346 ? 12.881 -33.135 -12.176 1.00 83.44 346 ILE A N 1
ATOM 2751 C CA . ILE A 1 346 ? 14.333 -33.158 -12.024 1.00 83.44 346 ILE A CA 1
ATOM 2752 C C . ILE A 1 346 ? 14.840 -34.390 -12.753 1.00 83.44 346 ILE A C 1
ATOM 2754 O O . ILE A 1 346 ? 14.572 -35.519 -12.335 1.00 83.44 346 ILE A O 1
ATOM 2758 N N . ASP A 1 347 ? 15.637 -34.170 -13.798 1.00 87.44 347 ASP A N 1
ATOM 2759 C CA . ASP A 1 347 ? 16.332 -35.251 -14.488 1.00 87.44 347 ASP A CA 1
ATOM 2760 C C . ASP A 1 347 ? 17.333 -35.924 -13.535 1.00 87.44 347 ASP A C 1
ATOM 2762 O O . ASP A 1 347 ? 18.427 -35.426 -13.247 1.00 87.44 347 ASP A O 1
ATOM 2766 N N . ARG A 1 348 ? 16.928 -37.093 -13.037 1.00 85.69 348 ARG A N 1
ATOM 2767 C CA . ARG A 1 348 ? 17.693 -37.896 -12.081 1.00 85.69 348 ARG A CA 1
ATOM 2768 C C . ARG A 1 348 ? 19.016 -38.368 -12.677 1.00 85.69 348 ARG A C 1
ATOM 2770 O O . ARG A 1 348 ? 20.002 -38.434 -11.947 1.00 85.69 348 ARG A O 1
ATOM 2777 N N . ALA A 1 349 ? 19.056 -38.670 -13.976 1.00 87.25 349 ALA A N 1
ATOM 2778 C CA . ALA A 1 349 ? 20.270 -39.125 -14.644 1.00 87.25 349 ALA A CA 1
ATOM 2779 C C . ALA A 1 349 ? 21.290 -37.986 -14.732 1.00 87.25 349 ALA A C 1
ATOM 2781 O O . ALA A 1 349 ? 22.459 -38.170 -14.394 1.00 87.25 349 ALA A O 1
ATOM 2782 N N . LEU A 1 350 ? 20.837 -36.779 -15.080 1.00 87.56 350 LEU A N 1
ATOM 2783 C CA . LEU A 1 350 ? 21.690 -35.592 -15.104 1.00 87.56 350 LEU A CA 1
ATOM 2784 C C . LEU A 1 350 ? 22.234 -35.240 -13.712 1.00 87.56 350 LEU A C 1
ATOM 2786 O O . LEU A 1 350 ? 23.404 -34.873 -13.587 1.00 87.56 350 LEU A O 1
ATOM 2790 N N . VAL A 1 351 ? 21.422 -35.378 -12.659 1.00 83.44 351 VAL A N 1
ATOM 2791 C CA . VAL A 1 351 ? 21.879 -35.170 -11.273 1.00 83.44 351 VAL A CA 1
ATOM 2792 C C . VAL A 1 351 ? 22.946 -36.190 -10.879 1.00 83.44 351 VAL A C 1
ATOM 2794 O O . VAL A 1 351 ? 23.969 -35.799 -10.318 1.00 83.44 351 VAL A O 1
ATOM 2797 N N . LEU A 1 352 ? 22.743 -37.473 -11.194 1.00 83.50 352 LEU A N 1
ATOM 2798 C CA . LEU A 1 352 ? 23.716 -38.531 -10.907 1.00 83.50 352 LEU A CA 1
ATOM 2799 C C . LEU A 1 352 ? 25.034 -38.305 -11.655 1.00 83.50 352 LEU A C 1
ATOM 2801 O O . LEU A 1 352 ? 26.092 -38.369 -11.036 1.00 83.50 352 LEU A O 1
ATOM 2805 N N . ASN A 1 353 ? 24.973 -37.941 -12.937 1.00 86.75 353 ASN A N 1
ATOM 2806 C CA . ASN A 1 353 ? 26.160 -37.638 -13.739 1.00 86.75 353 ASN A CA 1
ATOM 2807 C C . ASN A 1 353 ? 26.933 -36.432 -13.183 1.00 86.75 353 ASN A C 1
ATOM 2809 O O . ASN A 1 353 ? 28.159 -36.463 -13.107 1.00 86.75 353 ASN A O 1
ATOM 2813 N N . LYS A 1 354 ? 26.232 -35.375 -12.743 1.00 83.81 354 LYS A N 1
ATOM 2814 C CA . LYS A 1 354 ? 26.868 -34.217 -12.089 1.00 83.81 354 LYS A CA 1
ATOM 2815 C C . LYS A 1 354 ? 27.479 -34.573 -10.733 1.00 83.81 354 LYS A C 1
ATOM 2817 O O . LYS A 1 354 ? 28.540 -34.049 -10.399 1.00 83.81 354 LYS A O 1
ATOM 2822 N N . LEU A 1 355 ? 26.829 -35.438 -9.952 1.00 81.25 355 LEU A N 1
ATOM 2823 C CA . LEU A 1 355 ? 27.355 -35.901 -8.667 1.00 81.25 355 LEU A CA 1
ATOM 2824 C C . LEU A 1 355 ? 28.626 -36.734 -8.863 1.00 81.25 355 LEU A C 1
ATOM 2826 O O . LEU A 1 355 ? 29.621 -36.473 -8.189 1.00 81.25 355 LEU A O 1
ATOM 2830 N N . ASP A 1 356 ? 28.613 -37.673 -9.808 1.00 82.81 356 ASP A N 1
ATOM 2831 C CA . ASP A 1 356 ? 29.772 -38.508 -10.131 1.00 82.81 356 ASP A CA 1
ATOM 2832 C C . ASP A 1 356 ? 30.948 -37.653 -10.636 1.00 82.81 356 ASP A C 1
ATOM 2834 O O . ASP A 1 356 ? 32.058 -37.736 -10.107 1.00 82.81 356 ASP A O 1
ATOM 2838 N N . ALA A 1 357 ? 30.674 -36.703 -11.540 1.00 84.38 357 ALA A N 1
ATOM 2839 C CA . ALA A 1 357 ? 31.665 -35.745 -12.034 1.00 84.38 357 ALA A CA 1
ATOM 2840 C C . ALA A 1 357 ? 32.236 -34.823 -10.938 1.00 84.38 357 ALA A C 1
ATOM 2842 O O . ALA A 1 357 ? 33.372 -34.368 -11.049 1.00 84.38 357 ALA A O 1
ATOM 2843 N N . SER A 1 358 ? 31.481 -34.546 -9.868 1.00 80.00 358 SER A N 1
ATOM 2844 C CA . SER A 1 358 ? 31.955 -33.711 -8.754 1.00 80.00 358 SER A CA 1
ATOM 2845 C C . SER A 1 358 ? 32.995 -34.400 -7.861 1.00 80.00 358 SER A C 1
ATOM 2847 O O . SER A 1 358 ? 33.595 -33.747 -7.008 1.00 80.00 358 SER A O 1
ATOM 2849 N N . GLY A 1 359 ? 33.179 -35.720 -7.993 1.00 75.50 359 GLY A N 1
ATOM 2850 C CA . GLY A 1 359 ? 34.087 -36.512 -7.157 1.00 75.50 359 GLY A CA 1
ATOM 2851 C C . GLY A 1 359 ? 33.624 -36.706 -5.703 1.00 75.50 359 GLY A C 1
ATOM 2852 O O . GLY A 1 359 ? 34.269 -37.432 -4.941 1.00 75.50 359 GLY A O 1
ATOM 2853 N N . ASN A 1 360 ? 32.492 -36.113 -5.297 1.00 69.69 360 ASN A N 1
ATOM 2854 C CA . ASN A 1 360 ? 31.926 -36.256 -3.956 1.00 69.69 360 ASN A CA 1
ATOM 2855 C C . ASN A 1 360 ? 31.129 -37.562 -3.822 1.00 69.69 360 ASN A C 1
ATOM 2857 O O . ASN A 1 360 ? 29.942 -37.632 -4.122 1.00 69.69 360 ASN A O 1
ATOM 2861 N N . ARG A 1 361 ? 31.775 -38.603 -3.286 1.00 61.00 361 ARG A N 1
ATOM 2862 C CA . ARG A 1 361 ? 31.182 -39.945 -3.097 1.00 61.00 361 ARG A CA 1
ATOM 2863 C C . ARG A 1 361 ? 30.328 -40.113 -1.833 1.00 61.00 361 ARG A C 1
ATOM 2865 O O . ARG A 1 361 ? 29.875 -41.215 -1.540 1.00 61.00 361 ARG A O 1
ATOM 2872 N N . ARG A 1 362 ? 30.134 -39.056 -1.040 1.00 58.31 362 ARG A N 1
ATOM 2873 C CA . ARG A 1 362 ? 29.337 -39.109 0.195 1.00 58.31 362 ARG A CA 1
ATOM 2874 C C . ARG A 1 362 ? 28.002 -38.408 -0.015 1.00 58.31 362 ARG A C 1
ATOM 2876 O O . ARG A 1 362 ? 27.921 -37.188 0.081 1.00 58.31 362 ARG A O 1
ATOM 2883 N N . ILE A 1 363 ? 26.939 -39.187 -0.202 1.00 57.50 363 ILE A N 1
ATOM 2884 C CA . ILE A 1 363 ? 25.595 -38.731 0.157 1.00 57.50 363 ILE A CA 1
ATOM 2885 C C . ILE A 1 363 ? 25.573 -38.801 1.679 1.00 57.50 363 ILE A C 1
ATOM 2887 O O . ILE A 1 363 ? 25.521 -39.890 2.243 1.00 57.50 363 ILE A O 1
ATOM 2891 N N . GLY A 1 364 ? 25.740 -37.666 2.357 1.00 49.50 364 GLY A N 1
ATOM 2892 C CA . GLY A 1 364 ? 25.647 -37.631 3.811 1.00 49.50 364 GLY A CA 1
ATOM 2893 C C . GLY A 1 364 ? 24.270 -38.139 4.222 1.00 49.50 364 GLY A C 1
ATOM 2894 O O . GLY A 1 364 ? 23.294 -37.402 4.104 1.00 49.50 364 GLY A O 1
ATOM 2895 N N . ALA A 1 365 ? 24.191 -39.396 4.659 1.00 39.94 365 ALA A N 1
ATOM 2896 C CA . ALA A 1 365 ? 23.027 -39.933 5.332 1.00 39.94 365 ALA A CA 1
ATOM 2897 C C . ALA A 1 365 ? 22.828 -39.072 6.579 1.00 39.94 365 ALA A C 1
ATOM 2899 O O . ALA A 1 365 ? 23.549 -39.190 7.568 1.00 39.94 365 ALA A O 1
ATOM 2900 N N . LEU A 1 366 ? 21.909 -38.115 6.485 1.00 37.66 366 LEU A N 1
ATOM 2901 C CA . LEU A 1 366 ? 21.367 -37.449 7.651 1.00 37.66 366 LEU A CA 1
ATOM 2902 C C . LEU A 1 366 ? 20.748 -38.562 8.485 1.00 37.66 366 LEU A C 1
ATOM 2904 O O . LEU A 1 366 ? 19.789 -39.188 8.040 1.00 37.66 366 LEU A O 1
ATOM 2908 N N . HIS A 1 367 ? 21.347 -38.841 9.642 1.00 35.84 367 HIS A N 1
ATOM 2909 C CA . HIS A 1 367 ? 20.677 -39.574 10.703 1.00 35.84 367 HIS A CA 1
ATOM 2910 C C . HIS A 1 367 ? 19.283 -38.952 10.867 1.00 35.84 367 HIS A C 1
ATOM 2912 O O . HIS A 1 367 ? 19.178 -37.757 11.161 1.00 35.84 367 HIS A O 1
ATOM 2918 N N . LEU A 1 368 ? 18.269 -39.749 10.513 1.00 33.66 368 LEU A N 1
ATOM 2919 C CA . LEU A 1 368 ? 16.845 -39.442 10.627 1.00 33.66 368 LEU A CA 1
ATOM 2920 C C . LEU A 1 368 ? 16.477 -39.065 12.060 1.00 33.66 368 LEU A C 1
ATOM 2922 O O . LEU A 1 368 ? 17.030 -39.705 12.984 1.00 33.66 368 LEU A O 1
#

Radius of gyration: 29.6 Å; Cα contacts (8 Å, |Δi|>4): 297; chains: 1; bounding box: 72×64×72 Å

Sequence (368 aa):
MAIVSRYLSGDDTYKIVIAGNNDDEPMLSDTLIEKVGKRHSIQKLCETRWTARVDTLSSLIAKYKSITQSLQDILDESSASNARIKASAHLRMLQSSPLIVALVVTQHILSFTRPLTQVLQKTDCDITKAYQDANTCKTVINEQRNDAVFDSIWEKMNVLAACVNIQLEKPRTAKRMTRRSTAGDASDTASKYLKINVFFPFIDNCAALEERFPEDKSAMFLASTLMPLKFHTMSQIETAKIYEWYSPDFLDGDTFYMEIQRWMAFCNHLKDPPTSLSESFILADPDYFPNINTIFHLLLTTPVGSVPCEGSFSALRRLKLWNRTTMTDHRLTGLALMHIHKDKDIDRALVLNKLDASGNRRIGALHL

InterPro domains:
  IPR008906 HAT, C-terminal dimerisation domain [PF05699] (288-342)
  IPR012337 Ribonuclease H-like superfamily [SSF53098] (38-335)
  IPR052958 Interferon-induced PKR regulator [PTHR46289] (36-354)

Nearest PDB structures (foldseek):
  5cwm-assembly1_A  TM=1.480E-01  e=6.293E+00  synthetic construct

Secondary structure (DSSP, 8-state):
-PPB-----SSS--PPPB--S-------------------PPPPP-SS-HHHHHHHHHHHHHTHHHHHHHHHHHHHH---HHHHHHHHHHHHHHT-HHHHHHHHHHHHHHHHHHHHHHHHTSTT--HHHHHHHHHHHHHHHHHT--HHHHHHHHHHHHHHHHTTT---------S--TT-TTS--TT--HHHHHIIIIIHHHHHHTTHHHHHS-SS--HHHHHGGGSGGGGGG--HHHHHHHHHHHGGG-S-GGGHHHHHHHHHHHHHT-SS---SHHHHHHHS-TTTSHHHHHHHHHHHHS-SSSTTTHHHHHHHHHH--GGGTT--HHHHHHHHHHHH-TTS---HHHHHHHHHHTT---------

Solvent-accessible surface area (backbone atoms only — not comparable to full-atom values): 22369 Å² total; per-residue (Å²): 137,79,72,65,64,65,69,87,57,88,73,102,50,66,54,62,41,77,63,70,97,63,101,68,82,89,90,75,80,93,75,88,88,79,93,76,80,90,81,82,72,83,64,77,75,43,93,88,40,71,66,44,44,43,56,29,44,49,51,45,64,77,39,39,58,56,53,50,48,22,31,49,49,38,51,74,71,51,84,49,64,72,58,26,54,52,26,50,55,52,45,54,49,64,62,29,50,70,49,45,51,50,50,54,56,50,38,58,59,43,55,64,50,41,63,54,55,57,50,62,63,43,94,83,53,52,50,62,57,51,52,52,51,48,50,52,44,50,52,56,52,60,63,55,74,35,70,71,54,46,53,57,51,50,52,55,42,50,57,58,29,55,65,64,77,44,78,77,66,61,76,94,72,71,94,77,63,92,86,47,93,58,70,64,60,94,84,56,50,34,67,60,45,44,44,58,59,46,52,45,51,52,50,60,58,55,51,60,53,40,78,80,57,49,88,66,74,45,43,68,59,46,50,56,35,76,38,64,87,31,50,93,73,66,47,74,69,53,53,49,45,31,45,71,69,48,44,87,77,37,94,64,56,89,51,44,72,60,45,51,55,51,50,53,52,55,42,71,71,41,94,75,56,46,88,46,70,69,52,42,40,72,68,32,44,58,90,84,28,47,54,61,23,49,52,40,50,51,54,73,68,50,76,80,50,67,66,83,47,47,61,55,52,56,44,44,58,70,66,58,42,91,93,48,76,85,64,52,68,71,59,50,52,54,54,41,51,53,68,72,47,67,86,59,85,75,63,62,66,61,51,50,53,52,41,60,73,67,70,62,86,70,81,77,78,71,84,126

Foldseek 3Di:
DQFWDFDDDDDPATATDGDDPDPDDDDDDDDDDDDDDDDDGQDDDDPPDLLSVLVNLVSCLVCVLNLLVNLVVCLVPPPDPVSNVVSVVVNVVLLDLVVLLCSLLVNVLVVLCNVLVVLLLDPQRQLLVNLVSLVVSLVVLLVCLDPVNLVVSVVSSVVSNVSSVHDNADPDDDQDPPPDPLCDHPPDGSSVNCSRNPNNVVSVVVCVSCVLNPPPCQLLNLLVCLAQVNVVVDDPVSQVNVLVVQVVVAPDSVCSVVLSVVSNVVQVPDPDGDDGLVVSLVPCPCVSRVSNNSSSVCSSPDRSDCNVVVLLVVLLVVQDDPVCPPDDPVRSVVSSCCSSPVVDDDDPVVVVVVCVVVVPPDPPPDPD

Organism: Mytilus coruscus (NCBI:txid42192)

pLDDT: mean 76.87, std 19.34, range [23.72, 96.75]